Protein AF-A0A356EQS6-F1 (afdb_monomer)

Radius of gyration: 40.52 Å; Cα contacts (8 Å, |Δi|>4): 628; chains: 1; bounding box: 112×92×138 Å

Mean predicted aligned error: 17.2 Å

Secondary structure (DSSP, 8-state):
--B-TT-TTPPTT-TTBPEEEEEE-TTS-EEEEEEEEEEPTTSTTEEEEE-TT---EEEEE---TT----GGGTS-S-SS---GGGEEEEEEEEEEEETTTTEEEEEEEEEEEE-TTSSSSEEEEEEEEE-TTS-EEE-PPPTTEEE-HHHHHHHHHHHHT---SEEEEPPTTB-TTS-B-HHHHT-HHHHHHHHTTTEEEEEEETTEEEEEETT-EEEEEETTSEEEEEEEEEEES-S----SSS------EEEEEEEEEE-GGGSPPPPPPPPP-TTTTTSS------------------------------------------------------------------SSSHHHHHHHHHHHHHHHHHHHHHHHHHHHHHHHHHHHHHHHHHHHHHHHHHHHHHHTTEEEEE-HHHHHHHS--HHHHEEEPPP-TT-------S-------THHHHHHHHHTSSSTTSSSSTTSS---

Sequence (480 aa):
GVIDPTDKDIAPGTEGVGMKVVMKNAKDKNLVAMIVGKEDPDSPGLRYVRKPGQDAVFTVKLSTERLTTDFGDWIEKDLLKLNRWDLREVFIQDYTIDEARQVQIQRGQITVAHDESGDPKWKLVADREMDEQNQWVDIPLGPNEELNAPKLDAMASALDDLQIVDVVRKPVGLSANLAADKSFAEDAEAVMSLVRRGFYAVEMEPGKVEILSNRGEIRVLMNDGVEYVLRFGGIAGDGSTEAEDGAATKGVNRYLFVTTEFNPRGISQPELEPLPTAATVKEQPKVVKEQPKVEEEQPETVKEQPKAEEKAETPDSVKKPESKEPVEPKTDSPAKDASKENPDAEKAVEDKSESSAEADAKAKEAAKAELEQRRDGIEKENKRRQEEYEQKLADGKKRVAELNARFADWYYIISESVYQEIHLGRSDLIKPKEAKEGEEKAEKPLDELNPLAPEMFERLKEGLKGKDEKEEIEKEEGEH

Foldseek 3Di:
DQADPPDPPDDPPDPFFFQWDFDADPVRHTPDTKGWGDADPVDPQWTWIDGPPDPDIDIDRDDCPVVDPQPQVVDDQFQQPDDLQQWFKKKWWFWAAPPVVRDIGTAWIWMWTAHPPDVVRIDTPFIWGQDPVRDTDTDDADPQKDFPVVLVVLQSVLNRRVGFRDKDWQDPQCFLAQFRQPVQVVPPVNQVVQVVQQWHFDPPDVRGTGIAGRGTWMWTAGLLQKIKIKHKHDFDDDLDDDDPDDDDPSWGKTWIAIAIDGGLVSHDADDADDQDDPVNLVPDDDPDDDDDDDDDDDDDDDDDDDDDYYDDDDDDDDDDDDDDDDDDDDDDDDDDDDDDDDDDDDDDDPDDPPVVVVVVVVVVVVSVVVSVVSRVVSVVVNVVSVVVSVVSSVVSVVVSVVSSVSSGTITTIGINVSCDSNSDDPDSGMDGHDPPPDDDPPDDDPDDDDDDDPPVVVVVVVVVVPPVVPVVPVPPPDDD

Solvent-accessible surface area (backbone atoms only — not comparable to full-atom values): 29597 Å² total; per-residue (Å²): 63,47,41,62,71,82,49,89,88,64,57,91,88,59,79,42,54,18,51,72,49,72,44,59,48,101,82,71,46,76,77,43,62,36,15,39,30,55,65,38,92,92,40,86,65,26,20,38,36,21,44,79,98,50,90,64,74,43,80,40,82,58,87,57,88,89,62,70,84,58,60,61,80,79,50,78,61,57,68,75,77,53,53,58,89,42,42,36,36,43,38,39,38,44,30,35,52,42,76,90,76,74,41,80,44,76,56,36,40,38,31,36,35,40,37,90,89,43,92,69,36,65,42,83,74,46,36,31,37,56,49,99,82,75,44,84,42,80,53,76,79,52,97,60,43,38,74,29,58,72,50,52,53,46,20,44,47,42,56,38,62,36,56,58,65,49,76,44,74,51,55,84,52,52,45,40,77,48,39,44,40,73,71,26,77,69,33,63,66,53,48,52,54,35,48,72,37,24,31,44,83,42,72,81,46,98,92,43,37,39,67,45,29,47,60,16,39,40,36,41,32,21,46,55,9,36,25,39,40,43,28,33,32,31,73,44,78,77,94,76,78,86,69,98,65,94,66,88,72,89,65,52,24,26,29,35,44,59,35,48,41,71,38,68,85,32,40,80,79,70,89,66,74,79,75,78,46,88,66,64,64,71,73,55,78,80,80,74,90,71,82,90,82,92,84,90,85,85,86,89,83,85,89,81,89,84,90,83,83,90,86,85,83,85,90,82,83,90,83,86,82,90,82,81,86,86,83,86,89,86,88,83,88,89,85,88,79,90,80,91,81,87,84,89,86,84,87,87,88,87,89,76,68,71,74,56,54,59,53,50,52,52,52,51,51,52,52,49,51,53,51,50,53,51,34,55,50,46,53,51,50,40,48,50,45,49,52,54,46,54,48,45,56,51,51,18,48,50,48,24,54,56,51,19,64,71,34,35,55,44,33,37,23,29,45,38,67,58,46,58,43,55,66,64,51,72,77,56,45,42,37,73,54,78,78,70,92,79,73,77,82,81,77,72,80,96,80,87,76,84,82,80,68,82,68,64,65,59,58,56,58,60,64,64,67,67,58,74,74,60,73,73,61,78,77,76,80,80,86,131

Nearest PDB structures (foldseek):
  2c9k-assembly1_A  TM=3.702E-01  e=2.893E+00  Bacillus thuringiensis

pLDDT: mean 74.38, std 25.26, range [22.36, 98.31]

Structure (mmCIF, N/CA/C/O backbone):
data_AF-A0A356EQS6-F1
#
_entry.id   AF-A0A356EQS6-F1
#
loop_
_atom_site.group_PDB
_atom_site.id
_atom_site.type_symbol
_atom_site.label_atom_id
_atom_site.label_alt_id
_atom_site.label_comp_id
_atom_site.label_asym_id
_atom_site.label_entity_id
_atom_site.label_seq_id
_atom_site.pdbx_PDB_ins_code
_atom_site.Cartn_x
_atom_site.Cartn_y
_atom_site.Cartn_z
_atom_site.occupancy
_atom_site.B_iso_or_equiv
_atom_site.auth_seq_id
_atom_site.auth_comp_id
_atom_site.auth_asym_id
_atom_site.auth_atom_id
_atom_site.pdbx_PDB_model_num
ATOM 1 N N . GLY A 1 1 ? 14.475 -5.138 -38.250 1.00 83.94 1 GLY A N 1
ATOM 2 C CA . GLY A 1 1 ? 13.557 -5.278 -37.105 1.00 83.94 1 GLY A CA 1
ATOM 3 C C . GLY A 1 1 ? 13.422 -6.708 -36.616 1.00 83.94 1 GLY A C 1
ATOM 4 O O . GLY A 1 1 ? 12.349 -7.040 -36.162 1.00 83.94 1 GLY A O 1
ATOM 5 N N . VAL A 1 2 ? 14.432 -7.573 -36.740 1.00 92.19 2 VAL A N 1
ATOM 6 C CA . VAL A 1 2 ? 14.342 -8.986 -36.305 1.00 92.19 2 VAL A CA 1
ATOM 7 C C . VAL A 1 2 ? 15.548 -9.397 -35.453 1.00 92.19 2 VAL A C 1
ATOM 9 O O . VAL A 1 2 ? 15.837 -10.586 -35.313 1.00 92.19 2 VAL A O 1
ATOM 12 N N . ILE A 1 3 ? 16.274 -8.417 -34.905 1.00 92.81 3 ILE A N 1
ATOM 13 C CA . ILE A 1 3 ? 17.369 -8.654 -33.957 1.00 92.81 3 ILE A CA 1
ATOM 14 C C . ILE A 1 3 ? 16.775 -9.299 -32.690 1.00 92.81 3 ILE A C 1
ATOM 16 O O . ILE A 1 3 ? 15.669 -8.943 -32.288 1.00 92.81 3 ILE A O 1
ATOM 20 N N . ASP A 1 4 ? 17.449 -10.306 -32.121 1.00 92.19 4 ASP A N 1
ATOM 21 C CA . ASP A 1 4 ? 16.931 -11.053 -30.964 1.00 92.19 4 ASP A CA 1
ATOM 22 C C . ASP A 1 4 ? 17.071 -10.193 -29.698 1.00 92.19 4 ASP A C 1
ATOM 24 O O . ASP A 1 4 ? 18.200 -9.952 -29.305 1.00 92.19 4 ASP A O 1
ATOM 28 N N . PRO A 1 5 ? 15.988 -9.780 -29.020 1.00 89.75 5 PRO A N 1
ATOM 29 C CA . PRO A 1 5 ? 16.050 -8.889 -27.855 1.00 89.75 5 PRO A CA 1
ATOM 30 C C . PRO A 1 5 ? 16.784 -9.476 -26.638 1.00 89.75 5 PRO A C 1
ATOM 32 O O . PRO A 1 5 ? 17.026 -8.764 -25.674 1.00 89.75 5 PRO A O 1
ATOM 35 N N . THR A 1 6 ? 17.103 -10.773 -26.645 1.00 88.31 6 THR A N 1
ATOM 36 C CA . THR A 1 6 ? 17.823 -11.445 -25.547 1.00 88.31 6 THR A CA 1
ATOM 37 C C . THR A 1 6 ? 19.319 -11.609 -25.810 1.00 88.31 6 THR A C 1
ATOM 39 O O . THR A 1 6 ? 20.005 -12.278 -25.035 1.00 88.31 6 THR A O 1
ATOM 42 N N . ASP A 1 7 ? 19.820 -11.052 -26.912 1.00 86.38 7 ASP A N 1
ATOM 43 C CA . ASP A 1 7 ? 21.242 -11.083 -27.224 1.00 86.38 7 ASP A CA 1
ATOM 44 C C . ASP A 1 7 ? 22.029 -10.176 -26.264 1.00 86.38 7 ASP A C 1
ATOM 46 O O . ASP A 1 7 ? 21.611 -9.060 -25.956 1.00 86.38 7 ASP A O 1
ATOM 50 N N . LYS A 1 8 ? 23.162 -10.671 -25.759 1.00 82.62 8 LYS A N 1
ATOM 51 C CA . LYS A 1 8 ? 23.934 -10.001 -24.695 1.00 82.62 8 LYS A CA 1
ATOM 52 C C . LYS A 1 8 ? 24.651 -8.746 -25.183 1.00 82.62 8 LYS A C 1
ATOM 54 O O . LYS A 1 8 ? 25.008 -7.902 -24.368 1.00 82.62 8 LYS A O 1
ATOM 59 N N . ASP A 1 9 ? 24.838 -8.640 -26.493 1.00 84.88 9 ASP A N 1
ATOM 60 C CA . ASP A 1 9 ? 25.545 -7.538 -27.140 1.00 84.88 9 ASP A CA 1
ATOM 61 C C . ASP A 1 9 ? 24.608 -6.371 -27.514 1.00 84.88 9 ASP A C 1
ATOM 63 O O . ASP A 1 9 ? 25.024 -5.422 -28.178 1.00 84.88 9 ASP A O 1
ATOM 67 N N . ILE A 1 10 ? 23.335 -6.421 -27.101 1.00 85.50 10 ILE A N 1
ATOM 68 C CA . ILE A 1 10 ? 22.355 -5.367 -27.378 1.00 85.50 10 ILE A CA 1
ATOM 69 C C . ILE A 1 10 ? 22.396 -4.306 -26.286 1.00 85.50 10 ILE A C 1
ATOM 71 O O . ILE A 1 10 ? 22.111 -4.569 -25.118 1.00 85.50 10 ILE A O 1
ATOM 75 N N . ALA A 1 11 ? 22.687 -3.075 -26.698 1.00 83.44 11 ALA A N 1
ATOM 76 C CA . ALA A 1 11 ? 22.576 -1.906 -25.841 1.00 83.44 11 ALA A CA 1
ATOM 77 C C . ALA A 1 11 ? 21.130 -1.366 -25.820 1.00 83.44 11 ALA A C 1
ATOM 79 O O . ALA A 1 11 ? 20.417 -1.477 -26.829 1.00 83.44 11 ALA A O 1
ATOM 80 N N . PRO A 1 12 ? 20.691 -0.729 -24.718 1.00 79.81 12 PRO A N 1
ATOM 81 C CA . PRO A 1 12 ? 19.458 0.057 -24.704 1.00 79.81 12 PRO A CA 1
ATOM 82 C C . PRO A 1 12 ? 19.420 1.058 -25.869 1.00 79.81 12 PRO A C 1
ATOM 84 O O . PRO A 1 12 ? 20.434 1.673 -26.198 1.00 79.81 12 PRO A O 1
ATOM 87 N N . GLY A 1 13 ? 18.264 1.188 -26.525 1.00 81.06 13 GLY A N 1
ATOM 88 C CA . GLY A 1 13 ? 18.092 2.064 -27.692 1.00 81.06 13 GLY A CA 1
ATOM 89 C C . GLY A 1 13 ? 18.572 1.485 -29.030 1.00 81.06 13 GLY A C 1
ATOM 90 O O . GLY A 1 13 ? 18.497 2.172 -30.045 1.00 81.06 13 GLY A O 1
ATOM 91 N N . THR A 1 14 ? 19.038 0.229 -29.077 1.00 87.19 14 THR A N 1
ATOM 92 C CA . THR A 1 14 ? 19.417 -0.416 -30.346 1.00 87.19 14 THR A CA 1
ATOM 93 C C . THR A 1 14 ? 18.223 -0.494 -31.300 1.00 87.19 14 THR A C 1
ATOM 95 O O . THR A 1 14 ? 17.203 -1.123 -31.009 1.00 87.19 14 THR A O 1
ATOM 98 N N . GLU A 1 15 ? 18.361 0.098 -32.484 1.00 90.19 15 GLU A N 1
ATOM 99 C CA . GLU A 1 15 ? 17.331 0.025 -33.513 1.00 90.19 15 GLU A CA 1
ATOM 100 C C . GLU A 1 15 ? 17.234 -1.370 -34.145 1.00 90.19 15 GLU A C 1
ATOM 102 O O . GLU A 1 15 ? 18.210 -2.099 -34.318 1.00 90.19 15 GLU A O 1
ATOM 107 N N . GLY A 1 16 ? 16.025 -1.743 -34.566 1.00 88.38 16 GLY A N 1
ATOM 108 C CA . GLY A 1 16 ? 15.810 -2.976 -35.321 1.00 88.38 16 GLY A CA 1
ATOM 109 C C . GLY A 1 16 ? 15.724 -4.253 -34.476 1.00 88.38 16 GLY A C 1
ATOM 110 O O . GLY A 1 16 ? 15.656 -5.342 -35.066 1.00 88.38 16 GLY A O 1
ATOM 111 N N . VAL A 1 17 ? 15.652 -4.121 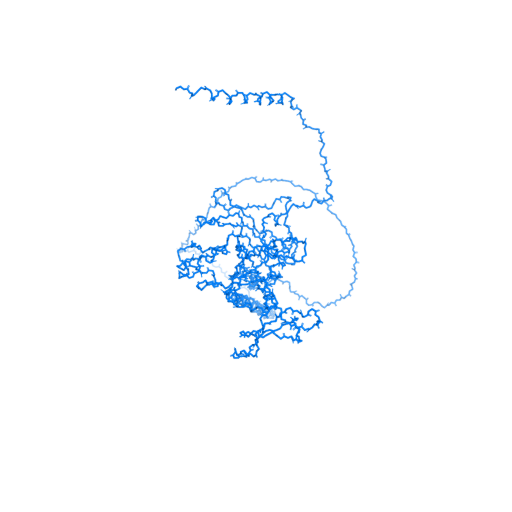-33.150 1.00 92.62 17 VAL A N 1
ATOM 112 C CA . VAL A 1 17 ? 15.237 -5.176 -32.213 1.00 92.62 17 VAL A CA 1
ATOM 113 C C . VAL A 1 17 ? 13.811 -5.630 -32.534 1.00 92.62 17 VAL A C 1
ATOM 115 O O . VAL A 1 17 ? 12.941 -4.819 -32.848 1.00 92.62 17 VAL A O 1
ATOM 118 N N . GLY A 1 18 ? 13.607 -6.946 -32.572 1.00 92.62 18 GLY A N 1
ATOM 119 C CA . GLY A 1 18 ? 12.302 -7.564 -32.795 1.00 92.62 18 GLY A CA 1
ATOM 120 C C . GLY A 1 18 ? 11.672 -8.070 -31.498 1.00 92.62 18 GLY A C 1
ATOM 121 O O . GLY A 1 18 ? 12.315 -8.147 -30.456 1.00 92.62 18 GLY A O 1
ATOM 122 N N . MET A 1 19 ? 10.412 -8.484 -31.574 1.00 92.81 19 MET A N 1
ATOM 123 C CA . MET A 1 19 ? 9.680 -9.107 -30.476 1.00 92.81 19 MET A CA 1
ATOM 124 C C . MET A 1 19 ? 9.930 -10.617 -30.457 1.00 92.81 19 MET A C 1
ATOM 126 O O . MET A 1 19 ? 9.547 -11.333 -31.384 1.00 92.81 19 MET A O 1
ATOM 130 N N . LYS A 1 20 ? 10.545 -11.137 -29.394 1.00 93.62 20 LYS A N 1
ATOM 131 C CA . LYS A 1 20 ? 10.759 -12.581 -29.238 1.00 93.62 20 LYS A CA 1
ATOM 132 C C . LYS A 1 20 ? 9.536 -13.250 -28.625 1.00 93.62 20 LYS A C 1
ATOM 134 O O . LYS A 1 20 ? 9.157 -12.957 -27.500 1.00 93.62 20 LYS A O 1
ATOM 139 N N . VAL A 1 21 ? 8.977 -14.214 -29.344 1.00 93.19 21 VAL A N 1
ATOM 140 C CA . VAL A 1 21 ? 7.815 -14.998 -28.926 1.00 93.19 21 VAL A CA 1
ATOM 141 C C . VAL A 1 21 ? 8.259 -16.437 -28.709 1.00 93.19 21 VAL A C 1
ATOM 143 O O . VAL A 1 21 ? 8.706 -17.107 -29.645 1.00 93.19 21 VAL A O 1
ATOM 146 N N . VAL A 1 22 ? 8.132 -16.920 -27.473 1.00 93.50 22 VAL A N 1
ATOM 147 C CA . VAL A 1 22 ? 8.423 -18.309 -27.104 1.00 93.50 22 VAL A CA 1
ATOM 148 C C . VAL A 1 22 ? 7.180 -18.925 -26.480 1.00 93.50 22 VAL A C 1
ATOM 150 O O . VAL A 1 22 ? 6.718 -18.475 -25.439 1.00 93.50 22 VAL A O 1
ATOM 153 N N . MET A 1 23 ? 6.659 -19.985 -27.095 1.00 91.31 23 MET A N 1
ATOM 154 C CA . MET A 1 23 ? 5.563 -20.772 -26.529 1.00 91.31 23 MET A CA 1
ATOM 155 C C . MET A 1 23 ? 6.108 -22.103 -26.032 1.00 91.31 23 MET A C 1
ATOM 157 O O . MET A 1 23 ? 6.774 -22.823 -26.782 1.00 91.31 23 MET A O 1
ATOM 161 N N . LYS A 1 24 ? 5.813 -22.436 -24.778 1.00 95.06 24 LYS A N 1
ATOM 162 C CA . LYS A 1 24 ? 6.224 -23.680 -24.121 1.00 95.06 24 LYS A CA 1
ATOM 163 C C . LYS A 1 24 ? 5.013 -24.553 -23.819 1.00 95.06 24 LYS A C 1
ATOM 165 O O . LYS A 1 24 ? 3.900 -24.057 -23.679 1.00 95.06 24 LYS A O 1
ATOM 170 N N . ASN A 1 25 ? 5.227 -25.861 -23.729 1.00 93.88 25 ASN A N 1
ATOM 171 C CA . ASN A 1 25 ? 4.219 -26.770 -23.187 1.00 93.88 25 ASN A CA 1
ATOM 172 C C . ASN A 1 25 ? 4.287 -26.827 -21.649 1.00 93.88 25 ASN A C 1
ATOM 174 O O . ASN A 1 25 ? 5.194 -26.271 -21.039 1.00 93.88 25 ASN A O 1
ATOM 178 N N . ALA A 1 26 ? 3.377 -27.583 -21.028 1.00 94.62 26 ALA A N 1
ATOM 179 C CA . ALA A 1 26 ? 3.324 -27.779 -19.573 1.00 94.62 26 ALA A CA 1
ATOM 180 C C . ALA A 1 26 ? 4.568 -28.458 -18.948 1.00 94.62 26 ALA A C 1
ATOM 182 O O . ALA A 1 26 ? 4.642 -28.597 -17.735 1.00 94.62 26 ALA A O 1
ATOM 183 N N . LYS A 1 27 ? 5.526 -28.923 -19.760 1.00 95.19 27 LYS A N 1
ATOM 184 C CA . LYS A 1 27 ? 6.811 -29.498 -19.322 1.00 95.19 27 LYS A CA 1
ATOM 185 C C . LYS A 1 27 ? 7.988 -28.570 -19.659 1.00 95.19 27 LYS A C 1
ATOM 187 O O . LYS A 1 27 ? 9.095 -29.057 -19.870 1.00 95.19 27 LYS A O 1
ATOM 192 N N . ASP A 1 28 ? 7.726 -27.275 -19.837 1.00 90.62 28 ASP A N 1
ATOM 193 C CA . ASP A 1 28 ? 8.692 -26.239 -20.230 1.00 90.62 28 ASP A CA 1
ATOM 194 C C . ASP A 1 28 ? 9.424 -26.464 -21.563 1.00 90.62 28 ASP A C 1
ATOM 196 O O . ASP A 1 28 ? 10.386 -25.766 -21.895 1.00 90.62 28 ASP A O 1
ATOM 200 N N . LYS A 1 29 ? 8.958 -27.399 -22.396 1.00 94.94 29 LYS A N 1
ATOM 201 C CA . LYS A 1 29 ? 9.548 -27.632 -23.714 1.00 94.94 29 LYS A CA 1
ATOM 202 C C . LYS A 1 29 ? 9.047 -26.579 -24.697 1.00 94.94 29 LYS A C 1
ATOM 204 O O . LYS A 1 29 ? 7.840 -26.468 -24.917 1.00 94.94 29 LYS A O 1
ATOM 209 N N . ASN A 1 30 ? 9.974 -25.882 -25.354 1.00 93.31 30 ASN A N 1
ATOM 210 C CA . ASN A 1 30 ? 9.665 -24.941 -26.432 1.00 93.31 30 ASN A CA 1
ATOM 211 C C . ASN A 1 30 ? 8.923 -25.653 -27.579 1.00 93.31 30 ASN A C 1
ATOM 213 O O . ASN A 1 30 ? 9.441 -26.598 -28.178 1.00 93.31 30 ASN A O 1
ATOM 217 N N . LEU A 1 31 ? 7.718 -25.180 -27.882 1.00 93.56 31 LEU A N 1
ATOM 218 C CA . LEU A 1 31 ? 6.918 -25.561 -29.046 1.00 93.56 31 LEU A CA 1
ATOM 219 C C . LEU A 1 31 ? 7.203 -24.628 -30.224 1.00 93.56 31 LEU A C 1
ATOM 221 O O . LEU A 1 31 ? 7.306 -25.073 -31.363 1.00 93.56 31 LEU A O 1
ATOM 225 N N . VAL A 1 32 ? 7.356 -23.337 -29.930 1.00 91.62 32 VAL A N 1
ATOM 226 C CA . VAL A 1 32 ? 7.627 -22.279 -30.904 1.00 91.62 32 VAL A CA 1
ATOM 227 C C . VAL A 1 32 ? 8.624 -21.301 -30.298 1.00 91.62 32 VAL A C 1
ATOM 229 O O . VAL A 1 32 ? 8.530 -20.972 -29.119 1.00 91.62 32 VAL A O 1
ATOM 232 N N . ALA A 1 33 ? 9.570 -20.840 -31.112 1.00 93.50 33 ALA A N 1
ATOM 233 C CA . ALA A 1 33 ? 10.455 -19.731 -30.790 1.00 93.50 33 ALA A CA 1
ATOM 234 C C . ALA A 1 33 ? 10.699 -18.932 -32.074 1.00 93.50 33 ALA A C 1
ATOM 236 O O . ALA A 1 33 ? 11.225 -19.478 -33.047 1.00 93.50 33 ALA A O 1
ATOM 237 N N . MET A 1 34 ? 10.288 -17.669 -32.089 1.00 94.94 34 MET A N 1
ATOM 238 C CA . MET A 1 34 ? 10.445 -16.777 -33.236 1.00 94.94 34 MET A CA 1
ATOM 239 C C . MET A 1 34 ? 10.695 -15.339 -32.788 1.00 94.94 34 MET A C 1
ATOM 241 O O . MET A 1 34 ? 10.313 -14.957 -31.688 1.00 94.94 34 MET A O 1
ATOM 245 N N . ILE A 1 35 ? 11.334 -14.555 -33.645 1.00 96.00 35 ILE A N 1
ATOM 246 C CA . ILE A 1 35 ? 11.555 -13.123 -33.481 1.00 96.00 35 ILE A CA 1
ATOM 247 C C . ILE A 1 35 ? 10.716 -12.437 -34.550 1.00 96.00 35 ILE A C 1
ATOM 249 O O . ILE A 1 35 ? 10.985 -12.589 -35.742 1.00 96.00 35 ILE A O 1
ATOM 253 N N . VAL A 1 36 ? 9.678 -11.736 -34.119 1.00 95.25 36 VAL A N 1
ATOM 254 C CA . VAL A 1 36 ? 8.716 -11.034 -34.963 1.00 95.25 36 VAL A CA 1
ATOM 255 C C . VAL A 1 36 ? 9.167 -9.593 -35.124 1.00 95.25 36 VAL A C 1
ATOM 257 O O . VAL A 1 36 ? 9.461 -8.911 -34.147 1.00 95.25 36 VAL A O 1
ATOM 2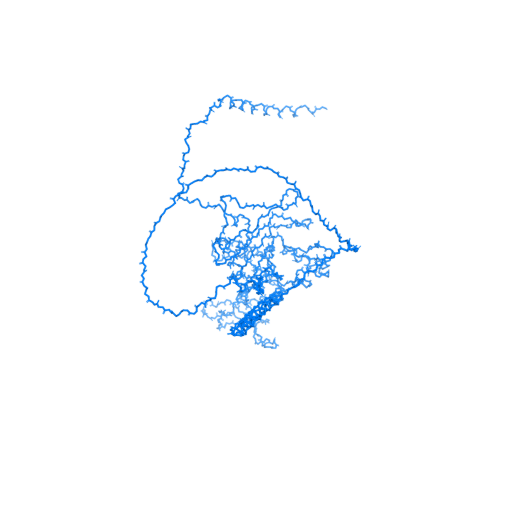60 N N . GLY A 1 37 ? 9.235 -9.132 -36.362 1.00 94.12 37 GLY A N 1
ATOM 261 C CA . GLY A 1 37 ? 9.634 -7.782 -36.705 1.00 94.12 37 GLY A CA 1
ATOM 262 C C . GLY A 1 37 ? 8.500 -6.894 -37.178 1.00 94.12 37 GLY A C 1
ATOM 263 O O . GLY A 1 37 ? 7.315 -7.163 -36.958 1.00 94.12 37 GLY A O 1
ATOM 264 N N . LYS A 1 38 ? 8.906 -5.802 -37.833 1.00 92.69 38 LYS A N 1
ATOM 265 C CA . LYS A 1 38 ? 7.994 -4.845 -38.460 1.00 92.69 38 LYS A CA 1
ATOM 266 C C . LYS A 1 38 ? 7.168 -5.522 -39.557 1.00 92.69 38 LYS A C 1
ATOM 268 O O . LYS A 1 38 ? 7.557 -6.554 -40.114 1.00 92.69 38 LYS A O 1
ATOM 273 N N . GLU A 1 39 ? 6.022 -4.918 -39.824 1.00 93.56 39 GLU A N 1
ATOM 274 C CA . GLU A 1 39 ? 5.178 -5.263 -40.959 1.00 93.56 39 GLU A CA 1
ATOM 275 C C . GLU A 1 39 ? 5.901 -4.981 -42.275 1.00 93.56 39 GLU A C 1
ATOM 277 O O . GLU A 1 39 ? 6.718 -4.061 -42.358 1.00 93.56 39 GLU A O 1
ATOM 282 N N . ASP A 1 40 ? 5.639 -5.823 -43.266 1.00 91.69 40 ASP A N 1
ATOM 283 C CA . ASP A 1 40 ? 6.140 -5.653 -44.618 1.00 91.69 40 ASP A CA 1
ATOM 284 C C . ASP A 1 40 ? 5.437 -4.433 -45.243 1.00 91.69 40 ASP A C 1
ATOM 286 O O . ASP A 1 40 ? 4.206 -4.437 -45.350 1.00 91.69 40 ASP A O 1
ATOM 290 N N . PRO A 1 41 ? 6.177 -3.375 -45.625 1.00 89.44 41 PRO A N 1
ATOM 291 C CA . PRO A 1 41 ? 5.579 -2.140 -46.126 1.00 89.44 41 PRO A CA 1
ATOM 292 C C . PRO A 1 41 ? 4.787 -2.342 -47.424 1.00 89.44 41 PRO A C 1
ATOM 294 O O . PRO A 1 41 ? 3.836 -1.603 -47.673 1.00 89.44 41 PRO A O 1
ATOM 297 N N . ASP A 1 42 ? 5.141 -3.350 -48.225 1.00 92.38 42 ASP A N 1
ATOM 298 C CA . ASP A 1 42 ? 4.501 -3.629 -49.512 1.00 92.38 42 ASP A CA 1
ATOM 299 C C . ASP A 1 42 ? 3.346 -4.635 -49.384 1.00 92.38 42 ASP A C 1
ATOM 301 O O . ASP A 1 42 ? 2.627 -4.905 -50.350 1.00 92.38 42 ASP A O 1
ATOM 305 N N . SER A 1 43 ? 3.165 -5.247 -48.210 1.00 91.44 43 SER A N 1
ATOM 306 C CA . SER A 1 43 ? 2.180 -6.308 -47.988 1.00 91.44 43 SER A CA 1
ATOM 307 C C . SER A 1 43 ? 1.577 -6.249 -46.581 1.00 91.44 43 SER A C 1
ATOM 309 O O . SER A 1 43 ? 2.008 -6.990 -45.689 1.00 91.44 43 SER A O 1
ATOM 311 N N . PRO A 1 44 ? 0.521 -5.435 -46.387 1.00 88.31 44 PRO A N 1
ATOM 312 C CA . PRO A 1 44 ? -0.182 -5.342 -45.113 1.00 88.31 44 PRO A CA 1
ATOM 313 C C . PRO A 1 44 ? -0.631 -6.714 -44.583 1.00 88.31 44 PRO A C 1
ATOM 315 O O . PRO A 1 44 ? -1.154 -7.557 -45.318 1.00 88.31 44 PRO A O 1
ATOM 318 N N . GLY A 1 45 ? -0.426 -6.947 -43.290 1.00 87.50 45 GLY A N 1
ATOM 319 C CA . GLY A 1 45 ? -0.694 -8.204 -42.591 1.00 87.50 45 GLY A CA 1
ATOM 320 C C . GLY A 1 45 ? 0.411 -9.264 -42.697 1.00 87.50 45 GLY A C 1
ATOM 321 O O . GLY A 1 45 ? 0.289 -10.323 -42.070 1.00 87.50 45 GLY A O 1
ATOM 322 N N . LEU A 1 46 ? 1.483 -9.015 -43.458 1.00 94.81 46 LEU A N 1
ATOM 323 C CA . LEU A 1 46 ? 2.696 -9.830 -43.450 1.00 94.81 46 LEU A CA 1
ATOM 324 C C . LEU A 1 46 ? 3.776 -9.174 -42.587 1.00 94.81 46 LEU A C 1
ATOM 326 O O . LEU A 1 46 ? 3.972 -7.969 -42.637 1.00 94.81 46 LEU A O 1
ATOM 330 N N . ARG A 1 47 ? 4.506 -9.964 -41.800 1.00 94.62 47 ARG A N 1
ATOM 331 C CA . ARG A 1 47 ? 5.592 -9.480 -40.935 1.00 94.62 47 ARG A CA 1
ATOM 332 C C . ARG A 1 47 ? 6.876 -10.239 -41.202 1.00 94.62 47 ARG A C 1
ATOM 334 O O . ARG A 1 47 ? 6.846 -11.436 -41.498 1.00 94.62 47 ARG A O 1
ATOM 341 N N . TYR A 1 48 ? 8.004 -9.557 -41.035 1.00 95.38 48 TYR A N 1
ATOM 342 C CA . TYR A 1 48 ? 9.304 -10.219 -41.031 1.00 95.38 48 TYR A CA 1
ATOM 343 C C . TYR A 1 48 ? 9.441 -11.072 -39.772 1.00 95.38 48 TYR A C 1
ATOM 345 O O . TYR A 1 48 ? 9.208 -10.597 -38.665 1.00 95.38 48 TYR A O 1
ATOM 353 N N . VAL A 1 49 ? 9.832 -12.331 -39.924 1.00 95.75 49 VAL A N 1
ATOM 354 C CA . VAL A 1 49 ? 10.004 -13.280 -38.826 1.00 95.75 49 VAL A CA 1
ATOM 355 C C . VAL A 1 49 ? 11.332 -14.004 -38.989 1.00 95.75 49 VAL A C 1
ATOM 357 O O . VAL A 1 49 ? 11.666 -14.486 -40.069 1.00 95.75 49 VAL A O 1
ATOM 360 N N . ARG A 1 50 ? 12.087 -14.119 -37.898 1.00 96.00 50 ARG A N 1
ATOM 361 C CA . ARG A 1 50 ? 13.351 -14.856 -37.845 1.00 96.00 50 ARG A CA 1
ATOM 362 C C . ARG A 1 50 ? 13.289 -15.932 -36.773 1.00 96.00 50 ARG A C 1
ATOM 364 O O . ARG A 1 50 ? 12.764 -15.705 -35.686 1.00 96.00 50 ARG A O 1
ATOM 371 N N . LYS A 1 51 ? 13.839 -17.112 -37.048 1.00 93.75 51 LYS A N 1
ATOM 372 C CA . LYS A 1 51 ? 14.017 -18.128 -36.006 1.00 93.75 51 LYS A CA 1
ATOM 373 C C . LYS A 1 51 ? 15.273 -17.791 -35.188 1.00 93.75 51 LYS A C 1
ATOM 375 O O . LYS A 1 51 ? 16.299 -17.493 -35.797 1.00 93.75 51 LYS A O 1
ATOM 380 N N . PRO A 1 52 ? 15.241 -17.853 -33.843 1.00 92.69 52 PRO A N 1
ATOM 381 C CA . PRO A 1 52 ? 16.431 -17.615 -33.030 1.00 92.69 52 PRO A CA 1
ATOM 382 C C . PRO A 1 52 ? 17.603 -18.505 -33.460 1.00 92.69 52 PRO A C 1
ATOM 384 O O . PRO A 1 52 ? 17.418 -19.703 -33.694 1.00 92.69 52 PRO A O 1
ATOM 387 N N . GLY A 1 53 ? 18.794 -17.912 -33.570 1.00 88.44 53 GLY A N 1
ATOM 388 C CA . GLY A 1 53 ? 20.019 -18.598 -33.994 1.00 88.44 53 GLY A CA 1
ATOM 389 C C . GLY A 1 53 ? 20.105 -18.931 -35.489 1.00 88.44 53 GLY A C 1
ATOM 390 O O . GLY A 1 53 ? 20.976 -19.703 -35.877 1.00 88.44 53 GLY A O 1
ATOM 391 N N . GLN A 1 54 ? 19.207 -18.403 -36.326 1.00 90.88 54 GLN A N 1
ATOM 392 C CA . GLN A 1 54 ? 19.271 -18.546 -37.781 1.00 90.88 54 GLN A CA 1
ATOM 393 C C . GLN A 1 54 ? 19.341 -17.180 -38.460 1.00 90.88 54 GLN A C 1
ATOM 395 O O . GLN A 1 54 ? 18.659 -16.245 -38.044 1.00 90.88 54 GLN A O 1
ATOM 400 N N . ASP A 1 55 ? 20.104 -17.097 -39.549 1.00 89.19 55 ASP A N 1
ATOM 401 C CA . ASP A 1 55 ? 20.252 -15.857 -40.324 1.00 89.19 55 ASP A CA 1
ATOM 402 C C . ASP A 1 55 ? 19.075 -15.610 -41.276 1.00 89.19 55 ASP A C 1
ATOM 404 O O . ASP A 1 55 ? 18.799 -14.473 -41.653 1.00 89.19 55 ASP A O 1
ATOM 408 N N . ALA A 1 56 ? 18.355 -16.670 -41.654 1.00 94.19 56 ALA A N 1
ATOM 409 C CA . ALA A 1 56 ? 17.244 -16.585 -42.592 1.00 94.19 56 ALA A CA 1
ATOM 410 C C . ALA A 1 56 ? 16.067 -15.782 -42.013 1.00 94.19 56 ALA A C 1
ATOM 412 O O . ALA A 1 56 ? 15.544 -16.095 -40.938 1.00 94.19 56 ALA A O 1
ATOM 413 N N . VAL A 1 57 ? 15.620 -14.781 -42.773 1.00 95.19 57 VAL A N 1
ATOM 414 C CA . VAL A 1 57 ? 14.426 -13.980 -42.488 1.00 95.19 57 VAL A CA 1
ATOM 415 C C . VAL A 1 57 ? 13.313 -14.411 -43.432 1.00 95.19 57 VAL A C 1
ATOM 417 O O . VAL A 1 57 ? 13.515 -14.523 -44.639 1.00 95.19 57 VAL A O 1
ATOM 420 N N . PHE A 1 58 ? 12.137 -14.654 -42.870 1.00 94.44 58 PHE A N 1
ATOM 421 C CA . PHE A 1 58 ? 10.940 -15.065 -43.589 1.00 94.44 58 PHE A CA 1
ATOM 422 C C . PHE A 1 58 ? 9.886 -13.967 -43.511 1.00 94.44 58 PHE A C 1
ATOM 424 O O . PHE A 1 58 ? 9.853 -13.204 -42.549 1.00 94.44 58 PHE A O 1
ATOM 431 N N . THR A 1 59 ? 8.981 -13.935 -44.481 1.00 94.62 59 THR A N 1
ATOM 432 C CA . THR A 1 59 ? 7.779 -13.101 -44.430 1.00 94.62 59 THR A CA 1
ATOM 433 C C . THR A 1 59 ? 6.589 -14.001 -44.110 1.00 94.62 59 THR A C 1
ATOM 435 O O . THR A 1 59 ? 6.339 -14.980 -44.815 1.00 94.62 59 THR A O 1
ATOM 438 N N . VAL A 1 60 ? 5.879 -13.718 -43.016 1.00 94.25 60 VAL A N 1
ATOM 439 C CA . VAL A 1 60 ? 4.814 -14.584 -42.485 1.00 94.25 60 VAL A CA 1
ATOM 440 C C . VAL A 1 60 ? 3.559 -13.766 -42.224 1.00 94.25 60 VAL A C 1
ATOM 442 O O . VAL A 1 60 ? 3.624 -12.680 -41.653 1.00 94.25 60 VAL A O 1
ATOM 445 N N . LYS A 1 61 ? 2.395 -14.310 -42.592 1.00 94.69 61 LYS A N 1
ATOM 446 C CA . LYS A 1 61 ? 1.102 -13.744 -42.197 1.00 94.69 61 LYS A CA 1
ATOM 447 C C . LYS A 1 61 ? 0.869 -14.001 -40.710 1.00 94.69 61 LYS A C 1
ATOM 449 O O . LYS A 1 61 ? 0.625 -15.143 -40.323 1.00 94.69 61 LYS A O 1
ATOM 454 N N . LEU A 1 62 ? 0.965 -12.958 -39.888 1.00 89.56 62 LEU A N 1
ATOM 455 C CA . LEU A 1 62 ? 0.919 -13.062 -38.428 1.00 89.56 62 LEU A CA 1
ATOM 456 C C . LEU A 1 62 ? 0.303 -11.797 -37.816 1.00 89.56 62 LEU A C 1
ATOM 458 O O . LEU A 1 62 ? 0.804 -10.700 -38.047 1.00 89.56 62 LEU A O 1
ATOM 462 N N . SER A 1 63 ? -0.740 -11.963 -36.997 1.00 89.06 63 SER A N 1
ATOM 463 C CA . SER A 1 63 ? -1.257 -10.889 -36.136 1.00 89.06 63 SER A CA 1
ATOM 464 C C . SER A 1 63 ? -0.538 -10.911 -34.786 1.00 89.06 63 SER A C 1
ATOM 466 O O . SER A 1 63 ? -0.332 -11.978 -34.202 1.00 89.06 63 SER A O 1
ATOM 468 N N . THR A 1 64 ? -0.158 -9.730 -34.300 1.00 88.38 64 THR A N 1
ATOM 469 C CA . THR A 1 64 ? 0.506 -9.523 -33.005 1.00 88.38 64 THR A CA 1
ATOM 470 C C . THR A 1 64 ? -0.419 -8.910 -31.955 1.00 88.38 64 THR A C 1
ATOM 472 O O . THR A 1 64 ? 0.043 -8.604 -30.866 1.00 88.38 64 THR A O 1
ATOM 475 N N . GLU A 1 65 ? -1.718 -8.766 -32.236 1.00 87.56 65 GLU A N 1
ATOM 476 C CA . GLU A 1 65 ? -2.691 -8.113 -31.337 1.00 87.56 65 GLU A CA 1
ATOM 477 C C . GLU A 1 65 ? -2.754 -8.739 -29.936 1.00 87.56 65 GLU A C 1
ATOM 479 O O . GLU A 1 65 ? -3.023 -8.054 -28.960 1.00 87.56 65 GLU A O 1
ATOM 484 N N . ARG A 1 66 ? -2.492 -10.047 -29.823 1.00 86.62 66 ARG A N 1
ATOM 485 C CA . ARG A 1 66 ? -2.468 -10.778 -28.541 1.00 86.62 66 ARG A CA 1
ATOM 486 C C . ARG A 1 66 ? -1.065 -10.973 -27.966 1.00 86.62 66 ARG A C 1
ATOM 488 O O . ARG A 1 66 ? -0.896 -11.707 -27.000 1.00 86.62 66 ARG A O 1
ATOM 495 N N . LEU A 1 67 ? -0.055 -10.399 -28.609 1.00 87.62 67 LEU A N 1
ATOM 496 C CA . LEU A 1 67 ? 1.355 -10.530 -28.254 1.00 87.62 67 LEU A CA 1
ATOM 497 C C . LEU A 1 67 ? 1.876 -9.169 -27.795 1.00 87.62 67 LEU A C 1
ATOM 499 O O . LEU A 1 67 ? 2.863 -8.664 -28.314 1.00 87.62 67 LEU A O 1
ATOM 503 N N . THR A 1 68 ? 1.159 -8.555 -26.860 1.00 86.94 68 THR A N 1
ATOM 504 C CA . THR A 1 68 ? 1.586 -7.311 -26.221 1.00 86.94 68 THR A CA 1
ATOM 505 C C . THR A 1 68 ? 2.891 -7.532 -25.456 1.00 86.94 68 THR A C 1
ATOM 507 O O . THR A 1 68 ? 3.067 -8.541 -24.765 1.00 86.94 68 THR A O 1
ATOM 510 N N . THR A 1 69 ? 3.829 -6.602 -25.617 1.00 85.06 69 THR A N 1
ATOM 511 C CA . THR A 1 69 ? 5.059 -6.530 -24.817 1.00 85.06 69 THR A CA 1
ATOM 512 C C . THR A 1 69 ? 4.895 -5.622 -23.605 1.00 85.06 69 THR A C 1
ATOM 514 O O . THR A 1 69 ? 5.850 -5.465 -22.851 1.00 85.06 69 THR A O 1
ATOM 517 N N . ASP A 1 70 ? 3.719 -5.012 -23.435 1.00 82.62 70 ASP A N 1
ATOM 518 C CA . ASP A 1 70 ? 3.407 -4.208 -22.264 1.00 82.62 70 ASP A CA 1
ATOM 519 C C . ASP A 1 70 ? 3.265 -5.124 -21.046 1.00 82.62 70 ASP A C 1
ATOM 521 O O . ASP A 1 70 ? 2.480 -6.075 -21.045 1.00 82.62 70 ASP A O 1
ATOM 525 N N . PHE A 1 71 ? 4.054 -4.848 -20.011 1.00 82.75 71 PHE A N 1
ATOM 526 C CA . PHE A 1 71 ? 4.029 -5.585 -18.756 1.00 82.75 71 PHE A CA 1
ATOM 527 C C . PHE A 1 71 ? 2.643 -5.547 -18.098 1.00 82.75 71 PHE A C 1
ATOM 529 O O . PHE A 1 71 ? 2.187 -6.576 -17.591 1.00 82.75 71 PHE A O 1
ATOM 536 N N . GLY A 1 72 ? 1.948 -4.405 -18.174 1.00 79.50 72 GLY A N 1
ATOM 537 C CA . GLY A 1 72 ? 0.647 -4.168 -17.541 1.00 79.50 72 GLY A CA 1
ATOM 538 C C . GLY A 1 72 ? -0.464 -5.118 -18.001 1.00 79.50 72 GLY A C 1
ATOM 539 O O . GLY A 1 72 ? -1.418 -5.380 -17.265 1.00 79.50 72 GLY A O 1
ATOM 540 N N . ASP A 1 73 ? -0.330 -5.684 -19.200 1.00 83.25 73 ASP A N 1
ATOM 541 C CA . ASP A 1 73 ? -1.300 -6.623 -19.767 1.00 83.25 73 ASP A CA 1
ATOM 542 C C . ASP A 1 73 ? -1.165 -8.053 -19.218 1.00 83.25 73 ASP A C 1
ATOM 544 O O . ASP A 1 73 ? -2.095 -8.853 -19.346 1.00 83.25 73 ASP A O 1
ATOM 548 N N . TRP A 1 74 ? -0.027 -8.387 -18.604 1.00 83.12 74 TRP A N 1
ATOM 549 C CA . TRP A 1 74 ? 0.282 -9.741 -18.123 1.00 83.12 74 TRP A CA 1
ATOM 550 C C . TRP A 1 74 ? 0.182 -9.900 -16.607 1.00 83.12 74 TRP A C 1
ATOM 552 O O . TRP A 1 74 ? 0.302 -11.017 -16.095 1.00 83.12 74 TRP A O 1
ATOM 562 N N . ILE A 1 75 ? -0.021 -8.802 -15.888 1.00 82.62 75 ILE A N 1
ATOM 563 C CA . ILE A 1 75 ? -0.054 -8.773 -14.430 1.00 82.62 75 ILE A CA 1
ATOM 564 C C . ILE A 1 75 ? -1.464 -8.645 -13.867 1.00 82.62 75 ILE A C 1
ATOM 566 O O . ILE A 1 75 ? -2.417 -8.244 -14.533 1.00 82.62 75 ILE A O 1
ATOM 570 N N . GLU A 1 76 ? -1.575 -8.962 -12.581 1.00 80.31 76 GLU A N 1
ATOM 571 C CA . GLU A 1 76 ? -2.742 -8.616 -11.784 1.00 80.31 76 GLU A CA 1
ATOM 572 C C . GLU A 1 76 ? -2.801 -7.092 -11.606 1.00 80.31 76 GLU A C 1
ATOM 574 O O . GLU A 1 76 ? -1.877 -6.498 -11.051 1.00 80.31 76 GLU A O 1
ATOM 579 N N . LYS A 1 77 ? -3.886 -6.474 -12.082 1.00 78.56 77 LYS A N 1
ATOM 580 C CA . LYS A 1 77 ? -4.037 -5.008 -12.131 1.00 78.56 77 LYS A CA 1
ATOM 581 C C . LYS A 1 77 ? -4.391 -4.378 -10.787 1.00 78.56 77 LYS A C 1
ATOM 583 O O . LYS A 1 77 ? -4.144 -3.199 -10.596 1.00 78.56 77 LYS A O 1
ATOM 588 N N . ASP A 1 78 ? -4.943 -5.171 -9.877 1.00 85.25 78 ASP A N 1
ATOM 589 C CA . ASP A 1 78 ? -5.262 -4.768 -8.511 1.00 85.25 78 ASP A CA 1
ATOM 590 C C . ASP A 1 78 ? -4.203 -5.364 -7.577 1.00 85.25 78 ASP A C 1
ATOM 592 O O . ASP A 1 78 ? -4.256 -6.537 -7.172 1.00 85.25 78 ASP A O 1
ATOM 596 N N . LEU A 1 79 ? -3.163 -4.564 -7.324 1.00 88.38 79 LEU A N 1
ATOM 597 C CA . LEU A 1 79 ? -2.012 -4.992 -6.544 1.00 88.38 79 LEU A CA 1
ATOM 598 C C . LEU A 1 79 ? -2.413 -5.300 -5.100 1.00 88.38 79 LEU A C 1
ATOM 600 O O . LEU A 1 79 ? -2.078 -6.384 -4.602 1.00 88.38 79 LEU A O 1
ATOM 604 N N . LEU A 1 80 ? -3.078 -4.336 -4.457 1.00 93.25 80 LEU A N 1
ATOM 605 C CA . LEU A 1 80 ? -3.305 -4.323 -3.017 1.00 93.25 80 LEU A CA 1
ATOM 606 C C . LEU A 1 80 ? -4.429 -5.268 -2.595 1.00 93.25 80 LEU A C 1
ATOM 608 O O . LEU A 1 80 ? -4.399 -5.733 -1.461 1.00 93.25 80 LEU A O 1
ATOM 612 N N . LYS A 1 81 ? -5.379 -5.604 -3.479 1.00 92.06 81 LYS A N 1
ATOM 613 C CA . LYS A 1 81 ? -6.630 -6.281 -3.093 1.00 92.06 81 LYS A CA 1
ATOM 614 C C . LYS A 1 81 ? -7.345 -5.515 -1.978 1.00 92.06 81 LYS A C 1
ATOM 616 O O . LYS A 1 81 ? -7.931 -6.118 -1.069 1.00 92.06 81 LYS A O 1
ATOM 621 N N . LEU A 1 82 ? -7.222 -4.191 -2.032 1.00 93.38 82 LEU A N 1
ATOM 622 C CA . LEU A 1 82 ? -7.879 -3.249 -1.146 1.00 93.38 82 LEU A CA 1
ATOM 623 C C . LEU A 1 82 ? -9.288 -2.989 -1.685 1.00 93.38 82 LEU A C 1
ATOM 625 O O . LEU A 1 82 ? -9.560 -3.208 -2.857 1.00 93.38 82 LEU A O 1
ATOM 629 N N . ASN A 1 83 ? -10.194 -2.611 -0.792 1.00 93.19 83 ASN A N 1
ATOM 630 C CA . ASN A 1 83 ? -11.515 -2.135 -1.155 1.00 93.19 83 ASN A CA 1
ATOM 631 C C . ASN A 1 83 ? -11.717 -0.795 -0.455 1.00 93.19 83 ASN A C 1
ATOM 633 O O . ASN A 1 83 ? -11.775 -0.760 0.776 1.00 93.19 83 ASN A O 1
ATOM 637 N N . ARG A 1 84 ? -11.830 0.303 -1.206 1.00 92.44 84 ARG A N 1
ATOM 638 C CA . ARG A 1 84 ? -11.959 1.652 -0.621 1.00 92.44 84 ARG A CA 1
ATOM 639 C C . ARG A 1 84 ? -13.138 1.807 0.347 1.00 92.44 84 ARG A C 1
ATOM 641 O O . ARG A 1 84 ? -13.068 2.605 1.271 1.00 92.44 84 ARG A O 1
ATOM 648 N N . TRP A 1 85 ? -14.204 1.023 0.173 1.00 92.31 85 TRP A N 1
ATOM 649 C CA . TRP A 1 85 ? -15.379 1.047 1.053 1.00 92.31 85 TRP A CA 1
ATOM 650 C C . TRP A 1 85 ? -15.071 0.494 2.455 1.00 92.31 85 TRP A C 1
ATOM 652 O O . TRP A 1 85 ? -15.755 0.827 3.419 1.00 92.31 85 TRP A O 1
ATOM 662 N N . ASP A 1 86 ? -14.027 -0.329 2.574 1.00 95.38 86 ASP A N 1
ATOM 663 C CA . ASP A 1 86 ? -13.552 -0.888 3.839 1.00 95.38 86 ASP A CA 1
ATOM 664 C C . ASP A 1 86 ? -12.461 -0.023 4.498 1.00 95.38 86 ASP A C 1
ATOM 666 O O . ASP A 1 86 ? -11.965 -0.378 5.571 1.00 95.38 86 ASP A O 1
ATOM 670 N N . LEU A 1 87 ? -12.067 1.087 3.860 1.00 96.62 87 LEU A N 1
ATOM 671 C CA . LEU A 1 87 ? -11.055 2.018 4.350 1.00 96.62 87 LEU A CA 1
ATOM 672 C C . LEU A 1 87 ? -11.568 2.727 5.606 1.00 96.62 87 LEU A C 1
ATOM 674 O O . LEU A 1 87 ? -12.604 3.390 5.568 1.00 96.62 87 LEU A O 1
ATOM 678 N N . ARG A 1 88 ? -10.827 2.590 6.706 1.00 96.38 88 ARG A N 1
ATOM 679 C CA . ARG A 1 88 ? -11.183 3.149 8.014 1.00 96.38 88 ARG A CA 1
ATOM 680 C C . ARG A 1 88 ? -10.319 4.337 8.398 1.00 96.38 88 ARG A C 1
ATOM 682 O O . ARG A 1 88 ? -10.828 5.317 8.930 1.00 96.38 88 ARG A O 1
ATOM 689 N N . GLU A 1 89 ? -9.012 4.231 8.202 1.00 97.69 89 GLU A N 1
ATOM 690 C CA . GLU A 1 89 ? -8.069 5.260 8.635 1.00 97.69 89 GLU A CA 1
ATOM 691 C C . GLU A 1 89 ? -6.855 5.284 7.712 1.00 97.69 89 GLU A C 1
ATOM 693 O O . GLU A 1 89 ? -6.360 4.238 7.294 1.00 97.69 89 GLU A O 1
ATOM 698 N N . VAL A 1 90 ? -6.374 6.485 7.404 1.00 98.19 90 VAL A N 1
ATOM 699 C CA . VAL A 1 90 ? -5.110 6.703 6.707 1.00 98.19 90 VAL A CA 1
ATOM 700 C C . VAL A 1 90 ? -4.207 7.511 7.618 1.00 98.19 90 VAL A C 1
ATOM 702 O O . VAL A 1 90 ? -4.575 8.588 8.089 1.00 98.19 90 VAL A O 1
ATOM 705 N N . PHE A 1 91 ? -3.019 6.980 7.860 1.00 97.88 91 PHE A N 1
ATOM 706 C CA . PHE A 1 91 ? -1.978 7.619 8.639 1.00 97.88 91 PHE A CA 1
ATOM 707 C C . PHE A 1 91 ? -0.768 7.892 7.755 1.00 97.88 91 PHE A C 1
ATOM 709 O O . PHE A 1 91 ? -0.199 6.987 7.151 1.00 97.88 91 PHE A O 1
ATOM 716 N N . ILE A 1 92 ? -0.384 9.157 7.678 1.00 96.94 92 ILE A N 1
ATOM 717 C CA . ILE A 1 92 ? 0.685 9.660 6.827 1.00 96.94 92 ILE A CA 1
ATOM 718 C C . ILE A 1 92 ? 1.821 10.098 7.740 1.00 96.94 92 ILE A C 1
ATOM 720 O O . ILE A 1 92 ? 1.649 10.987 8.574 1.00 96.94 92 ILE A O 1
ATOM 724 N N . GLN A 1 93 ? 2.984 9.476 7.572 1.00 95.25 93 GLN A N 1
ATOM 725 C CA . GLN A 1 93 ? 4.228 9.898 8.202 1.00 95.25 93 GLN A CA 1
ATOM 726 C C . GLN A 1 93 ? 5.090 10.623 7.173 1.00 95.25 93 GLN A C 1
ATOM 728 O O . GLN A 1 93 ? 5.669 9.998 6.281 1.00 95.25 93 GLN A O 1
ATOM 733 N N . ASP A 1 94 ? 5.211 11.939 7.323 1.00 92.81 94 ASP A N 1
ATOM 734 C CA . ASP A 1 94 ? 6.158 12.735 6.553 1.00 92.81 94 ASP A CA 1
ATOM 735 C C . ASP A 1 94 ? 7.517 12.716 7.252 1.00 92.81 94 ASP A C 1
ATOM 737 O O . ASP A 1 94 ? 7.712 13.290 8.329 1.00 92.81 94 ASP A O 1
ATOM 741 N N . TYR A 1 95 ? 8.468 12.031 6.630 1.00 91.94 95 TYR A N 1
ATOM 742 C CA . TYR A 1 95 ? 9.861 12.031 7.035 1.00 91.94 95 TYR A CA 1
ATOM 743 C C . TYR A 1 95 ? 10.773 11.879 5.821 1.00 91.94 95 TYR A C 1
ATOM 745 O O . TYR A 1 95 ? 10.387 11.370 4.768 1.00 91.94 95 TYR A O 1
ATOM 753 N N . THR A 1 96 ? 12.024 12.287 5.990 1.00 90.38 96 THR A N 1
ATOM 754 C CA . THR A 1 96 ? 13.107 12.023 5.037 1.00 90.38 96 THR A CA 1
ATOM 755 C C . THR A 1 96 ? 14.238 11.292 5.744 1.00 90.38 96 THR A C 1
ATOM 757 O O . THR A 1 96 ? 14.346 11.340 6.968 1.00 90.38 96 THR A O 1
ATOM 760 N N . ILE A 1 97 ? 15.116 10.650 4.982 1.00 87.88 97 ILE A N 1
ATOM 761 C CA . ILE A 1 97 ? 16.378 10.122 5.505 1.00 87.88 97 ILE A CA 1
ATOM 762 C C . ILE A 1 97 ? 17.500 11.106 5.162 1.00 87.88 97 ILE A C 1
ATOM 764 O O . ILE A 1 97 ? 17.640 11.509 4.008 1.00 87.88 97 ILE A O 1
ATOM 768 N N . ASP A 1 98 ? 18.293 11.506 6.157 1.00 86.12 98 ASP A N 1
ATOM 769 C CA . ASP A 1 98 ? 19.611 12.105 5.928 1.00 86.12 98 ASP A CA 1
ATOM 770 C C . ASP A 1 98 ? 20.551 10.977 5.504 1.00 86.12 98 ASP A C 1
ATOM 772 O O . ASP A 1 98 ? 21.034 10.210 6.336 1.00 86.12 98 ASP A O 1
ATOM 776 N N . GLU A 1 99 ? 20.777 10.839 4.199 1.00 80.25 99 GLU A N 1
ATOM 777 C CA . GLU A 1 99 ? 21.571 9.742 3.639 1.00 80.25 99 GLU A CA 1
ATOM 778 C C . GLU A 1 99 ? 23.030 9.764 4.114 1.00 80.25 99 GLU A C 1
ATOM 780 O O . GLU A 1 99 ? 23.651 8.709 4.237 1.00 80.25 99 GLU A O 1
ATOM 785 N N . ALA A 1 100 ? 23.581 10.943 4.420 1.00 82.62 100 ALA A N 1
ATOM 786 C CA . ALA A 1 100 ? 24.960 11.067 4.879 1.00 82.62 100 ALA A CA 1
ATOM 787 C C . ALA A 1 100 ? 25.121 10.575 6.321 1.00 82.62 100 ALA A C 1
ATOM 789 O O . ALA A 1 100 ? 26.148 9.992 6.667 1.00 82.62 100 ALA A O 1
ATOM 790 N N . ARG A 1 101 ? 24.110 10.812 7.164 1.00 80.12 101 ARG A N 1
ATOM 791 C CA . ARG A 1 101 ? 24.123 10.415 8.580 1.00 80.12 101 ARG A CA 1
ATOM 792 C C . ARG A 1 101 ? 23.372 9.117 8.864 1.00 80.12 101 ARG A C 1
ATOM 794 O O . ARG A 1 101 ? 23.521 8.588 9.958 1.00 80.12 101 ARG A O 1
ATOM 801 N N . GLN A 1 102 ? 22.601 8.610 7.900 1.00 73.25 102 GLN A N 1
ATOM 802 C CA . GLN A 1 102 ? 21.684 7.472 8.042 1.00 73.25 102 GLN A CA 1
ATOM 803 C C . GLN A 1 102 ? 20.667 7.676 9.178 1.00 73.25 102 GLN A C 1
ATOM 805 O O . GLN A 1 102 ? 20.340 6.748 9.913 1.00 73.25 102 GLN A O 1
ATOM 810 N N . VAL A 1 103 ? 20.174 8.908 9.337 1.00 80.94 103 VAL A N 1
ATOM 811 C CA . VAL A 1 103 ? 19.208 9.271 10.386 1.00 80.94 103 VAL A CA 1
ATOM 812 C C . VAL A 1 103 ? 17.889 9.696 9.755 1.00 80.94 103 VAL A C 1
ATOM 814 O O . VAL A 1 103 ? 17.865 10.440 8.774 1.00 80.94 103 VAL A O 1
ATOM 817 N N . GLN A 1 104 ? 16.785 9.240 10.341 1.00 86.62 104 GLN A N 1
ATOM 818 C CA . GLN A 1 104 ? 15.443 9.683 9.984 1.00 86.62 104 GLN A CA 1
ATOM 819 C C . GLN A 1 104 ? 15.173 11.086 10.536 1.00 86.62 104 GLN A C 1
ATOM 821 O O . GLN A 1 104 ? 15.305 11.331 11.733 1.00 86.62 104 GLN A O 1
ATOM 826 N N . ILE A 1 105 ? 14.751 11.997 9.663 1.00 88.12 105 ILE A N 1
ATOM 827 C CA . ILE A 1 105 ? 14.288 13.340 10.012 1.00 88.12 105 ILE A CA 1
ATOM 828 C C . ILE A 1 105 ? 12.767 13.349 9.873 1.00 88.12 105 ILE A C 1
ATOM 830 O O . ILE A 1 105 ? 12.244 13.403 8.757 1.00 88.12 105 ILE A O 1
ATOM 834 N N . GLN A 1 106 ? 12.071 13.280 11.007 1.00 90.19 106 GLN A N 1
ATOM 835 C CA . GLN A 1 106 ? 10.612 13.391 11.065 1.00 90.19 106 GLN A CA 1
ATOM 836 C C . GLN A 1 106 ? 10.189 14.841 10.800 1.00 90.19 106 GLN A C 1
ATOM 838 O O . GLN A 1 106 ? 10.850 15.770 11.266 1.00 90.19 106 GLN A O 1
ATOM 843 N N . ARG A 1 107 ? 9.100 15.031 10.055 1.00 88.81 107 ARG A N 1
ATOM 844 C CA . ARG A 1 107 ? 8.558 16.354 9.707 1.00 88.81 107 ARG A CA 1
ATOM 845 C C . ARG A 1 107 ? 7.116 16.520 10.152 1.00 88.81 107 ARG A C 1
ATOM 847 O O . ARG A 1 107 ? 6.770 17.573 10.672 1.00 88.81 107 ARG A O 1
ATOM 854 N N . GLY A 1 108 ? 6.300 15.483 9.993 1.00 93.56 108 GLY A N 1
ATOM 855 C CA . GLY A 1 108 ? 4.899 15.549 10.380 1.00 93.56 108 GLY A CA 1
ATOM 856 C C . GLY A 1 108 ? 4.212 14.194 10.405 1.00 93.56 108 GLY A C 1
ATOM 857 O O . GLY A 1 108 ? 4.676 13.221 9.808 1.00 93.56 108 GLY A O 1
ATOM 858 N N . GLN A 1 109 ? 3.093 14.141 11.114 1.00 96.12 109 GLN A N 1
ATOM 859 C CA . GLN A 1 109 ? 2.218 12.982 11.206 1.00 96.12 109 GLN A CA 1
ATOM 860 C C . GLN A 1 109 ? 0.768 13.429 11.110 1.00 96.12 109 GLN A C 1
ATOM 862 O O . GLN A 1 109 ? 0.330 14.265 11.894 1.00 96.12 109 GLN A O 1
ATOM 867 N N . ILE A 1 110 ? 0.016 12.851 10.178 1.00 97.19 110 ILE A N 1
ATOM 868 C CA . ILE A 1 110 ? -1.402 13.166 9.995 1.00 97.19 110 ILE A CA 1
ATOM 869 C C . ILE A 1 110 ? -2.199 11.874 9.957 1.00 97.19 110 ILE A C 1
ATOM 871 O O . ILE A 1 110 ? -1.866 10.953 9.217 1.00 97.19 110 ILE A O 1
ATOM 875 N N . THR A 1 111 ? -3.274 11.821 10.732 1.00 97.81 111 THR A N 1
ATOM 876 C CA . THR A 1 111 ? -4.233 10.720 10.749 1.00 97.81 111 THR A CA 1
ATOM 877 C C . THR A 1 111 ? -5.601 11.246 10.346 1.00 97.81 111 THR A C 1
ATOM 879 O O . THR A 1 111 ? -6.149 12.140 10.997 1.00 97.81 111 THR A O 1
ATOM 882 N N . VAL A 1 112 ? -6.186 10.655 9.308 1.00 97.75 112 VAL A N 1
ATOM 883 C CA . VAL A 1 112 ? -7.562 10.917 8.879 1.00 97.75 112 VAL A CA 1
ATOM 884 C C . VAL A 1 112 ? -8.378 9.634 8.951 1.00 97.75 112 VAL A C 1
ATOM 886 O O . VAL A 1 112 ? -7.965 8.593 8.447 1.00 97.75 112 VAL A O 1
ATOM 889 N N . ALA A 1 113 ? -9.546 9.708 9.578 1.00 97.38 113 ALA A N 1
ATOM 890 C CA . ALA A 1 113 ? -10.524 8.632 9.579 1.00 97.38 113 ALA A CA 1
ATOM 891 C C . ALA A 1 113 ? -11.496 8.811 8.414 1.00 97.38 113 ALA A C 1
ATOM 893 O O . ALA A 1 113 ? -11.856 9.939 8.062 1.00 97.38 113 ALA A O 1
ATOM 894 N N . HIS A 1 114 ? -11.942 7.687 7.871 1.00 96.38 114 HIS A N 1
ATOM 895 C CA . HIS A 1 114 ? -12.916 7.603 6.800 1.00 96.38 114 HIS A CA 1
ATOM 896 C C . HIS A 1 114 ? -14.128 6.789 7.247 1.00 96.38 114 HIS A C 1
ATOM 898 O O . HIS A 1 114 ? -14.003 5.699 7.806 1.00 96.38 114 HIS A O 1
ATOM 904 N N . ASP A 1 115 ? -15.306 7.337 6.989 1.00 93.50 115 ASP A N 1
ATOM 905 C CA . ASP A 1 115 ? -16.591 6.668 7.105 1.00 93.50 115 ASP A CA 1
ATOM 906 C C . ASP A 1 115 ? -17.415 7.045 5.880 1.00 93.50 115 ASP A C 1
ATOM 908 O O . ASP A 1 115 ? -17.949 8.146 5.779 1.00 93.50 115 ASP A O 1
ATOM 912 N N . GLU A 1 116 ? -17.522 6.121 4.936 1.00 87.62 116 GLU A N 1
ATOM 913 C CA . GLU A 1 116 ? -18.196 6.357 3.663 1.00 87.62 116 GLU A CA 1
ATOM 914 C C . GLU A 1 116 ? -19.676 6.753 3.817 1.00 87.62 116 GLU A C 1
ATOM 916 O O . GLU A 1 116 ? -20.216 7.476 2.978 1.00 87.62 116 GLU A O 1
ATOM 921 N N . SER A 1 117 ? -20.334 6.292 4.888 1.00 89.25 117 SER A N 1
ATOM 922 C CA . SER A 1 117 ? -21.728 6.643 5.204 1.00 89.25 117 SER A CA 1
ATOM 923 C C . SER A 1 117 ? -21.842 7.884 6.095 1.00 89.25 117 SER A C 1
ATOM 925 O O . SER A 1 117 ? -22.953 8.318 6.407 1.00 89.25 117 SER A O 1
ATOM 927 N N . GLY A 1 118 ? -20.710 8.435 6.531 1.00 89.00 118 GLY A N 1
ATOM 928 C CA . GLY A 1 118 ? -20.633 9.566 7.438 1.00 89.00 118 GLY A CA 1
ATOM 929 C C . GLY A 1 118 ? -20.847 10.914 6.751 1.00 89.00 118 GLY A C 1
ATOM 930 O O . GLY A 1 118 ? -20.546 11.106 5.574 1.00 89.00 118 GLY A O 1
ATOM 931 N N . ASP A 1 119 ? -21.316 11.884 7.537 1.00 89.81 119 ASP A N 1
ATOM 932 C CA . ASP A 1 119 ? -21.340 13.302 7.178 1.00 89.81 119 ASP A CA 1
ATOM 933 C C . ASP A 1 119 ? -20.622 14.112 8.279 1.00 89.81 119 ASP A C 1
ATOM 935 O O . ASP A 1 119 ? -21.159 14.248 9.386 1.00 89.81 119 ASP A O 1
ATOM 939 N N . PRO A 1 120 ? -19.377 14.583 8.058 1.00 91.50 120 PRO A N 1
ATOM 940 C CA . PRO A 1 120 ? -18.551 14.390 6.861 1.00 91.50 120 PRO A CA 1
ATOM 941 C C . PRO A 1 120 ? -17.952 12.973 6.769 1.00 91.50 120 PRO A C 1
ATOM 943 O O . PRO A 1 120 ? -17.710 12.332 7.797 1.00 91.50 120 PRO A O 1
ATOM 946 N N . LYS A 1 121 ? -17.637 12.529 5.540 1.00 94.62 121 LYS A N 1
ATOM 947 C CA . LYS A 1 121 ? -16.973 11.236 5.276 1.00 94.62 121 LYS A CA 1
ATOM 948 C C . LYS A 1 121 ? -15.570 11.142 5.865 1.00 94.62 121 LYS A C 1
ATOM 950 O O . LYS A 1 121 ? -15.154 10.089 6.333 1.00 94.62 121 LYS A O 1
ATOM 955 N N . TRP A 1 122 ? -14.844 12.256 5.843 1.00 97.06 122 TRP A N 1
ATOM 956 C CA . TRP A 1 122 ? -13.476 12.354 6.336 1.00 97.06 122 TRP A CA 1
ATOM 957 C C . TRP A 1 122 ? -13.422 13.175 7.616 1.00 97.06 122 TRP A C 1
ATOM 959 O O . TRP A 1 122 ? -14.039 14.239 7.712 1.00 97.06 122 TRP A O 1
ATOM 969 N N . LYS A 1 123 ? -12.654 12.700 8.595 1.00 96.81 123 LYS A N 1
ATOM 970 C CA . LYS A 1 123 ? -12.450 13.379 9.879 1.00 96.81 123 LYS A CA 1
ATOM 971 C C . LYS A 1 123 ? -10.970 13.409 10.216 1.00 96.81 123 LYS A C 1
ATOM 973 O O . LYS A 1 123 ? -10.299 12.383 10.135 1.00 96.81 123 LYS A O 1
ATOM 978 N N . LEU A 1 124 ? -10.468 14.571 10.628 1.00 97.12 124 LEU A N 1
ATOM 979 C CA . LEU A 1 124 ? -9.105 14.677 11.131 1.00 97.12 124 LEU A CA 1
ATOM 980 C C . LEU A 1 124 ? -9.066 14.058 12.529 1.00 97.12 124 LEU A C 1
ATOM 982 O O . LEU A 1 124 ? -9.789 14.503 13.419 1.00 97.12 124 LEU A O 1
ATOM 986 N N . VAL A 1 125 ? -8.246 13.027 12.701 1.00 96.69 125 VAL A N 1
ATOM 987 C CA . VAL A 1 125 ? -8.036 12.358 13.991 1.00 96.69 125 VAL A CA 1
ATOM 988 C C . VAL A 1 125 ? -6.865 13.002 14.722 1.00 96.69 125 VAL A C 1
ATOM 990 O O . VAL A 1 125 ? -6.972 13.293 15.911 1.00 96.69 125 VAL A O 1
ATOM 993 N N . ALA A 1 126 ? -5.762 13.240 14.011 1.00 96.56 126 ALA A N 1
ATOM 994 C CA . ALA A 1 126 ? -4.569 13.887 14.543 1.00 96.56 126 ALA A CA 1
ATOM 995 C C . ALA A 1 126 ? -3.791 14.587 13.422 1.00 96.56 126 ALA A C 1
ATOM 997 O O . ALA A 1 126 ? -3.743 14.094 12.298 1.00 96.56 126 ALA A O 1
ATOM 998 N N . ASP A 1 127 ? -3.160 15.707 13.746 1.00 96.69 127 ASP A N 1
ATOM 999 C CA . ASP A 1 127 ? -2.175 16.406 12.918 1.00 96.69 127 ASP A CA 1
ATOM 1000 C C . ASP A 1 127 ? -1.077 16.875 13.869 1.00 96.69 127 ASP A C 1
ATOM 1002 O O . ASP A 1 127 ? -1.375 17.496 14.890 1.00 96.69 127 ASP A O 1
ATOM 1006 N N . ARG A 1 128 ? 0.165 16.472 13.611 1.00 96.50 128 ARG A N 1
ATOM 1007 C CA . ARG A 1 128 ? 1.299 16.663 14.511 1.00 96.50 128 ARG A CA 1
ATOM 1008 C C . ARG A 1 128 ? 2.535 17.079 13.745 1.00 96.50 128 ARG A C 1
ATOM 1010 O O . ARG A 1 128 ? 2.886 16.450 12.747 1.00 96.50 128 ARG A O 1
ATOM 1017 N N . GLU A 1 129 ? 3.258 18.044 14.290 1.00 94.44 129 GLU A N 1
ATOM 1018 C CA . GLU A 1 129 ? 4.619 18.380 13.874 1.00 94.44 129 GLU A CA 1
ATOM 1019 C C . GLU A 1 129 ? 5.601 18.170 15.016 1.00 94.44 129 GLU A C 1
ATOM 1021 O O . GLU A 1 129 ? 5.221 17.964 16.173 1.00 94.44 129 GLU A O 1
ATOM 1026 N N . MET A 1 130 ? 6.878 18.192 14.661 1.00 91.50 130 MET A N 1
ATOM 1027 C CA . MET A 1 130 ? 7.952 18.130 15.629 1.00 91.50 130 MET A CA 1
ATOM 1028 C C . MET A 1 130 ? 8.476 19.538 15.907 1.00 91.50 130 MET A C 1
ATOM 1030 O O . MET A 1 130 ? 8.859 20.250 14.979 1.00 91.50 130 MET A O 1
ATOM 1034 N N . ASP A 1 131 ? 8.481 19.932 17.179 1.00 89.00 131 ASP A N 1
ATOM 1035 C CA . ASP A 1 131 ? 8.987 21.235 17.610 1.00 89.00 131 ASP A CA 1
ATOM 1036 C C . ASP A 1 131 ? 10.529 21.302 17.607 1.00 89.00 131 ASP A C 1
ATOM 1038 O O . ASP A 1 131 ? 11.235 20.324 17.334 1.00 89.00 131 ASP A O 1
ATOM 1042 N N . GLU A 1 132 ? 11.079 22.475 17.935 1.00 88.62 132 GLU A N 1
ATOM 1043 C CA . GLU A 1 132 ? 12.531 22.701 18.020 1.00 88.62 132 GLU A CA 1
ATOM 1044 C C . GLU A 1 132 ? 13.220 21.820 19.086 1.00 88.62 132 GLU A C 1
ATOM 1046 O O . GLU A 1 132 ? 14.439 21.635 19.058 1.00 88.62 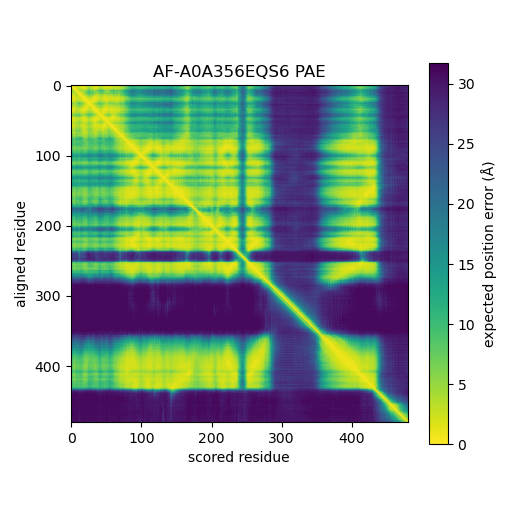132 GLU A O 1
ATOM 1051 N N . GLN A 1 133 ? 12.452 21.259 20.024 1.00 89.38 133 GLN A N 1
ATOM 1052 C CA . GLN A 1 133 ? 12.883 20.375 21.105 1.00 89.38 133 GLN A CA 1
ATOM 1053 C C . GLN A 1 133 ? 12.692 18.889 20.763 1.00 89.38 133 GLN A C 1
ATOM 1055 O O . GLN A 1 133 ? 12.887 18.018 21.621 1.00 89.38 133 GLN A O 1
ATOM 1060 N N . ASN A 1 134 ? 12.359 18.581 19.507 1.00 87.06 134 ASN A N 1
ATOM 1061 C CA . ASN A 1 134 ? 12.164 17.230 19.007 1.00 87.06 134 ASN A CA 1
ATOM 1062 C C . ASN A 1 134 ? 11.014 16.486 19.723 1.00 87.06 134 ASN A C 1
ATOM 1064 O O . ASN A 1 134 ? 11.090 15.271 19.934 1.00 87.06 134 ASN A O 1
ATOM 1068 N N . GLN A 1 135 ? 9.978 17.220 20.145 1.00 90.94 135 GLN A N 1
ATOM 1069 C CA . GLN A 1 135 ? 8.741 16.700 20.725 1.00 90.94 135 GLN A CA 1
ATOM 1070 C C . GLN A 1 135 ? 7.580 16.838 19.738 1.00 90.94 135 GLN A C 1
ATOM 1072 O O . GLN A 1 135 ? 7.511 17.786 18.961 1.00 90.94 135 GLN A O 1
ATOM 1077 N N . TRP A 1 136 ? 6.649 15.884 19.785 1.00 93.25 136 TRP A N 1
ATOM 1078 C CA . TRP A 1 136 ? 5.427 15.943 18.988 1.00 93.25 136 TRP A CA 1
ATOM 1079 C C . TRP A 1 136 ? 4.429 16.922 19.600 1.00 93.25 136 TRP A C 1
ATOM 1081 O O . TRP A 1 136 ? 4.067 16.781 20.771 1.00 93.25 136 TRP A O 1
ATOM 1091 N N . VAL A 1 137 ? 3.944 17.856 18.788 1.00 95.25 137 VAL A N 1
ATOM 1092 C CA . VAL A 1 137 ? 2.926 18.837 19.171 1.00 95.25 137 VAL A CA 1
ATOM 1093 C C . VAL A 1 137 ? 1.736 18.718 18.226 1.00 95.25 137 VAL A C 1
ATOM 1095 O O . VAL A 1 137 ? 1.913 18.634 17.013 1.00 95.25 137 VAL A O 1
ATOM 1098 N N . ASP A 1 138 ? 0.524 18.687 18.786 1.00 95.31 138 ASP A N 1
ATOM 1099 C CA . ASP A 1 138 ? -0.714 18.649 18.004 1.00 95.31 138 ASP A CA 1
ATOM 1100 C C . ASP A 1 138 ? -0.995 20.023 17.366 1.00 95.31 138 ASP A C 1
ATOM 1102 O O . ASP A 1 138 ? -0.997 21.051 18.049 1.00 95.31 138 ASP A O 1
ATOM 1106 N N . ILE A 1 139 ? -1.303 20.021 16.070 1.00 94.19 139 ILE A N 1
ATOM 1107 C CA . ILE A 1 139 ? -1.720 21.189 15.294 1.00 94.19 139 ILE A CA 1
ATOM 1108 C C . ILE A 1 139 ? -3.215 21.044 14.990 1.00 94.19 139 ILE A C 1
ATOM 1110 O O . ILE A 1 139 ? -3.602 20.341 14.056 1.00 94.19 139 ILE A O 1
ATOM 1114 N N . PRO A 1 140 ? -4.110 21.673 15.764 1.00 91.56 140 PRO A N 1
ATOM 1115 C CA . PRO A 1 140 ? -5.527 21.623 15.442 1.00 91.56 140 PRO A CA 1
ATOM 1116 C C . PRO A 1 140 ? -5.809 22.366 14.130 1.00 91.56 140 PRO A C 1
ATOM 1118 O O . PRO A 1 140 ? -5.140 23.346 13.798 1.00 91.56 140 PRO A O 1
ATOM 1121 N N . LEU A 1 141 ? -6.861 21.946 13.422 1.00 93.00 141 LEU A N 1
ATOM 1122 C CA . LEU A 1 141 ? -7.390 22.699 12.282 1.00 93.00 141 LEU A CA 1
ATOM 1123 C C . LEU A 1 141 ? -7.727 24.133 12.699 1.00 93.00 141 LEU A C 1
ATOM 1125 O O . LEU A 1 141 ? -8.446 24.356 13.679 1.00 93.00 141 LEU A O 1
ATOM 1129 N N . GLY A 1 142 ? -7.248 25.103 11.923 1.00 91.25 142 GLY A N 1
ATOM 1130 C CA . GLY A 1 142 ? -7.596 26.502 12.118 1.00 91.25 142 GLY A CA 1
ATOM 1131 C C . GLY A 1 142 ? -9.100 26.765 11.925 1.00 91.25 142 GLY A C 1
ATOM 1132 O O . GLY A 1 142 ? -9.798 26.016 11.238 1.00 91.25 142 GLY A O 1
ATOM 1133 N N . PRO A 1 143 ? -9.638 27.878 12.463 1.00 91.62 143 PRO A N 1
ATOM 1134 C CA . PRO A 1 143 ? -11.064 28.207 12.343 1.00 91.62 143 PRO A CA 1
ATOM 1135 C C . PRO A 1 143 ? -11.532 28.335 10.882 1.00 91.62 143 PRO A C 1
ATOM 1137 O O . PRO A 1 143 ? -12.680 28.010 10.568 1.00 91.62 143 PRO A O 1
ATOM 1140 N N . ASN A 1 144 ? -10.623 28.737 9.990 1.00 93.12 144 ASN A N 1
ATOM 1141 C CA . ASN A 1 144 ? -10.857 28.924 8.558 1.00 93.12 144 ASN A CA 1
ATOM 1142 C C . ASN A 1 144 ? -10.271 27.792 7.703 1.00 93.12 144 ASN A C 1
ATOM 1144 O O . ASN A 1 144 ? -10.121 27.971 6.500 1.00 93.12 144 ASN A O 1
ATOM 1148 N N . GLU A 1 145 ? -9.918 26.656 8.300 1.00 95.44 145 GLU A N 1
ATOM 1149 C CA . GLU A 1 145 ? -9.369 25.495 7.597 1.00 95.44 145 GLU A CA 1
ATOM 1150 C C . GLU A 1 145 ? -10.352 24.324 7.638 1.00 95.44 145 GLU A C 1
ATOM 1152 O O . GLU A 1 145 ? -11.090 24.136 8.608 1.00 95.44 145 GLU A O 1
ATOM 1157 N N . GLU A 1 146 ? -10.365 23.529 6.576 1.00 95.38 146 GLU A N 1
ATOM 1158 C CA . GLU A 1 146 ? -11.107 22.277 6.491 1.00 95.38 146 GLU A CA 1
ATOM 1159 C C . GLU A 1 146 ? -10.297 21.210 5.755 1.00 95.38 146 GLU A C 1
ATOM 1161 O O . GLU A 1 146 ? -9.346 21.512 5.030 1.00 95.38 146 GLU A O 1
ATOM 1166 N N . LEU A 1 147 ? -10.691 19.948 5.928 1.00 97.06 147 LEU A N 1
ATOM 1167 C CA . LEU A 1 147 ? -10.120 18.865 5.142 1.00 97.06 147 LEU A CA 1
ATOM 1168 C C . LEU A 1 147 ? -10.488 19.016 3.664 1.00 97.06 147 LEU A C 1
ATOM 1170 O O . LEU A 1 147 ? -11.626 19.308 3.291 1.00 97.06 147 LEU A O 1
ATOM 1174 N N . ASN A 1 148 ? -9.518 18.741 2.808 1.00 97.44 148 ASN A N 1
ATOM 1175 C CA . ASN A 1 148 ? -9.687 18.704 1.371 1.00 97.44 148 ASN A CA 1
ATOM 1176 C C . ASN A 1 148 ? -10.272 17.350 0.943 1.00 97.44 148 ASN A C 1
ATOM 1178 O O . ASN A 1 148 ? -9.563 16.481 0.435 1.00 97.44 148 ASN A O 1
ATOM 1182 N N . ALA A 1 149 ? -11.578 17.169 1.162 1.00 95.88 149 ALA A N 1
ATOM 1183 C CA . ALA A 1 149 ? -12.282 15.929 0.829 1.00 95.88 149 ALA A CA 1
ATOM 1184 C C . ALA A 1 149 ? -12.044 15.445 -0.621 1.00 95.88 149 ALA A C 1
ATOM 1186 O O . ALA A 1 149 ? -11.727 14.272 -0.781 1.00 95.88 149 ALA A O 1
ATOM 1187 N N . PRO A 1 150 ? -12.050 16.305 -1.665 1.00 96.38 150 PRO A N 1
ATOM 1188 C CA . PRO A 1 150 ? -11.722 15.865 -3.024 1.00 96.38 150 PRO A CA 1
ATOM 1189 C C . PRO A 1 150 ? -10.336 15.217 -3.171 1.00 96.38 150 PRO A C 1
ATOM 1191 O O . PRO A 1 150 ? -10.190 14.248 -3.911 1.00 96.38 150 PRO A O 1
ATOM 1194 N N . LYS A 1 151 ? -9.309 15.731 -2.474 1.00 97.38 151 LYS A N 1
ATOM 1195 C CA . LYS A 1 151 ? -7.961 15.134 -2.482 1.00 97.38 151 LYS A CA 1
ATOM 1196 C C . LYS A 1 151 ? -7.931 13.801 -1.742 1.00 97.38 151 LYS A C 1
ATOM 1198 O O . LYS A 1 151 ? -7.293 12.866 -2.212 1.00 97.38 151 LYS A O 1
ATOM 1203 N N . LEU A 1 152 ? -8.641 13.707 -0.622 1.00 97.31 152 LEU A N 1
ATOM 1204 C CA . LEU A 1 152 ? -8.762 12.471 0.148 1.00 97.31 152 LEU A CA 1
ATOM 1205 C C . LEU A 1 152 ? -9.515 11.375 -0.629 1.00 97.31 152 LEU A C 1
ATOM 1207 O O . LEU A 1 152 ? -9.078 10.228 -0.640 1.00 97.31 152 LEU A O 1
ATOM 1211 N N . ASP A 1 153 ? -10.582 11.731 -1.346 1.00 96.25 153 ASP A N 1
ATOM 1212 C CA . ASP A 1 153 ? -11.332 10.808 -2.207 1.00 96.25 153 ASP A CA 1
ATOM 1213 C C . ASP A 1 153 ? -10.488 10.324 -3.399 1.00 96.25 153 ASP A C 1
ATOM 1215 O O . ASP A 1 153 ? -10.539 9.147 -3.775 1.00 96.25 153 ASP A O 1
ATOM 1219 N N . ALA A 1 154 ? -9.680 11.218 -3.982 1.00 96.56 154 ALA A N 1
ATOM 1220 C CA . ALA A 1 154 ? -8.723 10.864 -5.027 1.00 96.56 154 ALA A CA 1
ATOM 1221 C C . ALA A 1 154 ? -7.655 9.894 -4.499 1.00 96.56 154 ALA A C 1
ATOM 1223 O O . ALA A 1 154 ? -7.413 8.869 -5.128 1.00 96.56 154 ALA A O 1
ATOM 1224 N N . MET A 1 155 ? -7.094 10.154 -3.313 1.00 97.25 155 MET A N 1
ATOM 1225 C CA . MET A 1 155 ? -6.161 9.241 -2.645 1.00 97.25 155 MET A CA 1
ATOM 1226 C C . MET A 1 155 ? -6.792 7.868 -2.391 1.00 97.25 155 MET A C 1
ATOM 1228 O O . MET A 1 155 ? -6.188 6.849 -2.715 1.00 97.25 155 MET A O 1
ATOM 1232 N N . ALA A 1 156 ? -8.009 7.818 -1.842 1.00 95.88 156 ALA A N 1
ATOM 1233 C CA . ALA A 1 156 ? -8.711 6.559 -1.593 1.00 95.88 156 ALA A CA 1
ATOM 1234 C C . ALA A 1 156 ? -8.963 5.770 -2.887 1.00 95.88 156 ALA A C 1
ATOM 1236 O O . ALA A 1 156 ? -8.821 4.550 -2.898 1.00 95.88 156 ALA A O 1
ATOM 1237 N N . SER A 1 157 ? -9.283 6.461 -3.985 1.00 95.00 157 SER A N 1
ATOM 1238 C CA . SER A 1 157 ? -9.447 5.836 -5.303 1.00 95.00 157 SER A CA 1
ATOM 1239 C C . SER A 1 157 ? -8.113 5.340 -5.868 1.00 95.00 157 SER A C 1
ATOM 1241 O O . SER A 1 157 ? -8.041 4.217 -6.347 1.00 95.00 157 SER A O 1
ATOM 1243 N N . ALA A 1 158 ? -7.036 6.119 -5.743 1.00 95.06 158 ALA A N 1
ATOM 1244 C CA . ALA A 1 158 ? -5.700 5.728 -6.193 1.00 95.06 158 ALA A CA 1
ATOM 1245 C C . ALA A 1 158 ? -5.128 4.534 -5.407 1.00 95.06 158 ALA A C 1
ATOM 1247 O O . ALA A 1 158 ? -4.357 3.749 -5.954 1.00 95.06 158 ALA A O 1
ATOM 1248 N N . LEU A 1 159 ? -5.509 4.378 -4.134 1.00 95.50 159 LEU A N 1
ATOM 1249 C CA . LEU A 1 159 ? -5.191 3.198 -3.325 1.00 95.50 159 LEU A CA 1
ATOM 1250 C C . LEU A 1 159 ? -5.940 1.943 -3.807 1.00 95.50 159 LEU A C 1
ATOM 1252 O O . LEU A 1 159 ? -5.351 0.865 -3.833 1.00 95.50 159 LEU A O 1
ATOM 1256 N N . ASP A 1 160 ? -7.214 2.080 -4.179 1.00 94.31 160 ASP A N 1
ATOM 1257 C CA . ASP A 1 160 ? -8.064 0.994 -4.699 1.00 94.31 160 ASP A CA 1
ATOM 1258 C C . ASP A 1 160 ? -7.600 0.539 -6.094 1.00 94.31 160 ASP A C 1
ATOM 1260 O O . ASP A 1 160 ? -7.396 -0.645 -6.351 1.00 94.31 160 ASP A O 1
ATOM 1264 N N . ASP A 1 161 ? -7.336 1.510 -6.971 1.00 91.31 161 ASP A N 1
ATOM 1265 C CA . ASP A 1 161 ? -6.975 1.317 -8.377 1.00 91.31 161 ASP A CA 1
ATOM 1266 C C . ASP A 1 161 ? -5.453 1.340 -8.612 1.00 91.31 161 ASP A C 1
ATOM 1268 O O . ASP A 1 161 ? -4.993 1.651 -9.714 1.00 91.31 161 ASP A O 1
ATOM 1272 N N . LEU A 1 162 ? -4.639 1.039 -7.593 1.00 92.12 162 LEU A N 1
ATOM 1273 C CA . LEU A 1 162 ? -3.182 1.161 -7.687 1.00 92.12 162 LEU A CA 1
ATOM 1274 C C . LEU A 1 162 ? -2.614 0.231 -8.768 1.00 92.12 162 LEU A C 1
ATOM 1276 O O . LEU A 1 162 ? -2.465 -0.980 -8.574 1.00 92.12 162 LEU A O 1
ATOM 1280 N N . GLN A 1 163 ? -2.221 0.835 -9.890 1.00 84.88 163 GLN A N 1
ATOM 1281 C CA . GLN A 1 163 ? -1.570 0.159 -11.007 1.00 84.88 163 GLN A CA 1
ATOM 1282 C C . GLN A 1 163 ? -0.050 0.233 -10.895 1.00 84.88 163 GLN A C 1
ATOM 1284 O O . GLN A 1 163 ? 0.533 1.265 -10.553 1.00 84.88 163 GLN A O 1
ATOM 1289 N N . ILE A 1 164 ? 0.599 -0.877 -11.239 1.00 88.56 164 ILE A N 1
ATOM 1290 C CA . ILE A 1 164 ? 2.055 -0.968 -11.327 1.00 88.56 164 ILE A CA 1
ATOM 1291 C C . ILE A 1 164 ? 2.491 -0.932 -12.789 1.00 88.56 164 ILE A C 1
ATOM 1293 O O . ILE A 1 164 ? 1.858 -1.520 -13.663 1.00 88.56 164 ILE A O 1
ATOM 1297 N N . VAL A 1 165 ? 3.599 -0.247 -13.032 1.00 87.12 165 VAL A N 1
ATOM 1298 C CA . VAL A 1 165 ? 4.249 -0.133 -14.337 1.00 87.12 165 VAL A CA 1
ATOM 1299 C C . VAL A 1 165 ? 5.244 -1.273 -14.544 1.00 87.12 165 VAL A C 1
ATOM 1301 O O . VAL A 1 165 ? 5.391 -1.763 -15.657 1.00 87.12 165 VAL A O 1
ATOM 1304 N N . ASP A 1 166 ? 5.933 -1.693 -13.479 1.00 87.25 166 ASP A N 1
ATOM 1305 C CA . ASP A 1 166 ? 6.962 -2.735 -13.533 1.00 87.25 166 ASP A CA 1
ATOM 1306 C C . ASP A 1 166 ? 7.208 -3.341 -12.132 1.00 87.25 166 ASP A C 1
ATOM 1308 O O . ASP A 1 166 ? 6.696 -2.845 -11.120 1.00 87.25 166 ASP A O 1
ATOM 1312 N N . VAL A 1 167 ? 7.984 -4.423 -12.053 1.00 89.06 167 VAL A N 1
ATOM 1313 C CA . VAL A 1 167 ? 8.397 -5.077 -10.805 1.00 89.06 167 VAL A CA 1
ATOM 1314 C C . VAL A 1 167 ? 9.872 -5.446 -10.817 1.00 89.06 167 VAL A C 1
ATOM 1316 O O . VAL A 1 167 ? 10.441 -5.874 -11.817 1.00 89.06 167 VAL A O 1
ATOM 1319 N N . VAL A 1 168 ? 10.498 -5.377 -9.645 1.00 88.44 168 VAL A N 1
ATOM 1320 C CA . VAL A 1 168 ? 11.885 -5.809 -9.452 1.00 88.44 168 VAL A CA 1
ATOM 1321 C C . VAL A 1 168 ? 11.944 -6.796 -8.303 1.00 88.44 168 VAL A C 1
ATOM 1323 O O . VAL A 1 168 ? 11.375 -6.546 -7.245 1.00 88.44 168 VAL A O 1
ATOM 1326 N N . ARG A 1 169 ? 12.656 -7.916 -8.471 1.00 88.31 169 ARG A N 1
ATOM 1327 C CA . ARG A 1 169 ? 12.815 -8.878 -7.375 1.00 88.31 169 ARG A CA 1
ATOM 1328 C C . ARG A 1 169 ? 13.574 -8.267 -6.198 1.00 88.31 169 ARG A C 1
ATOM 1330 O O . ARG A 1 169 ? 14.605 -7.615 -6.380 1.00 88.31 169 ARG A O 1
ATOM 1337 N N . LYS A 1 170 ? 13.078 -8.523 -4.991 1.00 88.00 170 LYS A N 1
ATOM 1338 C CA . LYS A 1 170 ? 13.786 -8.241 -3.742 1.00 88.00 170 LYS A CA 1
ATOM 1339 C C . LYS A 1 170 ? 15.035 -9.128 -3.632 1.00 88.00 170 LYS A C 1
ATOM 1341 O O . LYS A 1 170 ? 15.002 -10.271 -4.097 1.00 88.00 170 LYS A O 1
ATOM 1346 N N . PRO A 1 171 ? 16.144 -8.628 -3.053 1.00 82.06 171 PRO A N 1
ATOM 1347 C CA . PRO A 1 171 ? 17.288 -9.472 -2.740 1.00 82.06 171 PRO A CA 1
ATOM 1348 C C . PRO A 1 171 ? 16.890 -10.572 -1.752 1.00 82.06 171 PRO A C 1
ATOM 1350 O O . PRO A 1 171 ? 15.995 -10.390 -0.923 1.00 82.06 171 PRO A O 1
ATOM 1353 N N . VAL A 1 172 ? 17.579 -11.708 -1.830 1.00 77.56 172 VAL A N 1
ATOM 1354 C CA . VAL A 1 172 ? 17.389 -12.820 -0.891 1.00 77.56 172 VAL A CA 1
ATOM 1355 C C . VAL A 1 172 ? 17.711 -12.343 0.534 1.00 77.56 172 VAL A C 1
ATOM 1357 O O . VAL A 1 172 ? 18.632 -11.558 0.725 1.00 77.56 172 VAL A O 1
ATOM 1360 N N . GLY A 1 173 ? 16.947 -12.793 1.533 1.00 72.06 173 GLY A N 1
ATOM 1361 C CA . GLY A 1 173 ? 17.147 -12.423 2.945 1.00 72.06 173 GLY A CA 1
ATOM 1362 C C . GLY A 1 173 ? 16.321 -11.223 3.424 1.00 72.06 173 GLY A C 1
ATOM 1363 O O . GLY A 1 173 ? 16.202 -11.008 4.631 1.00 72.06 173 GLY A O 1
ATOM 1364 N N . LEU A 1 174 ? 15.681 -10.485 2.511 1.00 76.38 174 LEU A N 1
ATOM 1365 C CA . LEU A 1 174 ? 14.695 -9.468 2.870 1.00 76.38 174 LEU A CA 1
ATOM 1366 C C . LEU A 1 174 ? 13.338 -10.139 3.114 1.00 76.38 174 LEU A C 1
ATOM 1368 O O . LEU A 1 174 ? 12.723 -10.649 2.178 1.00 76.38 174 LEU A O 1
ATOM 1372 N N . SER A 1 175 ? 12.880 -10.192 4.367 1.00 64.88 175 SER A N 1
ATOM 1373 C CA . SER A 1 175 ? 11.621 -10.876 4.678 1.00 64.88 175 SER A CA 1
ATOM 1374 C C . SER A 1 175 ? 10.388 -10.036 4.326 1.00 64.88 175 SER A C 1
ATOM 1376 O O . SER A 1 175 ? 10.433 -8.808 4.226 1.00 64.88 175 SER A O 1
ATOM 1378 N N . ALA A 1 176 ? 9.252 -10.719 4.174 1.00 60.38 176 ALA A N 1
ATOM 1379 C CA . ALA A 1 176 ? 7.961 -10.110 3.860 1.00 60.38 176 ALA A CA 1
ATOM 1380 C C . ALA A 1 176 ? 7.405 -9.198 4.973 1.00 60.38 176 ALA A C 1
ATOM 1382 O O . ALA A 1 176 ? 6.552 -8.361 4.696 1.00 60.38 176 ALA A O 1
ATOM 1383 N N . ASN A 1 177 ? 7.892 -9.335 6.211 1.00 56.66 177 ASN A N 1
ATOM 1384 C CA . ASN A 1 177 ? 7.383 -8.619 7.386 1.00 56.66 177 ASN A CA 1
ATOM 1385 C C . ASN A 1 177 ? 8.367 -7.545 7.873 1.00 56.66 177 ASN A C 1
ATOM 1387 O O . ASN A 1 177 ? 8.541 -7.374 9.076 1.00 56.66 177 ASN A O 1
ATOM 1391 N N . LEU A 1 178 ? 9.064 -6.874 6.953 1.00 61.44 178 LEU A N 1
ATOM 1392 C CA . LEU A 1 178 ? 10.051 -5.822 7.239 1.00 61.44 178 LEU A CA 1
ATOM 1393 C C . LEU A 1 178 ? 11.300 -6.207 8.027 1.00 61.44 178 LEU A C 1
ATOM 1395 O O . LEU A 1 178 ? 12.236 -5.413 8.074 1.00 61.44 178 LEU A O 1
ATOM 1399 N N . ALA A 1 179 ? 11.361 -7.403 8.599 1.00 61.09 179 ALA A N 1
ATOM 1400 C CA . ALA A 1 179 ? 12.568 -7.874 9.243 1.00 61.09 179 ALA A CA 1
ATOM 1401 C C . ALA A 1 179 ? 13.588 -8.239 8.160 1.00 61.09 179 ALA A C 1
ATOM 1403 O O . ALA A 1 179 ? 13.452 -9.254 7.470 1.00 61.09 179 ALA A O 1
ATOM 1404 N N . ALA A 1 180 ? 14.617 -7.420 7.997 1.00 61.09 180 ALA A N 1
ATOM 1405 C CA . ALA A 1 180 ? 15.852 -7.936 7.437 1.00 61.09 180 ALA A CA 1
ATOM 1406 C C . ALA A 1 180 ? 16.376 -9.001 8.408 1.00 61.09 180 ALA A C 1
ATOM 1408 O O . ALA A 1 180 ? 16.495 -8.745 9.610 1.00 61.09 180 ALA A O 1
ATOM 1409 N N . ASP A 1 181 ? 16.657 -10.205 7.910 1.00 65.12 181 ASP A N 1
ATOM 1410 C CA . ASP A 1 181 ? 17.431 -11.156 8.704 1.00 65.12 181 ASP A CA 1
ATOM 1411 C C . ASP A 1 181 ? 18.784 -10.501 9.051 1.00 65.12 181 ASP A C 1
ATOM 1413 O O . ASP A 1 181 ? 19.300 -9.682 8.290 1.00 65.12 181 ASP A O 1
ATOM 1417 N N . LYS A 1 182 ? 19.395 -10.849 10.185 1.00 67.25 182 LYS A N 1
ATOM 1418 C CA . LYS A 1 182 ? 20.754 -10.384 10.506 1.00 67.25 182 LYS A CA 1
ATOM 1419 C C . LYS A 1 182 ? 21.727 -10.708 9.371 1.00 67.25 182 LYS A C 1
ATOM 1421 O O . LYS A 1 182 ? 22.588 -9.896 9.058 1.00 67.25 182 LYS A O 1
ATOM 1426 N N . SER A 1 183 ? 21.514 -11.843 8.702 1.00 69.44 183 SER A N 1
ATOM 1427 C CA . SER A 1 183 ? 22.260 -12.234 7.503 1.00 69.44 183 SER A CA 1
ATOM 1428 C C . SER A 1 183 ? 22.112 -11.247 6.335 1.00 69.44 183 SER A C 1
ATOM 1430 O O . SER A 1 183 ? 23.057 -11.057 5.578 1.00 69.44 183 SER A O 1
ATOM 1432 N N . PHE A 1 184 ? 20.963 -10.576 6.204 1.00 74.56 184 PHE A N 1
ATOM 1433 C CA . PHE A 1 184 ? 20.739 -9.550 5.186 1.00 74.56 184 PHE A CA 1
ATOM 1434 C C . PHE A 1 184 ? 21.513 -8.267 5.493 1.00 74.56 184 PHE A C 1
ATOM 1436 O O . PHE A 1 184 ? 22.091 -7.677 4.588 1.00 74.56 184 PHE A O 1
ATOM 1443 N N . ALA A 1 185 ? 21.549 -7.836 6.759 1.00 72.00 185 ALA A N 1
ATOM 1444 C CA . ALA A 1 185 ? 22.297 -6.639 7.155 1.00 72.00 185 ALA A CA 1
ATOM 1445 C C . ALA A 1 185 ? 23.814 -6.783 6.909 1.00 72.00 185 ALA A C 1
ATOM 1447 O O . ALA A 1 185 ? 24.509 -5.786 6.722 1.00 72.00 185 ALA A O 1
ATOM 1448 N N . GLU A 1 186 ? 24.317 -8.020 6.878 1.00 77.31 186 GLU A N 1
ATOM 1449 C CA . GLU A 1 186 ? 25.708 -8.351 6.549 1.00 77.31 186 GLU A CA 1
ATOM 1450 C C . GLU A 1 186 ? 25.969 -8.444 5.028 1.00 77.31 186 GLU A C 1
ATOM 1452 O O . GLU A 1 186 ? 27.123 -8.372 4.596 1.00 77.31 186 GLU A O 1
ATOM 1457 N N . ASP A 1 187 ? 24.925 -8.557 4.198 1.00 83.75 187 ASP A N 1
ATOM 1458 C CA . ASP A 1 187 ? 25.035 -8.566 2.737 1.00 83.75 187 ASP A CA 1
ATOM 1459 C C . ASP A 1 187 ? 25.098 -7.131 2.189 1.00 83.75 187 ASP A C 1
ATOM 1461 O O . ASP A 1 187 ? 24.092 -6.476 1.895 1.00 83.75 187 ASP A O 1
ATOM 1465 N N . ALA A 1 188 ? 26.328 -6.640 2.023 1.00 85.25 188 ALA A N 1
ATOM 1466 C CA . ALA A 1 188 ? 26.587 -5.298 1.518 1.00 85.25 188 ALA A CA 1
ATOM 1467 C C . ALA A 1 188 ? 25.959 -5.034 0.137 1.00 85.25 188 ALA A C 1
ATOM 1469 O O . ALA A 1 188 ? 25.537 -3.910 -0.132 1.00 85.25 188 ALA A O 1
ATOM 1470 N N . GLU A 1 189 ? 25.868 -6.031 -0.749 1.00 85.12 189 GLU A N 1
ATOM 1471 C CA . GLU A 1 189 ? 25.281 -5.839 -2.079 1.00 85.12 189 GLU A CA 1
ATOM 1472 C C . GLU A 1 189 ? 23.759 -5.696 -1.990 1.00 85.12 189 GLU A C 1
ATOM 1474 O O . GLU A 1 189 ? 23.178 -4.802 -2.620 1.00 85.12 189 GLU A O 1
ATOM 1479 N N . ALA A 1 190 ? 23.119 -6.526 -1.165 1.00 84.12 190 ALA A N 1
ATOM 1480 C CA . ALA A 1 190 ? 21.687 -6.461 -0.910 1.00 84.12 190 ALA A CA 1
ATOM 1481 C C . ALA A 1 190 ? 21.282 -5.135 -0.244 1.00 84.12 190 ALA A C 1
ATOM 1483 O O . ALA A 1 190 ? 20.339 -4.479 -0.702 1.00 84.12 190 ALA A O 1
ATOM 1484 N N . VAL A 1 191 ? 22.042 -4.680 0.758 1.00 85.38 191 VAL A N 1
ATOM 1485 C CA . VAL A 1 191 ? 21.836 -3.377 1.414 1.00 85.38 191 VAL A CA 1
ATOM 1486 C C . VAL A 1 191 ? 22.041 -2.224 0.426 1.00 85.38 191 VAL A C 1
ATOM 1488 O O . VAL A 1 191 ? 21.184 -1.349 0.309 1.00 85.38 191 VAL A O 1
ATOM 1491 N N . MET A 1 192 ? 23.114 -2.236 -0.372 1.00 85.75 192 MET A N 1
ATOM 1492 C CA . MET A 1 192 ? 23.327 -1.217 -1.413 1.00 85.75 192 MET A CA 1
ATOM 1493 C C . MET A 1 192 ? 22.235 -1.242 -2.494 1.00 85.75 192 MET A C 1
ATOM 1495 O O . MET A 1 192 ? 21.961 -0.230 -3.142 1.00 85.75 192 MET A O 1
ATOM 1499 N N . SER A 1 193 ? 21.600 -2.391 -2.729 1.00 86.12 193 SER A N 1
ATOM 1500 C CA . SER A 1 193 ? 20.461 -2.518 -3.640 1.00 86.12 193 SER A CA 1
ATOM 1501 C C . SER A 1 193 ? 19.205 -1.818 -3.103 1.00 86.12 193 SER A C 1
ATOM 1503 O O . SER A 1 193 ? 18.505 -1.176 -3.892 1.00 86.12 193 SER A O 1
ATOM 1505 N N . LEU A 1 194 ? 18.947 -1.893 -1.789 1.00 88.38 194 LEU A N 1
ATOM 1506 C CA . LEU A 1 194 ? 17.884 -1.136 -1.113 1.00 88.38 194 LEU A CA 1
ATOM 1507 C C . LEU A 1 194 ? 18.149 0.368 -1.174 1.00 88.38 194 LEU A C 1
ATOM 1509 O O . LEU A 1 194 ? 17.293 1.118 -1.644 1.00 88.38 194 LEU A O 1
ATOM 1513 N N . VAL A 1 195 ? 19.355 0.792 -0.783 1.00 89.00 195 VAL A N 1
ATOM 1514 C CA . VAL A 1 195 ? 19.727 2.214 -0.718 1.00 89.00 195 VAL A CA 1
ATOM 1515 C C . VAL A 1 195 ? 19.604 2.873 -2.091 1.00 89.00 195 VAL A C 1
ATOM 1517 O O . VAL A 1 195 ? 18.993 3.930 -2.216 1.00 89.00 195 VAL A O 1
ATOM 1520 N N . ARG A 1 196 ? 20.066 2.208 -3.162 1.00 88.25 196 ARG A N 1
ATOM 1521 C CA . ARG A 1 196 ? 19.895 2.695 -4.548 1.00 88.25 196 ARG A CA 1
ATOM 1522 C C . ARG A 1 196 ? 18.434 2.855 -4.977 1.00 88.25 196 ARG A C 1
ATOM 1524 O O . ARG A 1 196 ? 18.161 3.577 -5.929 1.00 88.25 196 ARG A O 1
ATOM 1531 N N . ARG A 1 197 ? 17.507 2.173 -4.305 1.00 90.62 197 ARG A N 1
ATOM 1532 C CA . ARG A 1 197 ? 16.058 2.256 -4.535 1.00 90.62 197 ARG A CA 1
ATOM 1533 C C . ARG A 1 197 ? 15.359 3.168 -3.531 1.00 90.62 197 ARG A C 1
ATOM 1535 O O . ARG A 1 197 ? 14.141 3.265 -3.580 1.00 90.62 197 ARG A O 1
ATOM 1542 N N . GLY A 1 198 ? 16.100 3.861 -2.664 1.00 90.94 198 GLY A N 1
ATOM 1543 C CA . GLY A 1 198 ? 15.559 4.779 -1.660 1.00 90.94 198 GLY A CA 1
ATOM 1544 C C . GLY A 1 198 ? 14.991 4.094 -0.417 1.00 90.94 198 GLY A C 1
ATOM 1545 O O . GLY A 1 198 ? 14.161 4.692 0.264 1.00 90.94 198 GLY A O 1
ATOM 1546 N N . PHE A 1 199 ? 15.421 2.865 -0.124 1.00 91.12 199 PHE A N 1
ATOM 1547 C CA . PHE A 1 199 ? 15.050 2.134 1.087 1.00 91.12 199 PHE A CA 1
ATOM 1548 C C . PHE A 1 199 ? 16.267 1.912 1.986 1.00 91.12 199 PHE A C 1
ATOM 1550 O O . PHE A 1 199 ? 17.362 1.633 1.500 1.00 91.12 199 PHE A O 1
ATOM 1557 N N . TYR A 1 200 ? 16.075 2.001 3.297 1.00 87.88 200 TYR A N 1
ATOM 1558 C CA . TYR A 1 200 ? 17.151 1.977 4.284 1.00 87.88 200 TYR A CA 1
ATOM 1559 C C . TYR A 1 200 ? 16.797 0.994 5.387 1.00 87.88 200 TYR A C 1
ATOM 1561 O O . TYR A 1 200 ? 15.737 1.101 5.994 1.00 87.88 200 TYR A O 1
ATOM 1569 N N . ALA A 1 201 ? 17.680 0.034 5.640 1.00 84.06 201 ALA A N 1
ATOM 1570 C CA . ALA A 1 201 ? 17.555 -0.868 6.773 1.00 84.06 201 ALA A CA 1
ATOM 1571 C C . ALA A 1 201 ? 18.144 -0.182 8.011 1.00 84.06 201 ALA A C 1
ATOM 1573 O O . ALA A 1 201 ? 19.348 0.064 8.064 1.00 84.06 201 ALA A O 1
ATOM 1574 N N . VAL A 1 202 ? 17.295 0.149 8.980 1.00 79.81 202 VAL A N 1
ATOM 1575 C CA . VAL A 1 202 ? 17.666 0.856 10.209 1.00 79.81 202 VAL A CA 1
ATOM 1576 C C . VAL A 1 202 ? 17.391 -0.044 11.406 1.00 79.81 202 VAL A C 1
ATOM 1578 O O . VAL A 1 202 ? 16.316 -0.626 11.537 1.00 79.81 202 VAL A O 1
ATOM 1581 N N . GLU A 1 203 ? 18.378 -0.182 12.286 1.00 76.88 203 GLU A N 1
ATOM 1582 C CA . GLU A 1 203 ? 18.216 -0.899 13.547 1.00 76.88 203 GLU A CA 1
ATOM 1583 C C . GLU A 1 203 ? 17.556 0.031 14.572 1.00 76.88 203 GLU A C 1
ATOM 1585 O O . GLU A 1 203 ? 18.176 0.972 15.063 1.00 76.88 203 GLU A O 1
ATOM 1590 N N . MET A 1 204 ? 16.278 -0.216 14.863 1.00 72.69 204 MET A N 1
ATOM 1591 C CA . MET A 1 204 ? 15.496 0.601 15.801 1.00 72.69 204 MET A CA 1
ATOM 1592 C C . MET A 1 204 ? 15.786 0.202 17.252 1.00 72.69 204 MET A C 1
ATOM 1594 O O . MET A 1 204 ? 15.902 1.041 18.142 1.00 72.69 204 MET A O 1
ATOM 1598 N N . GLU A 1 205 ? 15.932 -1.101 17.479 1.00 75.19 205 GLU A N 1
ATOM 1599 C CA . GLU A 1 205 ? 16.300 -1.713 18.754 1.00 75.19 205 GLU A CA 1
ATOM 1600 C C . GLU A 1 205 ? 17.324 -2.821 18.488 1.00 75.19 205 GLU A C 1
ATOM 1602 O O . GLU A 1 205 ? 17.327 -3.372 17.384 1.00 75.19 205 GLU A O 1
ATOM 1607 N N . PRO A 1 206 ? 18.150 -3.217 19.476 1.00 76.56 206 PRO A N 1
ATOM 1608 C CA . PRO A 1 206 ? 19.119 -4.294 19.298 1.00 76.56 206 PRO A CA 1
ATOM 1609 C C . PRO A 1 206 ? 18.482 -5.573 18.728 1.00 76.56 206 PRO A C 1
ATOM 1611 O O . PRO A 1 206 ? 17.718 -6.266 19.400 1.00 76.56 206 PRO A O 1
ATOM 1614 N N . GLY A 1 207 ? 18.824 -5.911 17.484 1.00 70.19 207 GLY A N 1
ATOM 1615 C CA . GLY A 1 207 ? 18.310 -7.069 16.755 1.00 70.19 207 GLY A CA 1
ATOM 1616 C C . GLY A 1 207 ? 16.963 -6.883 16.047 1.00 70.19 207 GLY A C 1
ATOM 1617 O O . GLY A 1 207 ? 16.483 -7.856 15.464 1.00 70.19 207 GLY A O 1
ATOM 1618 N N . LYS A 1 208 ? 16.369 -5.684 16.059 1.00 75.38 208 LYS A N 1
ATOM 1619 C CA . LYS A 1 208 ? 15.150 -5.343 15.316 1.00 75.38 208 LYS A CA 1
ATOM 1620 C C . LYS A 1 208 ? 15.483 -4.337 14.214 1.00 75.38 208 LYS A C 1
ATOM 1622 O O . LYS A 1 208 ? 15.566 -3.132 14.450 1.00 75.38 208 LYS A O 1
ATOM 1627 N N . VAL A 1 209 ? 15.666 -4.863 13.007 1.00 77.19 209 VAL A N 1
ATOM 1628 C CA . VAL A 1 209 ? 15.892 -4.067 11.798 1.00 77.19 209 VAL A CA 1
ATOM 1629 C C . VAL A 1 209 ? 14.554 -3.776 11.130 1.00 77.19 209 VAL A C 1
ATOM 1631 O O . VAL A 1 209 ? 13.769 -4.694 10.895 1.00 77.19 209 VAL A O 1
ATOM 1634 N N . GLU A 1 210 ? 14.316 -2.508 10.822 1.00 80.31 210 GLU A N 1
ATOM 1635 C CA . GLU A 1 210 ? 13.148 -2.015 10.102 1.00 80.31 210 GLU A CA 1
ATOM 1636 C C . GLU A 1 210 ? 13.585 -1.363 8.785 1.00 80.31 210 GLU A C 1
ATOM 1638 O O . GLU A 1 210 ? 14.684 -0.822 8.676 1.00 80.31 210 GLU A O 1
ATOM 1643 N N . ILE A 1 211 ? 12.738 -1.437 7.762 1.00 85.88 211 ILE A N 1
ATOM 1644 C CA . ILE A 1 211 ? 12.972 -0.783 6.475 1.00 85.88 211 ILE A CA 1
ATOM 1645 C C . ILE A 1 211 ? 12.246 0.559 6.459 1.00 85.88 211 ILE A C 1
ATOM 1647 O O . ILE A 1 211 ? 11.028 0.600 6.587 1.00 85.88 211 I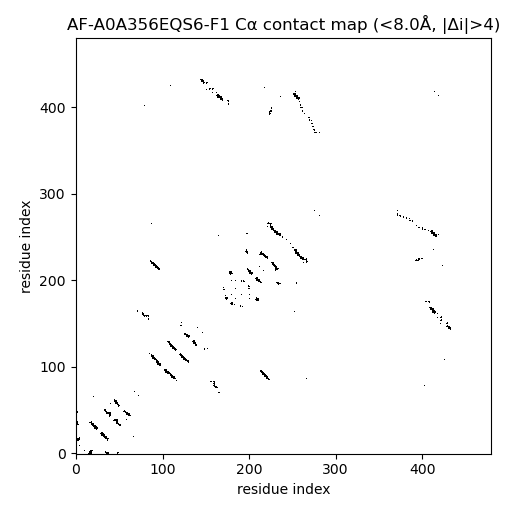LE A O 1
ATOM 1651 N N . LEU A 1 212 ? 12.984 1.639 6.228 1.00 88.56 212 LEU A N 1
ATOM 1652 C CA . LEU A 1 212 ? 12.458 2.988 6.034 1.00 88.56 212 LEU A CA 1
ATOM 1653 C C . LEU A 1 212 ? 12.598 3.424 4.573 1.00 88.56 212 LEU A C 1
ATOM 1655 O O . LEU A 1 212 ? 13.482 2.956 3.854 1.00 88.56 212 LEU A O 1
ATOM 1659 N N . SER A 1 213 ? 11.747 4.345 4.136 1.00 92.25 213 SER A N 1
ATOM 1660 C CA . SER A 1 213 ? 11.811 4.997 2.819 1.00 92.25 213 SER A CA 1
ATOM 1661 C C . SER A 1 213 ? 12.410 6.397 2.925 1.00 92.25 213 SER A C 1
ATOM 1663 O O . SER A 1 213 ? 12.243 7.081 3.925 1.00 92.25 213 SER A O 1
ATOM 1665 N N . ASN A 1 214 ? 13.051 6.904 1.873 1.00 90.00 214 ASN A N 1
ATOM 1666 C CA . ASN A 1 214 ? 13.489 8.309 1.849 1.00 90.00 214 ASN A CA 1
ATOM 1667 C C . ASN A 1 214 ? 12.350 9.331 1.672 1.00 90.00 214 ASN A C 1
ATOM 1669 O O . ASN A 1 214 ? 12.600 10.530 1.789 1.00 90.00 214 ASN A O 1
ATOM 1673 N N . ARG A 1 215 ? 11.124 8.885 1.375 1.00 86.94 215 ARG A N 1
ATOM 1674 C CA . ARG A 1 215 ? 9.950 9.732 1.105 1.00 86.94 215 ARG A CA 1
ATOM 1675 C C . ARG A 1 215 ? 8.781 9.418 2.042 1.00 86.94 215 ARG A C 1
ATOM 1677 O O . ARG A 1 215 ? 7.643 9.360 1.597 1.00 86.94 215 ARG A O 1
ATOM 1684 N N . GLY A 1 216 ? 9.032 9.196 3.324 1.00 90.00 216 GLY A N 1
ATOM 1685 C CA . GLY A 1 216 ? 7.957 8.943 4.282 1.00 90.00 216 GLY A CA 1
ATOM 1686 C C . GLY A 1 216 ? 7.211 7.627 4.048 1.00 90.00 216 GLY A C 1
ATOM 1687 O O . GLY A 1 216 ? 7.611 6.791 3.233 1.00 90.00 216 GLY A O 1
ATOM 1688 N N . GLU A 1 217 ? 6.124 7.435 4.783 1.00 93.12 217 GLU A N 1
ATOM 1689 C CA . GLU A 1 217 ? 5.347 6.194 4.824 1.00 93.12 217 GLU A CA 1
ATOM 1690 C C . GLU A 1 217 ? 3.854 6.501 4.944 1.00 93.12 217 GLU A C 1
ATOM 1692 O O . GLU A 1 217 ? 3.463 7.442 5.635 1.00 93.12 217 GLU A O 1
ATOM 1697 N N . ILE A 1 218 ? 3.018 5.694 4.291 1.00 96.56 218 ILE A N 1
ATOM 1698 C CA . ILE A 1 218 ? 1.561 5.758 4.431 1.00 96.56 218 ILE A CA 1
ATOM 1699 C C . ILE A 1 218 ? 1.053 4.428 4.961 1.00 96.56 218 ILE A C 1
ATOM 1701 O O . ILE A 1 218 ? 1.367 3.368 4.417 1.00 96.56 218 ILE A O 1
ATOM 1705 N N . ARG A 1 219 ? 0.242 4.496 6.013 1.00 97.56 219 ARG A N 1
ATOM 1706 C CA . ARG A 1 219 ? -0.464 3.362 6.594 1.00 97.56 219 ARG A CA 1
ATOM 1707 C C . ARG A 1 219 ? -1.951 3.478 6.325 1.00 97.56 219 ARG A C 1
ATOM 1709 O O . ARG A 1 219 ? -2.533 4.536 6.540 1.00 97.56 219 ARG A O 1
ATOM 1716 N N . VAL A 1 220 ? -2.557 2.393 5.867 1.00 98.25 220 VAL A N 1
ATOM 1717 C CA . VAL A 1 220 ? -3.978 2.345 5.517 1.00 98.25 220 VAL A CA 1
ATOM 1718 C C . VAL A 1 220 ? -4.637 1.216 6.290 1.00 98.25 220 VAL A C 1
ATOM 1720 O O . VAL A 1 220 ? -4.395 0.045 6.002 1.00 98.25 220 VAL A O 1
ATOM 1723 N N . LEU A 1 221 ? -5.454 1.570 7.276 1.00 98.31 221 LEU A N 1
ATOM 1724 C CA . LEU A 1 221 ? -6.185 0.634 8.119 1.00 98.31 221 LEU A CA 1
ATOM 1725 C C . LEU A 1 221 ? -7.546 0.302 7.504 1.00 98.31 221 LEU A C 1
ATOM 1727 O O . LEU A 1 221 ? -8.347 1.193 7.213 1.00 98.31 221 LEU A O 1
ATOM 1731 N N . MET A 1 222 ? -7.825 -0.993 7.393 1.00 98.00 222 MET A N 1
ATOM 1732 C CA . MET A 1 222 ? -9.076 -1.542 6.879 1.00 98.00 222 MET A CA 1
ATOM 1733 C C . MET A 1 222 ? -9.984 -2.066 7.999 1.00 98.00 222 MET A C 1
ATOM 1735 O O . MET A 1 222 ? -9.532 -2.422 9.090 1.00 98.00 222 MET A O 1
ATOM 1739 N N . ASN A 1 223 ? -11.278 -2.197 7.705 1.00 96.31 223 ASN A N 1
ATOM 1740 C CA . ASN A 1 223 ? -12.289 -2.735 8.625 1.00 96.31 223 ASN A CA 1
ATOM 1741 C C . ASN A 1 223 ? -12.096 -4.216 9.016 1.00 96.31 223 ASN A C 1
ATOM 1743 O O . ASN A 1 223 ? -12.653 -4.669 10.018 1.00 96.31 223 ASN A O 1
ATOM 1747 N N . ASP A 1 224 ? -11.320 -4.984 8.249 1.00 96.25 224 ASP A N 1
ATOM 1748 C CA . ASP A 1 224 ? -10.953 -6.371 8.574 1.00 96.25 224 ASP A CA 1
ATOM 1749 C C . ASP A 1 224 ? -9.656 -6.475 9.401 1.00 96.25 224 ASP A C 1
ATOM 1751 O O . ASP A 1 224 ? -9.190 -7.574 9.707 1.00 96.25 224 ASP A O 1
ATOM 1755 N N . GLY A 1 225 ? -9.086 -5.335 9.806 1.00 96.94 225 GLY A N 1
ATOM 1756 C CA . GLY A 1 225 ? -7.871 -5.265 10.612 1.00 96.94 225 GLY A CA 1
ATOM 1757 C C . GLY A 1 225 ? -6.576 -5.438 9.820 1.00 96.94 225 GLY A C 1
ATOM 1758 O O . GLY A 1 225 ? -5.513 -5.516 10.434 1.00 96.94 225 GLY A O 1
ATOM 1759 N N . VAL A 1 226 ? -6.627 -5.492 8.485 1.00 98.19 226 VAL A N 1
ATOM 1760 C CA . VAL A 1 226 ? -5.426 -5.338 7.656 1.00 98.19 226 VAL A CA 1
ATOM 1761 C C . VAL A 1 226 ? -4.984 -3.876 7.694 1.00 98.19 226 VAL A C 1
ATOM 1763 O O . VAL A 1 226 ? -5.769 -2.979 7.403 1.00 98.19 226 VAL A O 1
ATOM 1766 N N . GLU A 1 227 ? -3.722 -3.631 8.029 1.00 97.94 227 GLU A N 1
ATOM 1767 C CA . GLU A 1 227 ? -3.068 -2.335 7.871 1.00 97.94 227 GLU A CA 1
ATOM 1768 C C . GLU A 1 227 ? -2.016 -2.449 6.766 1.00 97.94 227 GLU A C 1
ATOM 1770 O O . GLU A 1 227 ? -1.015 -3.147 6.928 1.00 97.94 227 GLU A O 1
ATOM 1775 N N . TYR A 1 228 ? -2.246 -1.805 5.622 1.00 97.31 228 TYR A N 1
ATOM 1776 C CA . TYR A 1 228 ? -1.238 -1.709 4.566 1.00 97.31 228 TYR A CA 1
ATOM 1777 C C . TYR A 1 228 ? -0.194 -0.683 4.961 1.00 97.31 228 TYR A C 1
ATOM 1779 O O . TYR A 1 228 ? -0.546 0.396 5.420 1.00 97.31 228 TYR A O 1
ATOM 1787 N N . VAL A 1 229 ? 1.074 -0.993 4.720 1.00 95.75 229 VAL A N 1
ATOM 1788 C CA . VAL A 1 229 ? 2.188 -0.072 4.918 1.00 95.75 229 VAL A CA 1
ATOM 1789 C C . VAL A 1 229 ? 2.894 0.135 3.583 1.00 95.75 229 VAL A C 1
ATOM 1791 O O . VAL A 1 229 ? 3.520 -0.780 3.040 1.00 95.75 229 VAL A O 1
ATOM 1794 N N . LEU A 1 230 ? 2.750 1.343 3.046 1.00 95.81 230 LEU A N 1
ATOM 1795 C CA . LEU A 1 230 ? 3.243 1.777 1.746 1.00 95.81 230 LEU A CA 1
ATOM 1796 C C . LEU A 1 230 ? 4.455 2.684 1.950 1.00 95.81 230 LEU A C 1
ATOM 1798 O O . LEU A 1 230 ? 4.351 3.779 2.505 1.00 95.81 230 LEU A O 1
ATOM 1802 N N . ARG A 1 231 ? 5.615 2.220 1.487 1.00 94.25 231 ARG A N 1
ATOM 1803 C CA . ARG A 1 231 ? 6.886 2.948 1.560 1.00 94.25 231 ARG A CA 1
ATOM 1804 C C . ARG A 1 231 ? 7.339 3.333 0.169 1.00 94.25 231 ARG A C 1
ATOM 1806 O O . ARG A 1 231 ? 7.539 2.468 -0.687 1.00 94.25 231 ARG A O 1
ATOM 1813 N N . PHE A 1 232 ? 7.520 4.628 -0.049 1.00 92.69 232 PHE A N 1
ATOM 1814 C CA . PHE A 1 232 ? 7.880 5.173 -1.351 1.00 92.69 232 PHE A CA 1
ATOM 1815 C C . PHE A 1 232 ? 9.386 5.379 -1.442 1.00 92.69 232 PHE A C 1
ATOM 1817 O O . PHE A 1 232 ? 9.984 6.089 -0.638 1.00 92.69 232 PHE A O 1
ATOM 1824 N N . GLY A 1 233 ? 9.998 4.721 -2.414 1.00 91.25 233 GLY A N 1
ATOM 1825 C CA . GLY A 1 233 ? 11.423 4.794 -2.667 1.00 91.25 233 GLY A CA 1
ATOM 1826 C C . GLY A 1 233 ? 11.801 5.883 -3.668 1.00 91.25 233 GLY A C 1
ATOM 1827 O O . GLY A 1 233 ? 11.039 6.787 -4.029 1.00 91.25 233 GLY A O 1
ATOM 1828 N N . GLY A 1 234 ? 13.030 5.755 -4.151 1.00 89.12 234 GLY A N 1
ATOM 1829 C CA . GLY A 1 234 ? 13.601 6.594 -5.185 1.00 89.12 234 GLY A CA 1
ATOM 1830 C C . GLY A 1 234 ? 12.956 6.392 -6.555 1.00 89.12 234 GLY A C 1
ATOM 1831 O O . GLY A 1 234 ? 12.049 5.586 -6.772 1.00 89.12 234 GLY A O 1
ATOM 1832 N N . ILE A 1 235 ? 13.482 7.160 -7.497 1.00 88.38 235 ILE A N 1
ATOM 1833 C CA . ILE A 1 235 ? 13.112 7.136 -8.906 1.00 88.38 235 ILE A CA 1
ATOM 1834 C C . ILE A 1 235 ? 13.496 5.785 -9.530 1.00 88.38 235 ILE A C 1
ATOM 1836 O O . ILE A 1 235 ? 14.616 5.306 -9.350 1.00 88.38 235 ILE A O 1
ATOM 1840 N N . ALA A 1 236 ? 12.570 5.187 -10.274 1.00 83.88 236 ALA A N 1
ATOM 1841 C CA . ALA A 1 236 ? 12.765 3.985 -11.068 1.00 83.88 236 ALA A CA 1
ATOM 1842 C C . ALA A 1 236 ? 12.889 4.347 -12.559 1.00 83.88 236 ALA A C 1
ATOM 1844 O O . ALA A 1 236 ? 12.034 5.040 -13.107 1.00 83.88 236 ALA A O 1
ATOM 1845 N N . GLY A 1 237 ? 13.943 3.843 -13.209 1.00 69.81 237 GLY A N 1
ATOM 1846 C CA . GLY A 1 237 ? 14.253 4.101 -14.622 1.00 69.81 237 GLY A CA 1
ATOM 1847 C C . GLY A 1 237 ? 15.207 5.279 -14.852 1.00 69.81 237 GLY A C 1
ATOM 1848 O O . GLY A 1 237 ? 15.447 6.093 -13.959 1.00 69.81 237 GLY A O 1
ATOM 1849 N N . ASP A 1 238 ? 15.773 5.358 -16.059 1.00 50.06 238 ASP A N 1
ATOM 1850 C CA . ASP A 1 238 ? 16.294 6.618 -16.583 1.00 50.06 238 ASP A CA 1
ATOM 1851 C C . ASP A 1 238 ? 15.101 7.444 -17.091 1.00 50.06 238 ASP A C 1
ATOM 1853 O O . ASP A 1 238 ? 14.103 6.910 -17.563 1.00 50.06 238 ASP A O 1
ATOM 1857 N N . GLY A 1 239 ? 15.115 8.761 -16.914 1.00 44.25 239 GLY A N 1
ATOM 1858 C CA . GLY A 1 239 ? 13.989 9.628 -17.285 1.00 44.25 239 GLY A CA 1
ATOM 1859 C C . GLY A 1 239 ? 13.792 9.802 -18.800 1.00 44.25 239 GLY A C 1
ATOM 1860 O O . GLY A 1 239 ? 13.538 10.923 -19.234 1.00 44.25 239 GLY A O 1
ATOM 1861 N N . SER A 1 240 ? 13.943 8.743 -19.600 1.00 36.59 240 SER A N 1
ATOM 1862 C CA . SER A 1 240 ? 13.846 8.747 -21.061 1.00 36.59 240 SER A CA 1
ATOM 1863 C C . SER A 1 240 ? 12.852 7.707 -21.570 1.00 36.59 240 SER A C 1
ATOM 1865 O O . SER A 1 240 ? 13.213 6.690 -22.152 1.00 36.59 240 SER A O 1
ATOM 1867 N N . THR A 1 241 ? 11.567 7.998 -21.410 1.00 38.03 241 THR A N 1
ATOM 1868 C CA . THR A 1 241 ? 10.560 7.536 -22.368 1.00 38.03 241 THR A CA 1
ATOM 1869 C C . THR A 1 241 ? 10.105 8.760 -23.152 1.00 38.03 241 THR A C 1
ATOM 1871 O O . THR A 1 241 ? 9.510 9.683 -22.599 1.00 38.03 241 THR A O 1
ATOM 1874 N N . GLU A 1 242 ? 10.471 8.824 -24.434 1.00 33.16 242 GLU A N 1
ATOM 1875 C CA . GLU A 1 242 ? 9.881 9.804 -25.344 1.00 33.16 242 GLU A CA 1
ATOM 1876 C C . GLU A 1 242 ? 8.448 9.366 -25.649 1.00 33.16 242 GLU A C 1
ATOM 1878 O O . GLU A 1 242 ? 8.217 8.275 -26.169 1.00 33.16 242 GLU A O 1
ATOM 1883 N N . ALA A 1 243 ? 7.482 10.207 -25.286 1.00 35.62 243 ALA A N 1
ATOM 1884 C CA . ALA A 1 243 ? 6.102 10.048 -25.711 1.00 35.62 243 ALA A CA 1
ATOM 1885 C C . ALA A 1 243 ? 5.959 10.556 -27.155 1.00 35.62 243 ALA A C 1
ATOM 1887 O O . ALA A 1 243 ? 6.239 11.725 -27.431 1.00 35.62 243 ALA A O 1
ATOM 1888 N N . GLU A 1 244 ? 5.476 9.705 -28.065 1.00 38.53 244 GLU A N 1
ATOM 1889 C CA . GLU A 1 244 ? 4.994 10.103 -29.395 1.00 38.53 244 GLU A CA 1
ATOM 1890 C C . GLU A 1 244 ? 3.641 10.837 -29.290 1.00 38.53 244 GLU A C 1
ATOM 1892 O O . GLU A 1 244 ? 2.640 10.359 -29.800 1.00 38.53 244 GLU A O 1
ATOM 1897 N N . ASP A 1 245 ? 3.583 11.961 -28.574 1.00 36.81 245 ASP A N 1
ATOM 1898 C CA . ASP A 1 245 ? 2.581 13.022 -28.783 1.00 36.81 245 ASP A CA 1
ATOM 1899 C C . ASP A 1 245 ? 2.813 14.162 -27.783 1.00 36.81 245 ASP A C 1
ATOM 1901 O O . ASP A 1 245 ? 2.178 14.217 -26.739 1.00 36.81 245 ASP A O 1
ATOM 1905 N N . GLY A 1 246 ? 3.770 15.051 -28.081 1.00 35.84 246 GLY A N 1
ATOM 1906 C CA . GLY A 1 246 ? 3.765 16.502 -27.793 1.00 35.84 246 GLY A CA 1
ATOM 1907 C C . GLY A 1 246 ? 3.364 17.083 -26.419 1.00 35.84 246 GLY A C 1
ATOM 1908 O O . GLY A 1 246 ? 3.380 18.304 -26.278 1.00 35.84 246 GLY A O 1
ATOM 1909 N N . ALA A 1 247 ? 3.039 16.287 -25.406 1.00 33.94 247 ALA A N 1
ATOM 1910 C CA . ALA A 1 247 ? 2.623 16.690 -24.073 1.00 33.94 247 ALA A CA 1
ATOM 1911 C C . ALA A 1 247 ? 3.535 15.982 -23.070 1.00 33.94 247 ALA A C 1
ATOM 1913 O O . ALA A 1 247 ? 3.281 14.871 -22.614 1.00 33.94 247 ALA A O 1
ATOM 1914 N N . ALA A 1 248 ? 4.656 16.628 -22.760 1.00 32.75 248 ALA A N 1
ATOM 1915 C CA . ALA A 1 248 ? 5.617 16.121 -21.798 1.00 32.75 248 ALA A CA 1
ATOM 1916 C C . ALA A 1 248 ? 5.042 16.181 -20.374 1.00 32.75 248 ALA A C 1
ATOM 1918 O O . ALA A 1 248 ? 5.190 17.188 -19.683 1.00 32.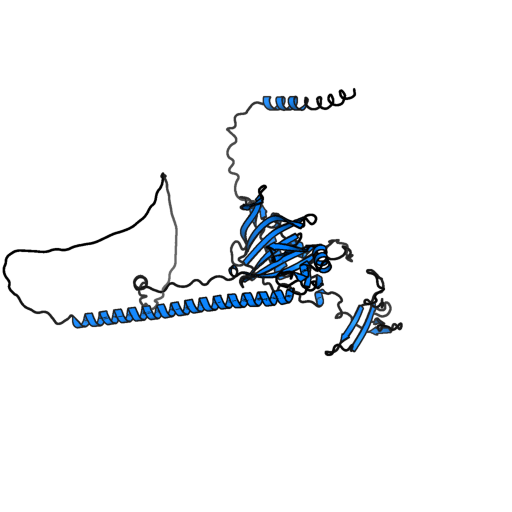75 248 ALA A O 1
ATOM 1919 N N . THR A 1 249 ? 4.474 15.084 -19.882 1.00 35.75 249 THR A N 1
ATOM 1920 C CA . THR A 1 249 ? 4.648 14.739 -18.472 1.00 35.75 249 THR A CA 1
ATOM 1921 C C . THR A 1 249 ? 5.901 13.878 -18.397 1.00 35.75 249 THR A C 1
ATOM 1923 O O . THR A 1 249 ? 5.905 12.709 -18.762 1.00 35.75 249 THR A O 1
ATOM 1926 N N . LYS A 1 250 ? 7.018 14.474 -17.963 1.00 44.31 250 LYS A N 1
ATOM 1927 C CA . LYS A 1 250 ? 8.204 13.720 -17.533 1.00 44.31 250 LYS A CA 1
ATOM 1928 C C . LYS A 1 250 ? 7.820 12.934 -16.274 1.00 44.31 250 LYS A C 1
ATOM 1930 O O . LYS A 1 250 ? 8.103 13.364 -15.160 1.00 44.31 250 LYS A O 1
ATOM 1935 N N . GLY A 1 251 ? 7.073 11.851 -16.455 1.00 54.16 251 GLY A N 1
ATOM 1936 C CA . GLY A 1 251 ? 6.589 10.988 -15.393 1.00 54.16 251 GLY A CA 1
ATOM 1937 C C . GLY A 1 251 ? 7.727 10.096 -14.952 1.00 54.16 251 GLY A C 1
ATOM 1938 O O . GLY A 1 251 ? 8.030 9.094 -15.588 1.00 54.16 251 GLY A O 1
ATOM 1939 N N . VAL A 1 252 ? 8.408 10.502 -13.895 1.00 78.56 252 VAL A N 1
ATOM 1940 C CA . VAL A 1 252 ? 9.468 9.700 -13.315 1.00 78.56 252 VAL A CA 1
ATOM 1941 C C . VAL A 1 252 ? 8.825 8.597 -12.474 1.00 78.56 252 VAL A C 1
ATOM 1943 O O . VAL A 1 252 ? 8.200 8.894 -11.465 1.00 78.56 252 VAL A O 1
ATOM 1946 N N . ASN A 1 253 ? 8.942 7.330 -12.869 1.00 88.88 253 ASN A N 1
ATOM 1947 C CA . ASN A 1 253 ? 8.369 6.240 -12.077 1.00 88.88 253 ASN A CA 1
ATOM 1948 C C . ASN A 1 253 ? 9.066 6.131 -10.712 1.00 88.88 253 ASN A C 1
ATOM 1950 O O . ASN A 1 253 ? 10.202 6.580 -10.544 1.00 88.88 253 ASN A O 1
ATOM 1954 N N . ARG A 1 254 ? 8.411 5.516 -9.725 1.00 90.94 254 ARG A N 1
ATOM 1955 C CA . ARG A 1 254 ? 8.959 5.350 -8.370 1.00 90.94 254 ARG A CA 1
ATOM 1956 C C . ARG A 1 254 ? 8.858 3.929 -7.873 1.00 90.94 254 ARG A C 1
ATOM 1958 O O . ARG A 1 254 ? 7.886 3.234 -8.153 1.00 90.94 254 ARG A O 1
ATOM 1965 N N . TYR A 1 255 ? 9.847 3.531 -7.081 1.00 93.62 255 TYR A N 1
ATOM 1966 C CA . TYR A 1 255 ? 9.778 2.281 -6.342 1.00 93.62 255 TYR A CA 1
ATOM 1967 C C . TYR A 1 255 ? 8.761 2.374 -5.202 1.00 93.62 255 TYR A C 1
ATOM 1969 O O . TYR A 1 255 ? 8.702 3.364 -4.477 1.00 93.62 255 TYR A O 1
ATOM 1977 N N . LEU A 1 256 ? 8.007 1.302 -5.008 1.00 93.75 256 LEU A N 1
ATOM 1978 C CA . LEU A 1 256 ? 7.053 1.108 -3.932 1.00 93.75 256 LEU A CA 1
ATOM 1979 C C . LEU A 1 256 ? 7.374 -0.209 -3.222 1.00 93.75 256 LEU A C 1
ATOM 1981 O O . LEU A 1 256 ? 7.514 -1.269 -3.844 1.00 93.75 256 LEU A O 1
ATOM 1985 N N . PHE A 1 257 ? 7.471 -0.137 -1.901 1.00 92.50 257 PHE A N 1
ATOM 1986 C CA . PHE A 1 257 ? 7.594 -1.288 -1.022 1.00 92.50 257 PHE A CA 1
ATOM 1987 C C . PHE A 1 257 ? 6.315 -1.417 -0.201 1.00 92.50 257 PHE A C 1
ATOM 1989 O O . PHE A 1 257 ? 5.965 -0.515 0.559 1.00 92.50 257 PHE A O 1
ATOM 1996 N N . VAL A 1 258 ? 5.623 -2.543 -0.373 1.00 93.38 258 VAL A N 1
ATOM 1997 C CA . VAL A 1 258 ? 4.333 -2.819 0.269 1.00 93.38 258 VAL A CA 1
ATOM 1998 C C . VAL A 1 258 ? 4.485 -3.963 1.255 1.00 93.38 258 VAL A C 1
ATOM 2000 O O . VAL A 1 258 ? 5.054 -5.004 0.915 1.00 93.38 258 VAL A O 1
ATOM 2003 N N . THR A 1 259 ? 3.934 -3.777 2.448 1.00 92.56 259 THR A N 1
ATOM 2004 C CA . THR A 1 259 ? 3.724 -4.829 3.449 1.00 92.56 259 THR A CA 1
ATOM 2005 C C . THR A 1 259 ? 2.391 -4.633 4.141 1.00 92.56 259 THR A C 1
ATOM 2007 O O . THR A 1 259 ? 1.738 -3.607 3.970 1.00 92.56 259 THR A O 1
ATOM 2010 N N . THR A 1 260 ? 1.991 -5.613 4.937 1.00 94.88 260 THR A N 1
ATOM 2011 C CA . THR A 1 260 ? 0.783 -5.551 5.753 1.00 94.88 260 THR A CA 1
ATOM 2012 C C . THR A 1 260 ? 1.066 -5.973 7.183 1.00 94.88 260 THR A C 1
ATOM 2014 O O . THR A 1 260 ? 1.889 -6.855 7.443 1.00 94.88 260 THR A O 1
ATOM 2017 N N . GLU A 1 261 ? 0.366 -5.343 8.113 1.00 95.00 261 GLU A N 1
ATOM 2018 C CA . GLU A 1 261 ? 0.388 -5.645 9.537 1.00 95.00 261 GLU A CA 1
ATOM 2019 C C . GLU A 1 261 ? -1.044 -5.908 10.012 1.00 95.00 261 GLU A C 1
ATOM 2021 O O . GLU A 1 261 ? -2.010 -5.405 9.441 1.00 95.00 261 GLU A O 1
ATOM 2026 N N . PHE A 1 262 ? -1.202 -6.743 11.041 1.00 97.38 262 PHE A N 1
ATOM 2027 C CA . PHE A 1 262 ? -2.516 -6.971 11.637 1.00 97.38 262 PHE A CA 1
ATOM 2028 C C . PHE A 1 262 ? -2.755 -5.963 12.758 1.00 97.38 262 PHE A C 1
ATOM 2030 O O . PHE A 1 262 ? -2.066 -5.995 13.779 1.00 97.38 262 PHE A O 1
ATOM 2037 N N . ASN A 1 263 ? -3.774 -5.125 12.594 1.00 97.31 263 ASN A N 1
ATOM 2038 C CA . ASN A 1 263 ? -4.178 -4.120 13.562 1.00 97.31 263 ASN A CA 1
ATOM 2039 C C . ASN A 1 263 ? -5.635 -4.368 14.011 1.00 97.31 263 ASN A C 1
ATOM 2041 O O . ASN A 1 263 ? -6.583 -4.041 13.292 1.00 97.31 263 ASN A O 1
ATOM 2045 N N . PRO A 1 264 ? -5.861 -4.906 15.226 1.00 95.88 264 PRO A N 1
ATOM 2046 C CA . PRO A 1 264 ? -7.202 -5.251 15.694 1.00 95.88 264 PRO A CA 1
ATOM 2047 C C . PRO A 1 264 ? -8.117 -4.034 15.891 1.00 95.88 264 PRO A C 1
ATOM 2049 O O . PRO A 1 264 ? -9.324 -4.218 15.998 1.00 95.88 264 PRO A O 1
ATOM 2052 N N . ARG A 1 265 ? -7.590 -2.796 15.910 1.00 95.12 265 ARG A N 1
ATOM 2053 C CA . ARG A 1 265 ? -8.417 -1.574 15.970 1.00 95.12 265 ARG A CA 1
ATOM 2054 C C . ARG A 1 265 ? -9.266 -1.372 14.713 1.00 95.12 265 ARG A C 1
ATOM 2056 O O . ARG A 1 265 ? -10.271 -0.663 14.769 1.00 95.12 265 ARG A O 1
ATOM 2063 N N . GLY A 1 266 ? -8.882 -2.010 13.605 1.00 93.88 266 GLY A N 1
ATOM 2064 C CA . GLY A 1 266 ? -9.690 -2.057 12.390 1.00 93.88 266 GLY A CA 1
ATOM 2065 C C . GLY A 1 266 ? -11.013 -2.799 12.585 1.00 93.88 266 GLY A C 1
ATOM 2066 O O . GLY A 1 266 ? -12.004 -2.460 11.950 1.00 93.88 266 GLY A O 1
ATOM 2067 N N . ILE A 1 267 ? -11.071 -3.751 13.522 1.00 95.31 267 ILE A N 1
ATOM 2068 C CA . ILE A 1 267 ? -12.252 -4.581 13.758 1.00 95.31 267 ILE A CA 1
ATOM 2069 C C . ILE A 1 267 ? -13.041 -4.014 14.941 1.00 95.31 267 ILE A C 1
ATOM 2071 O O . ILE A 1 267 ? -12.571 -3.987 16.079 1.00 95.31 267 ILE A O 1
ATOM 2075 N N . SER A 1 268 ? -14.276 -3.583 14.683 1.00 92.31 268 SER A N 1
ATOM 2076 C CA . SER A 1 268 ? -15.170 -3.081 15.731 1.00 92.31 268 SER A CA 1
ATOM 2077 C C . SER A 1 268 ? -15.464 -4.165 16.773 1.00 92.31 268 SER A C 1
ATOM 2079 O O . SER A 1 268 ? -15.888 -5.272 16.430 1.00 92.31 268 SER A O 1
ATOM 2081 N N . GLN A 1 269 ? -15.258 -3.834 18.049 1.00 91.25 269 GLN A N 1
ATOM 2082 C CA . GLN A 1 269 ? -15.589 -4.726 19.158 1.00 91.25 269 GLN A CA 1
ATOM 2083 C C . GLN A 1 269 ? -17.111 -4.886 19.282 1.00 91.25 269 GLN A C 1
ATOM 2085 O O . GLN A 1 269 ? -17.843 -3.917 19.067 1.00 91.25 269 GLN A O 1
ATOM 2090 N N . PRO A 1 270 ? -17.605 -6.086 19.627 1.00 91.88 270 PRO A N 1
ATOM 2091 C CA . PRO A 1 270 ? -19.031 -6.312 19.782 1.00 91.88 270 PRO A CA 1
ATOM 2092 C C . PRO A 1 270 ? -19.573 -5.590 21.019 1.00 91.88 270 PRO A C 1
ATOM 2094 O O . PRO A 1 270 ? -19.013 -5.696 22.111 1.00 91.88 270 PRO A O 1
ATOM 2097 N N . GLU A 1 271 ? -20.713 -4.918 20.870 1.00 91.50 271 GLU A N 1
ATOM 2098 C CA . GLU A 1 271 ? -21.497 -4.440 22.009 1.00 91.50 271 GLU A CA 1
ATOM 2099 C C . GLU A 1 271 ? -22.219 -5.630 22.654 1.00 91.50 271 GLU A C 1
ATOM 2101 O O . GLU A 1 271 ? -22.995 -6.327 21.994 1.00 91.50 271 GLU A O 1
ATOM 2106 N N . LEU A 1 272 ? -21.943 -5.892 23.933 1.00 90.81 272 LEU A N 1
ATOM 2107 C CA . LEU A 1 272 ? -22.539 -7.001 24.682 1.00 90.81 272 LEU A CA 1
ATOM 2108 C C . LEU A 1 272 ? -23.673 -6.487 25.566 1.00 90.81 272 LEU A C 1
ATOM 2110 O O . LEU A 1 272 ? -23.505 -5.524 26.316 1.00 90.81 272 LEU A O 1
ATOM 2114 N N . GLU A 1 273 ? -24.822 -7.151 25.506 1.00 90.06 273 GLU A N 1
ATOM 2115 C CA . GLU A 1 273 ? -25.971 -6.798 26.334 1.00 90.06 273 GLU A CA 1
ATOM 2116 C C . GLU A 1 273 ? -25.747 -7.269 27.782 1.00 90.06 273 GLU A C 1
ATOM 2118 O O . GLU A 1 273 ? -25.375 -8.426 28.008 1.00 90.06 273 GLU A O 1
ATOM 2123 N N . PRO A 1 274 ? -25.960 -6.415 28.799 1.00 89.12 274 PRO A N 1
ATOM 2124 C CA . PRO A 1 274 ? -25.791 -6.822 30.187 1.00 89.12 274 PRO A CA 1
ATOM 2125 C C . PRO A 1 274 ? -26.874 -7.827 30.601 1.00 89.12 274 PRO A C 1
ATOM 2127 O O . PRO A 1 274 ? -28.041 -7.712 30.222 1.00 89.12 274 PRO A O 1
ATOM 2130 N N . LEU A 1 275 ? -26.503 -8.802 31.436 1.00 87.50 275 LEU A N 1
ATOM 2131 C CA . LEU A 1 275 ? -27.450 -9.809 31.914 1.00 87.50 275 LEU A CA 1
ATOM 2132 C C . LEU A 1 275 ? -28.539 -9.175 32.795 1.00 87.50 275 LEU A C 1
ATOM 2134 O O . LEU A 1 275 ? -28.223 -8.414 33.716 1.00 87.50 275 LEU A O 1
ATOM 2138 N N . PRO A 1 276 ? -29.824 -9.515 32.581 1.00 82.62 276 PRO A N 1
ATOM 2139 C CA . PRO A 1 276 ? -30.915 -8.923 33.330 1.00 82.62 276 PRO A CA 1
ATOM 2140 C C . PRO A 1 276 ? -30.845 -9.338 34.801 1.00 82.62 276 PRO A C 1
ATOM 2142 O O . PRO A 1 276 ? -30.568 -10.486 35.170 1.00 82.62 276 PRO A O 1
ATOM 2145 N N . THR A 1 277 ? -31.121 -8.375 35.666 1.00 79.50 277 THR A N 1
ATOM 2146 C CA . THR A 1 277 ? -31.232 -8.525 37.117 1.00 79.50 277 THR A CA 1
ATOM 2147 C C . THR A 1 277 ? -32.703 -8.506 37.527 1.00 79.50 277 THR A C 1
ATOM 2149 O O . THR A 1 277 ? -33.563 -7.989 36.818 1.00 79.50 277 THR A O 1
ATOM 2152 N N . ALA A 1 278 ? -33.021 -9.032 38.711 1.00 70.94 278 ALA A N 1
ATOM 2153 C CA . ALA A 1 278 ? -34.396 -9.013 39.222 1.00 70.94 278 ALA A CA 1
ATOM 2154 C C . ALA A 1 278 ? -34.975 -7.586 39.386 1.00 70.94 278 ALA A C 1
ATOM 2156 O O . ALA A 1 278 ? -36.189 -7.432 39.499 1.00 70.94 278 ALA A O 1
ATOM 2157 N N . ALA A 1 279 ? -34.122 -6.553 39.400 1.00 65.75 279 ALA A N 1
ATOM 2158 C CA . ALA A 1 279 ? -34.517 -5.146 39.415 1.00 65.75 279 ALA A CA 1
ATOM 2159 C C . ALA A 1 279 ? -34.863 -4.615 38.010 1.00 65.75 279 ALA A C 1
ATOM 2161 O O . ALA A 1 279 ? -35.909 -3.999 37.838 1.00 65.75 279 ALA A O 1
ATOM 2162 N N . THR A 1 280 ? -34.055 -4.930 36.991 1.00 61.16 280 THR A N 1
ATOM 2163 C CA . THR A 1 280 ? -34.242 -4.443 35.605 1.00 61.16 280 THR A CA 1
ATOM 2164 C C . THR A 1 280 ? -35.456 -5.054 34.896 1.00 61.16 280 THR A C 1
ATOM 2166 O O . THR A 1 280 ? -36.013 -4.444 33.988 1.00 61.16 280 THR A O 1
ATOM 2169 N N . VAL A 1 281 ? -35.933 -6.224 35.336 1.00 59.78 281 VAL A N 1
ATOM 2170 C CA . VAL A 1 281 ? -37.165 -6.849 34.811 1.00 59.78 281 VAL A CA 1
ATOM 2171 C C . VAL A 1 281 ? -38.443 -6.200 35.369 1.00 59.78 281 VAL A C 1
ATOM 2173 O O . VAL A 1 281 ? -39.494 -6.286 34.743 1.00 59.78 281 VAL A O 1
ATOM 2176 N N . LYS A 1 282 ? -38.374 -5.500 36.511 1.00 57.28 282 LYS A N 1
ATOM 2177 C CA . LYS A 1 282 ? -39.536 -4.800 37.092 1.00 57.28 282 LYS A CA 1
ATOM 2178 C C . LYS A 1 282 ? -39.837 -3.452 36.432 1.00 57.28 282 LYS A C 1
ATOM 2180 O O . LYS A 1 282 ? -40.958 -2.973 36.562 1.00 57.28 282 LYS A O 1
ATOM 2185 N N . GLU A 1 283 ? -38.863 -2.852 35.752 1.00 49.03 283 GLU A N 1
ATOM 2186 C CA . GLU A 1 283 ? -38.983 -1.517 35.144 1.00 49.03 283 GLU A CA 1
ATOM 2187 C C . GLU A 1 283 ? -39.493 -1.535 33.696 1.00 49.03 283 GLU A C 1
ATOM 2189 O O . GLU A 1 283 ? -39.863 -0.489 33.168 1.00 49.03 283 GLU A O 1
ATOM 2194 N N . GLN A 1 284 ? -39.569 -2.698 33.041 1.00 42.38 284 GLN A N 1
ATOM 2195 C CA . GLN A 1 284 ? -40.159 -2.781 31.704 1.00 42.38 284 GLN A CA 1
ATOM 2196 C C . GLN A 1 284 ? -41.689 -2.917 31.807 1.00 42.38 284 GLN A C 1
ATOM 2198 O O . GLN A 1 284 ? -42.172 -3.814 32.506 1.00 42.38 284 GLN A O 1
ATOM 2203 N N . PRO A 1 285 ? -42.483 -2.059 31.132 1.00 38.22 285 PRO A N 1
ATOM 2204 C CA . PRO A 1 285 ? -43.930 -2.179 31.173 1.00 38.22 285 PRO A CA 1
ATOM 2205 C C . PRO A 1 285 ? -44.337 -3.505 30.532 1.00 38.22 285 PRO A C 1
ATOM 2207 O O . PRO A 1 285 ? -43.925 -3.819 29.414 1.00 38.22 285 PRO A O 1
ATOM 2210 N N . LYS A 1 286 ? -45.174 -4.277 31.234 1.00 36.59 286 LYS A N 1
ATOM 2211 C CA . LYS A 1 286 ? -45.880 -5.427 30.662 1.00 36.59 286 LYS A CA 1
ATOM 2212 C C . LYS A 1 286 ? -46.620 -4.944 29.416 1.00 36.59 286 LYS A C 1
ATOM 2214 O O . LYS A 1 286 ? -47.604 -4.219 29.544 1.00 36.59 286 LYS A O 1
ATOM 2219 N N . VAL A 1 287 ? -46.152 -5.333 28.231 1.00 32.91 287 VAL A N 1
ATOM 2220 C CA . VAL A 1 287 ? -46.873 -5.114 26.974 1.00 32.91 287 VAL A CA 1
ATOM 2221 C C . VAL A 1 287 ? -48.200 -5.859 27.091 1.00 32.91 287 VAL A C 1
ATOM 2223 O O . VAL A 1 287 ? -48.268 -7.085 26.983 1.00 32.91 287 VAL A O 1
ATOM 2226 N N . VAL A 1 288 ? -49.258 -5.108 27.386 1.00 32.44 288 VAL A N 1
ATOM 2227 C CA . VAL A 1 288 ? -50.633 -5.570 27.252 1.00 32.44 288 VAL A CA 1
ATOM 2228 C C . VAL A 1 288 ? -50.834 -5.861 25.769 1.00 32.44 288 VAL A C 1
ATOM 2230 O O . VAL A 1 288 ? -50.636 -4.996 24.920 1.00 32.44 288 VAL A O 1
ATOM 2233 N N . LYS A 1 289 ? -51.180 -7.110 25.452 1.00 37.22 289 LYS A N 1
ATOM 2234 C CA . LYS A 1 289 ? -51.662 -7.497 24.127 1.00 37.22 289 LYS A CA 1
ATOM 2235 C C . LYS A 1 289 ? -52.975 -6.757 23.862 1.00 37.22 289 LYS A C 1
ATOM 2237 O O . LYS A 1 289 ? -54.026 -7.243 24.270 1.00 37.22 289 LYS A O 1
ATOM 2242 N N . GLU A 1 290 ? -52.925 -5.629 23.167 1.00 31.48 290 GLU A N 1
ATOM 2243 C CA . GLU A 1 290 ? -54.097 -5.042 22.518 1.00 31.48 290 GLU A CA 1
ATOM 2244 C C . GLU A 1 290 ? -53.971 -5.182 20.999 1.00 31.48 290 GLU A C 1
ATOM 2246 O O . GLU A 1 290 ? -52.964 -4.833 20.385 1.00 31.48 290 GLU A O 1
ATOM 2251 N N . GLN A 1 291 ? -55.000 -5.790 20.411 1.00 27.80 291 GLN A N 1
ATOM 2252 C CA . GLN A 1 291 ? -55.202 -5.885 18.970 1.00 27.80 291 GLN A CA 1
ATOM 2253 C C . GLN A 1 291 ? -55.520 -4.497 18.385 1.00 27.80 291 GLN A C 1
ATOM 2255 O O . GLN A 1 291 ? -56.111 -3.669 19.078 1.00 27.80 291 GLN A O 1
ATOM 2260 N N . PRO A 1 292 ? -55.178 -4.238 17.111 1.00 30.16 292 PRO A N 1
ATOM 2261 C CA . PRO A 1 292 ? -55.287 -2.910 16.526 1.00 30.16 292 PRO A CA 1
ATOM 2262 C C . PRO A 1 292 ? -56.734 -2.586 16.140 1.00 30.16 292 PRO A C 1
ATOM 2264 O O . PRO A 1 292 ? -57.422 -3.404 15.525 1.00 30.16 292 PRO A O 1
ATOM 2267 N N . LYS A 1 293 ? -57.168 -1.356 16.432 1.00 25.42 293 LYS A N 1
ATOM 2268 C CA . LYS A 1 293 ? -58.317 -0.723 15.779 1.00 25.42 293 LYS A CA 1
ATOM 2269 C C . LYS A 1 293 ? -57.826 0.515 15.027 1.00 25.42 293 LYS A C 1
ATOM 2271 O O . LYS A 1 293 ? -57.122 1.344 15.592 1.00 25.42 293 LYS A O 1
ATOM 2276 N N . VAL A 1 294 ? -58.159 0.561 13.742 1.00 27.98 294 VAL A N 1
ATOM 2277 C CA . VAL A 1 294 ? -57.817 1.604 12.765 1.00 27.98 294 VAL A CA 1
ATOM 2278 C C . VAL A 1 294 ? -58.877 2.711 12.794 1.00 27.98 294 VAL A C 1
ATOM 2280 O O . VAL A 1 294 ? -60.054 2.366 12.818 1.00 27.98 294 VAL A O 1
ATOM 2283 N N . GLU A 1 295 ? -58.439 3.976 12.780 1.00 25.61 295 GLU A N 1
ATOM 2284 C CA . GLU A 1 295 ? -59.035 5.197 12.164 1.00 25.61 295 GLU A CA 1
ATOM 2285 C C . GLU A 1 295 ? -58.235 6.402 12.715 1.00 25.61 295 GLU A C 1
ATOM 2287 O O . GLU A 1 295 ? -58.214 6.622 13.922 1.00 25.61 295 GLU A O 1
ATOM 2292 N N . GLU A 1 296 ? -57.256 6.955 11.991 1.00 25.09 296 GLU A N 1
ATOM 2293 C CA . GLU A 1 296 ? -57.344 8.007 10.952 1.00 25.09 296 GLU A CA 1
ATOM 2294 C C . GLU A 1 296 ? -57.735 9.397 11.507 1.00 25.09 296 GLU A C 1
ATOM 2296 O O . GLU A 1 296 ? -58.888 9.631 11.836 1.00 25.09 296 GLU A O 1
ATOM 2301 N N . GLU A 1 297 ? -56.747 10.294 11.666 1.00 25.78 297 GLU A N 1
ATOM 2302 C CA . GLU A 1 297 ? -56.663 11.628 11.024 1.00 25.78 297 GLU A CA 1
ATOM 2303 C C . GLU A 1 297 ? -55.507 12.478 11.614 1.00 25.78 297 GLU A C 1
ATOM 2305 O O . GLU A 1 297 ? -55.246 12.506 12.815 1.00 25.78 297 GLU A O 1
ATOM 2310 N N . GLN A 1 298 ? -54.775 13.132 10.709 1.00 23.41 298 GLN A N 1
ATOM 2311 C CA . GLN A 1 298 ? -53.709 14.129 10.910 1.00 23.41 298 GLN A CA 1
ATOM 2312 C C . GLN A 1 298 ? -54.310 15.567 10.943 1.00 23.41 298 GLN A C 1
ATOM 2314 O O . GLN A 1 298 ? -55.512 15.698 10.738 1.00 23.41 298 GLN A O 1
ATOM 2319 N N . PRO A 1 299 ? -53.519 16.665 10.892 1.00 39.66 299 PRO A N 1
ATOM 2320 C CA . PRO A 1 299 ? -52.446 17.166 11.766 1.00 39.66 299 PRO A CA 1
ATOM 2321 C C . PRO A 1 299 ? -52.694 18.668 12.117 1.00 39.66 299 PRO A C 1
ATOM 2323 O O . PRO A 1 299 ? -53.819 19.137 12.018 1.00 39.66 299 PRO A O 1
ATOM 2326 N N . GLU A 1 300 ? -51.619 19.411 12.443 1.00 25.42 300 GLU A N 1
ATOM 2327 C CA . GLU A 1 300 ? -51.471 20.886 12.568 1.00 25.42 300 GLU A CA 1
ATOM 2328 C C . GLU A 1 300 ? -51.532 21.461 13.999 1.00 25.42 300 GLU A C 1
ATOM 2330 O O . GLU A 1 300 ? -52.374 21.076 14.793 1.00 25.42 300 GLU A O 1
ATOM 2335 N N . THR A 1 301 ? -50.741 22.448 14.444 1.00 22.36 301 THR A N 1
ATOM 2336 C CA . THR A 1 301 ? -49.412 23.022 14.127 1.00 22.36 301 THR A CA 1
ATOM 2337 C C . THR A 1 301 ? -49.100 24.070 15.227 1.00 22.36 301 THR A C 1
ATOM 2339 O O . THR A 1 301 ? -50.022 24.642 15.797 1.00 22.36 301 THR A O 1
ATOM 2342 N N . VAL A 1 302 ? -47.807 24.407 15.401 1.00 25.58 302 VAL A N 1
ATOM 2343 C CA . VAL A 1 302 ? -47.267 25.776 15.647 1.00 25.58 302 VAL A CA 1
ATOM 2344 C C . VAL A 1 302 ? -47.154 26.350 17.089 1.00 25.58 302 VAL A C 1
ATOM 2346 O O . VAL A 1 302 ? -48.143 26.705 17.714 1.00 25.58 302 VAL A O 1
ATOM 2349 N N . LYS A 1 303 ? -45.867 26.579 17.460 1.00 23.25 303 LYS A N 1
ATOM 2350 C CA . LYS A 1 303 ? -45.227 27.717 18.195 1.00 23.25 303 LYS A CA 1
ATOM 2351 C C . LYS A 1 303 ? -45.635 27.957 19.669 1.00 23.25 303 LYS A C 1
ATOM 2353 O O . LYS A 1 303 ? -46.734 27.638 20.070 1.00 23.25 303 LYS A O 1
ATOM 2358 N N . GLU A 1 304 ? -44.816 28.488 20.582 1.00 24.66 304 GLU A N 1
ATOM 2359 C CA . GLU A 1 304 ? -43.653 29.385 20.521 1.00 24.66 304 GLU A CA 1
ATOM 2360 C C . GLU A 1 304 ? -42.942 29.405 21.902 1.00 24.66 304 GLU A C 1
ATOM 2362 O O . GLU A 1 304 ? -43.560 29.162 22.936 1.00 24.66 304 GLU A O 1
ATOM 2367 N N . GLN A 1 305 ? -41.644 29.718 21.899 1.00 24.23 305 GLN A N 1
ATOM 2368 C CA . GLN A 1 305 ? -40.781 30.114 23.037 1.00 24.23 305 GLN A CA 1
ATOM 2369 C C . GLN A 1 305 ? -41.109 31.559 23.511 1.00 24.23 305 GLN A C 1
ATOM 2371 O O . GLN A 1 305 ? -41.784 32.249 22.746 1.00 24.23 305 GLN A O 1
ATOM 2376 N N . PRO A 1 306 ? -40.673 32.073 24.699 1.00 31.84 306 PRO A N 1
ATOM 2377 C CA . PRO A 1 306 ? -39.260 32.444 25.021 1.00 31.84 306 PRO A CA 1
ATOM 2378 C C . PRO A 1 306 ? -38.824 32.207 26.505 1.00 31.84 306 PRO A C 1
ATOM 2380 O O . PRO A 1 306 ? -39.669 32.027 27.374 1.00 31.84 306 PRO A O 1
ATOM 2383 N N . LYS A 1 307 ? -37.536 31.952 26.836 1.00 24.20 307 LYS A N 1
ATOM 2384 C CA . LYS A 1 307 ? -36.387 32.868 27.163 1.00 24.20 307 LYS A CA 1
ATOM 2385 C C . LYS A 1 307 ? -36.687 33.835 28.342 1.00 24.20 307 LYS A C 1
ATOM 2387 O O . LYS A 1 307 ? -37.740 34.450 28.322 1.00 24.20 307 LYS A O 1
ATOM 2392 N N . ALA A 1 308 ? -35.877 34.028 29.397 1.00 26.22 308 ALA A N 1
ATOM 2393 C CA . ALA A 1 308 ? -34.425 34.281 29.493 1.00 26.22 308 ALA A CA 1
ATOM 2394 C C . ALA A 1 308 ? -33.908 34.118 30.965 1.00 26.22 308 ALA A C 1
ATOM 2396 O O . ALA A 1 308 ? -34.709 34.231 31.889 1.00 26.22 308 ALA A O 1
ATOM 2397 N N . GLU A 1 309 ? -32.672 33.632 31.188 1.00 24.58 309 GLU A N 1
ATOM 2398 C CA . GLU A 1 309 ? -31.421 34.349 31.613 1.00 24.58 309 GLU A CA 1
ATOM 2399 C C . GLU A 1 309 ? -31.122 34.244 33.132 1.00 24.58 309 GLU A C 1
ATOM 2401 O O . GLU A 1 309 ? -31.975 34.557 33.952 1.00 24.58 309 GLU A O 1
ATOM 2406 N N . GLU A 1 310 ? -30.052 33.528 33.533 1.00 26.11 310 GLU A N 1
ATOM 2407 C CA . GLU A 1 310 ? -28.668 33.996 33.870 1.00 26.11 310 GLU A CA 1
ATOM 2408 C C . GLU A 1 310 ? -28.607 34.499 35.335 1.00 26.11 310 GLU A C 1
ATOM 2410 O O . GLU A 1 310 ? -29.551 35.120 35.795 1.00 26.11 310 GLU A O 1
ATOM 2415 N N . LYS A 1 311 ? -27.628 34.311 36.229 1.00 25.39 311 LYS A N 1
ATOM 2416 C CA . LYS A 1 311 ? -26.192 33.961 36.318 1.00 25.39 311 LYS A CA 1
ATOM 2417 C C . LYS A 1 311 ? -25.985 33.702 37.848 1.00 25.39 311 LYS A C 1
ATOM 2419 O O . LYS A 1 311 ? -26.776 34.206 38.639 1.00 25.39 311 LYS A O 1
ATOM 2424 N N . ALA A 1 312 ? -25.032 32.961 38.405 1.00 25.77 312 ALA A N 1
ATOM 2425 C CA . ALA A 1 312 ? -23.600 33.229 38.407 1.00 25.77 312 ALA A CA 1
ATOM 2426 C C . ALA A 1 312 ? -22.850 32.207 39.290 1.00 25.77 312 ALA A C 1
ATOM 2428 O O . ALA A 1 312 ? -23.439 31.432 40.042 1.00 25.77 312 ALA A O 1
ATOM 2429 N N . GLU A 1 313 ? -21.535 32.266 39.137 1.00 26.97 313 GLU A N 1
ATOM 2430 C CA . GLU A 1 313 ? -20.479 31.324 39.475 1.00 26.97 313 GLU A CA 1
ATOM 2431 C C 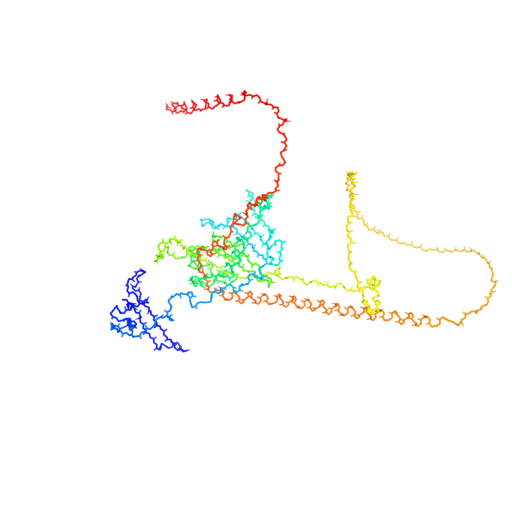. GLU A 1 313 ? -20.154 31.103 40.967 1.00 26.97 313 GLU A C 1
ATOM 2433 O O . GLU A 1 313 ? -20.443 31.901 41.857 1.00 26.97 313 GLU A O 1
ATOM 2438 N N . THR A 1 314 ? -19.469 29.973 41.155 1.00 23.42 314 THR A N 1
ATOM 2439 C CA . THR A 1 314 ? -18.594 29.496 42.244 1.00 23.42 314 THR A CA 1
ATOM 2440 C C . THR A 1 314 ? -17.409 30.449 42.531 1.00 23.42 314 THR A C 1
ATOM 2442 O O . THR A 1 314 ? -17.197 31.357 41.728 1.00 23.42 314 THR A O 1
ATOM 2445 N N . PRO A 1 315 ? -16.595 30.289 43.606 1.00 34.03 315 PRO A N 1
ATOM 2446 C CA . PRO A 1 315 ? -15.521 29.258 43.691 1.00 34.03 315 PRO A CA 1
ATOM 2447 C C . PRO A 1 315 ? -15.293 28.793 45.169 1.00 34.03 315 PRO A C 1
ATOM 2449 O O . PRO A 1 315 ? -15.975 29.270 46.067 1.00 34.03 315 PRO A O 1
ATOM 2452 N N . ASP A 1 316 ? -14.429 27.877 45.611 1.00 25.67 316 ASP A N 1
ATOM 2453 C CA . ASP A 1 316 ? -13.388 27.018 45.052 1.00 25.67 316 ASP A CA 1
ATOM 2454 C C . ASP A 1 316 ? -13.047 25.924 46.103 1.00 25.67 316 ASP A C 1
ATOM 2456 O O . ASP A 1 316 ? -13.214 26.125 47.305 1.00 25.67 316 ASP A O 1
ATOM 2460 N N . SER A 1 317 ? -12.443 24.842 45.614 1.00 24.64 317 SER A N 1
ATOM 2461 C CA . SER A 1 317 ? -11.345 24.063 46.208 1.00 24.64 317 SER A CA 1
ATOM 2462 C C . SER A 1 317 ? -11.487 23.070 47.390 1.00 24.64 317 SER A C 1
ATOM 2464 O O . SER A 1 317 ? -11.530 23.418 48.564 1.00 24.64 317 SER A O 1
ATOM 2466 N N . VAL A 1 318 ? -11.288 21.793 47.000 1.00 25.84 318 VAL A N 1
ATOM 2467 C CA . VAL A 1 318 ? -10.228 20.844 47.445 1.00 25.84 318 VAL A CA 1
ATOM 2468 C C . VAL A 1 318 ? -10.279 20.279 48.887 1.00 25.84 318 VAL A C 1
ATOM 2470 O O . VAL A 1 318 ? -9.903 20.955 49.834 1.00 25.84 318 VAL A O 1
ATOM 2473 N N . LYS A 1 319 ? -10.567 18.967 49.051 1.00 26.67 319 LYS A N 1
ATOM 2474 C CA . LYS A 1 319 ? -9.598 17.831 49.204 1.00 26.67 319 LYS A CA 1
ATOM 2475 C C . LYS A 1 319 ? -10.250 16.557 49.808 1.00 26.67 319 LYS A C 1
ATOM 2477 O O . LYS A 1 319 ? -10.919 16.605 50.830 1.00 26.67 319 LYS A O 1
ATOM 2482 N N . LYS A 1 320 ? -9.954 15.409 49.180 1.00 23.53 320 LYS A N 1
ATOM 2483 C CA . LYS A 1 320 ? -10.001 13.994 49.656 1.00 23.53 320 LYS A CA 1
ATOM 2484 C C . LYS A 1 320 ? -9.116 13.832 50.937 1.00 23.53 320 LYS A C 1
ATOM 2486 O O . LYS A 1 320 ? -8.206 14.660 51.035 1.00 23.53 320 LYS A O 1
ATOM 2491 N N . PRO A 1 321 ? -9.242 12.837 51.870 1.00 30.45 321 PRO A N 1
ATOM 2492 C CA . PRO A 1 321 ? -9.377 11.391 51.589 1.00 30.45 321 PRO A CA 1
ATOM 2493 C C . PRO A 1 321 ? -10.089 10.462 52.620 1.00 30.45 321 PRO A C 1
ATOM 2495 O O . PRO A 1 321 ? -10.557 10.917 53.652 1.00 30.45 321 PRO A O 1
ATOM 2498 N N . GLU A 1 322 ? -10.196 9.172 52.226 1.00 24.44 322 GLU A N 1
ATOM 2499 C CA . GLU A 1 322 ? -10.018 7.876 52.956 1.00 24.44 322 GLU A CA 1
ATOM 2500 C C . GLU A 1 322 ? -10.216 7.798 54.490 1.00 24.44 322 GLU A C 1
ATOM 2502 O O . GLU A 1 322 ? -9.911 8.736 55.200 1.00 24.44 322 GLU A O 1
ATOM 2507 N N . SER A 1 323 ? -10.515 6.683 55.170 1.00 22.50 323 SER A N 1
ATOM 2508 C CA . SER A 1 323 ? -10.878 5.270 54.940 1.00 22.50 323 SER A CA 1
ATOM 2509 C C . SER A 1 323 ? -10.875 4.612 56.351 1.00 22.50 323 SER A C 1
ATOM 2511 O O . SER A 1 323 ? -10.221 5.136 57.251 1.00 22.50 323 SER A O 1
ATOM 2513 N N . LYS A 1 324 ? -11.492 3.425 56.488 1.00 24.17 324 LYS A N 1
ATOM 2514 C CA . LYS A 1 324 ? -11.324 2.392 57.551 1.00 24.17 324 LYS A CA 1
ATOM 2515 C C . LYS A 1 324 ? -12.053 2.566 58.906 1.00 24.17 324 LYS A C 1
ATOM 2517 O O . LYS A 1 324 ? -11.765 3.480 59.664 1.00 24.17 324 LYS A O 1
ATOM 2522 N N . GLU A 1 325 ? -12.999 1.636 59.151 1.00 26.56 325 GLU A N 1
ATOM 2523 C CA . GLU A 1 325 ? -13.073 0.614 60.240 1.00 26.56 325 GLU 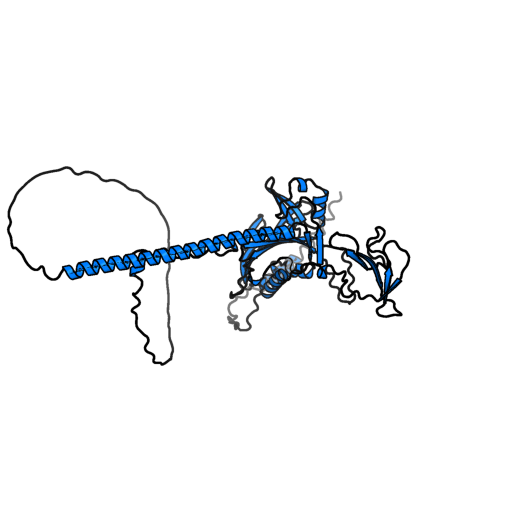A CA 1
ATOM 2524 C C . GLU A 1 325 ? -12.337 0.885 61.582 1.00 26.56 325 GLU A C 1
ATOM 2526 O O . GLU A 1 325 ? -11.285 1.516 61.522 1.00 26.56 325 GLU A O 1
ATOM 2531 N N . PRO A 1 326 ? -12.704 0.302 62.767 1.00 32.19 326 PRO A N 1
ATOM 2532 C CA . PRO A 1 326 ? -13.407 -0.988 62.972 1.00 32.19 326 PRO A CA 1
ATOM 2533 C C . PRO A 1 326 ? -14.236 -1.145 64.303 1.00 32.19 326 PRO A C 1
ATOM 2535 O O . PRO A 1 326 ? -14.424 -0.206 65.068 1.00 32.19 326 PRO A O 1
ATOM 2538 N N . VAL A 1 327 ? -14.620 -2.407 64.578 1.00 25.58 327 VAL A N 1
ATOM 2539 C CA . VAL A 1 327 ? -14.817 -3.146 65.862 1.00 25.58 327 VAL A CA 1
ATOM 2540 C C . VAL A 1 327 ? -16.050 -2.942 66.782 1.00 25.58 327 VAL A C 1
ATOM 2542 O O . VAL A 1 327 ? -16.175 -1.968 67.516 1.00 25.58 327 VAL A O 1
ATOM 2545 N N . GLU A 1 328 ? -16.855 -4.014 66.876 1.00 30.25 328 GLU A N 1
ATOM 2546 C CA . GLU A 1 328 ? -17.482 -4.571 68.104 1.00 30.25 328 GLU A CA 1
ATOM 2547 C C . GLU A 1 328 ? -16.415 -4.851 69.204 1.00 30.25 328 GLU A C 1
ATOM 2549 O O . GLU A 1 328 ? -15.262 -5.030 68.808 1.00 30.25 328 GLU A O 1
ATOM 2554 N N . PRO A 1 329 ? -16.683 -5.006 70.538 1.00 33.69 329 PRO A N 1
ATOM 2555 C CA . PRO A 1 329 ? -17.652 -5.982 71.075 1.00 33.69 329 PRO A CA 1
ATOM 2556 C C . PRO A 1 329 ? -18.218 -5.754 72.512 1.00 33.69 329 PRO A C 1
ATOM 2558 O O . PRO A 1 329 ? -17.841 -4.842 73.241 1.00 33.69 329 PRO A O 1
ATOM 2561 N N . LYS A 1 330 ? -19.029 -6.739 72.932 1.00 29.59 330 LYS A N 1
ATOM 2562 C CA . LYS A 1 330 ? -19.267 -7.273 74.298 1.00 29.59 330 LYS A CA 1
ATOM 2563 C C . LYS A 1 330 ? -20.532 -6.868 75.064 1.00 29.59 330 LYS A C 1
ATOM 2565 O O . LYS A 1 330 ? -20.672 -5.790 75.624 1.00 29.59 330 LYS A O 1
ATOM 2570 N N . THR A 1 331 ? -21.363 -7.896 75.196 1.00 24.42 331 THR A N 1
ATOM 2571 C CA . THR A 1 331 ? -22.340 -8.203 76.243 1.00 24.42 331 THR A CA 1
ATOM 2572 C C . THR A 1 331 ? -21.680 -8.635 77.561 1.00 24.42 331 THR A C 1
ATOM 2574 O O . THR A 1 331 ? -20.753 -9.446 77.527 1.00 24.42 331 THR A O 1
ATOM 2577 N N . ASP A 1 332 ? -22.248 -8.222 78.698 1.00 27.14 332 ASP A N 1
ATOM 2578 C CA . ASP A 1 332 ? -22.361 -9.042 79.916 1.00 27.14 332 ASP A CA 1
ATOM 2579 C C . ASP A 1 332 ? -23.630 -8.642 80.712 1.00 27.14 332 ASP A C 1
ATOM 2581 O O . ASP A 1 332 ? -24.097 -7.507 80.637 1.00 27.14 332 ASP A O 1
ATOM 2585 N N . SER A 1 333 ? -24.224 -9.625 81.385 1.00 25.78 333 SER A N 1
ATOM 2586 C CA . SER A 1 333 ? -25.540 -9.670 82.065 1.00 25.78 333 SER A CA 1
ATOM 2587 C C . SER A 1 333 ? -25.452 -9.189 83.541 1.00 25.78 333 SER A C 1
ATOM 2589 O O . SER A 1 333 ? -24.373 -8.763 83.945 1.00 25.78 333 SER A O 1
ATOM 2591 N N . PRO A 1 334 ? -26.434 -9.387 84.462 1.00 39.88 334 PRO A N 1
ATOM 2592 C CA . PRO A 1 334 ? -27.913 -9.455 84.412 1.00 39.88 334 PRO A CA 1
ATOM 2593 C C . PRO A 1 334 ? -28.612 -8.696 85.594 1.00 39.88 334 PRO A C 1
ATOM 2595 O O . PRO A 1 334 ? -27.957 -8.215 86.514 1.00 39.88 334 PRO A O 1
ATOM 2598 N N . ALA A 1 335 ? -29.960 -8.719 85.625 1.00 24.48 335 ALA A N 1
ATOM 2599 C CA . ALA A 1 335 ? -30.823 -9.078 86.784 1.00 24.48 335 ALA A CA 1
ATOM 2600 C C . ALA A 1 335 ? -32.001 -8.133 87.144 1.00 24.48 335 ALA A C 1
ATOM 2602 O O . ALA A 1 335 ? -31.815 -6.937 87.348 1.00 24.48 335 ALA A O 1
ATOM 2603 N N . LYS A 1 336 ? -33.144 -8.803 87.423 1.00 26.47 336 LYS A N 1
ATOM 2604 C CA . LYS A 1 336 ? -34.302 -8.449 88.291 1.00 26.47 336 LYS A CA 1
ATOM 2605 C C . LYS A 1 336 ? -35.317 -7.418 87.767 1.00 26.47 336 LYS A C 1
ATOM 2607 O O . LYS A 1 336 ? -34.930 -6.403 87.221 1.00 26.47 336 LYS A O 1
ATOM 2612 N N . ASP A 1 337 ? -36.633 -7.550 87.949 1.00 26.36 337 ASP A N 1
ATOM 2613 C CA . ASP A 1 337 ? -37.526 -8.493 88.651 1.00 26.36 337 ASP A CA 1
ATOM 2614 C C . ASP A 1 337 ? -38.977 -8.179 88.191 1.00 26.36 337 ASP A C 1
ATOM 2616 O O . ASP A 1 337 ? -39.231 -7.034 87.825 1.00 26.36 337 ASP A O 1
ATOM 2620 N N . ALA A 1 338 ? -39.891 -9.156 88.314 1.00 29.38 338 ALA A N 1
ATOM 2621 C CA . ALA A 1 338 ? -41.359 -9.040 88.466 1.00 29.38 338 ALA A CA 1
ATOM 2622 C C . ALA A 1 338 ? -42.217 -8.309 87.399 1.00 29.38 338 ALA A C 1
ATOM 2624 O O . ALA A 1 338 ? -41.896 -7.227 86.943 1.00 29.38 338 ALA A O 1
ATOM 2625 N N . SER A 1 339 ? -43.450 -8.703 87.066 1.00 26.75 339 SER A N 1
ATOM 2626 C CA . SER A 1 339 ? -44.283 -9.907 87.222 1.00 26.75 339 SER A CA 1
ATOM 2627 C C . SER A 1 339 ? -45.648 -9.586 86.568 1.00 26.75 339 SER A C 1
ATOM 2629 O O . SER A 1 339 ? -46.068 -8.433 86.646 1.00 26.75 339 SER A O 1
ATOM 2631 N N . LYS A 1 340 ? -46.363 -10.629 86.097 1.00 29.45 340 LYS A N 1
ATOM 2632 C CA . LYS A 1 340 ? -47.837 -10.740 85.883 1.00 29.45 340 LYS A CA 1
ATOM 2633 C C . LYS A 1 340 ? -48.495 -9.990 84.712 1.00 29.45 340 LYS A C 1
ATOM 2635 O O . LYS A 1 340 ? -48.131 -8.867 84.416 1.00 29.45 340 LYS A O 1
ATOM 2640 N N . GLU A 1 341 ? -49.560 -10.472 84.067 1.00 26.97 341 GLU A N 1
ATOM 2641 C CA . GLU A 1 341 ? -50.295 -11.751 83.972 1.00 26.97 341 GLU A CA 1
ATOM 2642 C C . GLU A 1 341 ? -51.183 -11.632 82.704 1.00 26.97 341 GLU A C 1
ATOM 2644 O O . GLU A 1 341 ? -51.622 -10.537 82.357 1.00 26.97 341 GLU A O 1
ATOM 2649 N N . ASN A 1 342 ? -51.423 -12.762 82.033 1.00 33.91 342 ASN A N 1
ATOM 2650 C CA . ASN A 1 342 ? -52.378 -13.025 80.930 1.00 33.91 342 ASN A CA 1
ATOM 2651 C C . ASN A 1 342 ? -53.860 -12.895 81.417 1.00 33.91 342 ASN A C 1
ATOM 2653 O O . ASN A 1 342 ? -54.015 -12.725 82.629 1.00 33.91 342 ASN A O 1
ATOM 2657 N N . PRO A 1 343 ? -54.955 -13.047 80.609 1.00 40.62 343 PRO A N 1
ATOM 2658 C CA . PRO A 1 343 ? -55.064 -13.916 79.418 1.00 40.62 343 PRO A CA 1
ATOM 2659 C C . PRO A 1 343 ? -56.053 -13.531 78.273 1.00 40.62 343 PRO A C 1
ATOM 2661 O O . PRO A 1 343 ? -56.859 -12.613 78.375 1.00 40.62 343 PRO A O 1
ATOM 2664 N N . ASP A 1 344 ? -55.950 -14.333 77.204 1.00 27.80 344 ASP A N 1
ATOM 2665 C CA . ASP A 1 344 ? -56.970 -14.858 76.270 1.00 27.80 344 ASP A CA 1
ATOM 2666 C C . ASP A 1 344 ? -58.071 -13.983 75.640 1.00 27.80 344 ASP A C 1
ATOM 2668 O O . ASP A 1 344 ? -58.980 -13.502 76.312 1.00 27.80 344 ASP A O 1
ATOM 2672 N N . ALA A 1 345 ? -58.123 -14.026 74.300 1.00 29.70 345 ALA A N 1
ATOM 2673 C CA . ALA A 1 345 ? -59.335 -14.445 73.589 1.00 29.70 345 ALA A CA 1
ATOM 2674 C C . ALA A 1 345 ? -59.012 -15.019 72.194 1.00 29.70 345 ALA A C 1
ATOM 2676 O O . ALA A 1 345 ? -58.307 -14.428 71.379 1.00 29.70 345 ALA A O 1
ATOM 2677 N N . GLU A 1 346 ? -59.569 -16.201 71.969 1.00 31.30 346 GLU A N 1
ATOM 2678 C CA . GLU A 1 346 ? -59.450 -17.121 70.846 1.00 31.30 346 GLU A CA 1
ATOM 2679 C C . GLU A 1 346 ? -60.199 -16.677 69.563 1.00 31.30 346 GLU A C 1
ATOM 2681 O O . GLU A 1 346 ? -61.314 -16.170 69.622 1.00 31.30 346 GLU A O 1
ATOM 2686 N N . LYS A 1 347 ? -59.611 -17.063 68.419 1.00 30.44 347 LYS A N 1
ATOM 2687 C CA . LYS A 1 347 ? -60.218 -17.673 67.210 1.00 30.44 347 LYS A CA 1
ATOM 2688 C C . LYS A 1 347 ? -61.104 -16.910 66.204 1.00 30.44 347 LYS A C 1
ATOM 2690 O O . LYS A 1 347 ? -62.113 -16.294 66.517 1.00 30.44 347 LYS A O 1
ATOM 2695 N N . ALA A 1 348 ? -60.795 -17.299 64.956 1.00 30.30 348 ALA A N 1
ATOM 2696 C CA . ALA A 1 348 ? -61.663 -17.553 63.801 1.00 30.30 348 ALA A CA 1
ATOM 2697 C C . ALA A 1 348 ? -61.880 -16.405 62.807 1.00 30.30 348 ALA A C 1
ATOM 2699 O O . ALA A 1 348 ? -62.853 -15.677 62.928 1.00 30.30 348 ALA A O 1
ATOM 2700 N N . VAL A 1 349 ? -61.053 -16.365 61.749 1.00 31.28 349 VAL A N 1
ATOM 2701 C CA . VAL A 1 349 ? -61.531 -16.478 60.354 1.00 31.28 349 VAL A CA 1
ATOM 2702 C C . VAL A 1 349 ? -60.395 -17.055 59.492 1.00 31.28 349 VAL A C 1
ATOM 2704 O O . VAL A 1 349 ? -59.459 -16.353 59.123 1.00 31.28 349 VAL A O 1
ATOM 2707 N N . GLU A 1 350 ? -60.465 -18.343 59.180 1.00 40.81 350 GLU A N 1
ATOM 2708 C CA . GLU A 1 350 ? -59.640 -19.000 58.165 1.00 40.81 350 GLU A CA 1
ATOM 2709 C C . GLU A 1 350 ? -60.635 -19.620 57.184 1.00 40.81 350 GLU A C 1
ATOM 2711 O O . GLU A 1 350 ? -61.238 -20.630 57.521 1.00 40.81 350 GLU A O 1
ATOM 2716 N N . ASP A 1 351 ? -60.917 -18.942 56.062 1.00 37.34 351 ASP A N 1
ATOM 2717 C CA . ASP A 1 351 ? -61.493 -19.571 54.855 1.00 37.34 351 ASP A CA 1
ATOM 2718 C C . ASP A 1 351 ? -61.494 -18.617 53.636 1.00 37.34 351 ASP A C 1
ATOM 2720 O O . ASP A 1 351 ? -62.541 -18.273 53.083 1.00 37.34 351 ASP A O 1
ATOM 2724 N N . LYS A 1 352 ? -60.318 -18.076 53.265 1.00 40.09 352 LYS A N 1
ATOM 2725 C CA . LYS A 1 352 ? -60.109 -17.377 51.969 1.00 40.09 352 LYS A CA 1
ATOM 2726 C C . LYS A 1 352 ? -58.642 -17.127 51.570 1.00 40.09 352 LYS A C 1
ATOM 2728 O O . LYS A 1 352 ? -58.408 -16.504 50.537 1.00 40.09 352 LYS A O 1
ATOM 2733 N N . SER A 1 353 ? -57.656 -17.573 52.353 1.00 42.84 353 SER A N 1
ATOM 2734 C CA . SER A 1 353 ? -56.234 -17.220 52.168 1.00 42.84 353 SER A CA 1
ATOM 2735 C C . SER A 1 353 ? -55.400 -18.232 51.369 1.00 42.84 353 SER A C 1
ATOM 2737 O O . SER A 1 353 ? -54.322 -17.871 50.903 1.00 42.84 353 SER A O 1
ATOM 2739 N N . GLU A 1 354 ? -55.871 -19.463 51.145 1.00 42.31 354 GLU A N 1
ATOM 2740 C CA . GLU A 1 354 ? -55.078 -20.470 50.413 1.00 42.31 354 GLU A CA 1
ATOM 2741 C C . GLU A 1 354 ? -55.013 -20.191 48.899 1.00 42.31 354 GLU A C 1
ATOM 2743 O O . GLU A 1 354 ? -53.968 -20.366 48.275 1.00 42.31 354 GLU A O 1
ATOM 2748 N N . SER A 1 355 ? -56.069 -19.615 48.312 1.00 48.00 355 SER A N 1
ATOM 2749 C CA . SER A 1 355 ? -56.121 -19.309 46.872 1.00 48.00 355 SER A CA 1
ATOM 2750 C C . SER A 1 355 ? -55.177 -18.179 46.424 1.00 48.00 355 SER A C 1
ATOM 2752 O O . SER A 1 355 ? -54.882 -18.093 45.230 1.00 48.00 355 SER A O 1
ATOM 2754 N N . SER A 1 356 ? -54.712 -17.297 47.320 1.00 55.81 356 SER A N 1
ATOM 2755 C CA . SER A 1 356 ? -53.821 -16.183 46.948 1.00 55.81 356 SER A CA 1
ATOM 2756 C C . SER A 1 356 ? -52.335 -16.519 47.090 1.00 55.81 356 SER A C 1
ATOM 2758 O O . SER A 1 356 ? -51.520 -15.952 46.367 1.00 55.81 356 SER A O 1
ATOM 2760 N N . ALA A 1 357 ? -51.967 -17.440 47.987 1.00 57.19 357 ALA A N 1
ATOM 2761 C CA . ALA A 1 357 ? -50.574 -17.837 48.206 1.00 57.19 357 ALA A CA 1
ATOM 2762 C C . ALA A 1 357 ? -50.038 -18.736 47.075 1.00 57.19 357 ALA A C 1
ATOM 2764 O O . ALA A 1 357 ? -48.919 -18.531 46.602 1.00 57.19 357 ALA A O 1
ATOM 2765 N N . GLU A 1 358 ? -50.852 -19.672 46.576 1.00 61.03 358 GLU A N 1
ATOM 2766 C CA . GLU A 1 358 ? -50.503 -20.509 45.417 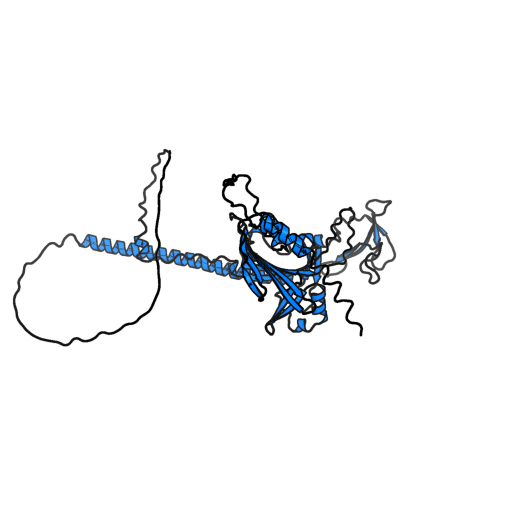1.00 61.03 358 GLU A CA 1
ATOM 2767 C C . GLU A 1 358 ? -50.392 -19.698 44.116 1.00 61.03 358 GLU A C 1
ATOM 2769 O O . GLU A 1 358 ? -49.497 -19.935 43.301 1.00 61.03 358 GLU A O 1
ATOM 2774 N N . ALA A 1 359 ? -51.258 -18.697 43.927 1.00 62.75 359 ALA A N 1
ATOM 2775 C CA . ALA A 1 359 ? -51.203 -17.807 42.768 1.00 62.75 359 ALA A CA 1
ATOM 2776 C C . ALA A 1 359 ? -49.944 -16.914 42.771 1.00 62.75 359 ALA A C 1
ATOM 2778 O O . ALA A 1 359 ? -49.332 -16.714 41.720 1.00 62.75 359 ALA A O 1
ATOM 2779 N N . ASP A 1 360 ? -49.522 -16.421 43.941 1.00 71.00 360 ASP A N 1
ATOM 2780 C CA . ASP A 1 360 ? -48.316 -15.596 44.106 1.00 71.00 360 ASP A CA 1
ATOM 2781 C C . ASP A 1 360 ? -47.021 -16.409 43.912 1.00 71.00 360 ASP A C 1
ATOM 2783 O O . ASP A 1 360 ? -46.083 -15.953 43.251 1.00 71.00 360 ASP A O 1
ATOM 2787 N N . ALA A 1 361 ? -46.987 -17.654 44.403 1.00 73.94 361 ALA A N 1
ATOM 2788 C CA . ALA A 1 361 ? -45.874 -18.577 44.177 1.00 73.94 361 ALA A CA 1
ATOM 2789 C C . ALA A 1 361 ? -45.700 -18.909 42.685 1.00 73.94 361 ALA A C 1
ATOM 2791 O O . ALA A 1 361 ? -44.593 -18.813 42.151 1.00 73.94 361 ALA A O 1
ATOM 2792 N N . LYS A 1 362 ? -46.804 -19.201 41.985 1.00 77.50 362 LYS A N 1
ATOM 2793 C CA . LYS A 1 362 ? -46.797 -19.500 40.547 1.00 77.50 362 LYS A CA 1
ATOM 2794 C C . LYS A 1 362 ? -46.397 -18.290 39.696 1.00 77.50 362 LYS A C 1
ATOM 2796 O O . LYS A 1 362 ? -45.697 -18.442 38.697 1.00 77.50 362 LYS A O 1
ATOM 2801 N N . ALA A 1 363 ? -46.787 -17.080 40.103 1.00 75.88 363 ALA A N 1
ATOM 2802 C CA . ALA A 1 363 ? -46.365 -15.842 39.448 1.00 75.88 363 ALA A CA 1
ATOM 2803 C C . ALA A 1 363 ? -44.861 -15.561 39.632 1.00 75.88 363 ALA A C 1
ATOM 2805 O O . ALA A 1 363 ? -44.199 -15.127 38.689 1.00 75.88 363 ALA A O 1
ATOM 2806 N N . LYS A 1 364 ? -44.300 -15.842 40.817 1.00 78.75 364 LYS A N 1
ATOM 2807 C CA . LYS A 1 364 ? -42.854 -15.729 41.082 1.00 78.75 364 LYS A CA 1
ATOM 2808 C C . LYS A 1 364 ? -42.035 -16.755 40.307 1.00 78.75 364 LYS A C 1
ATOM 2810 O O . LYS A 1 364 ? -40.972 -16.413 39.796 1.00 78.75 364 LYS A O 1
ATOM 2815 N N . GLU A 1 365 ? -42.523 -17.986 40.197 1.00 80.69 365 GLU A N 1
ATOM 2816 C CA . GLU A 1 365 ? -41.880 -19.039 39.409 1.00 80.69 365 GLU A CA 1
ATOM 2817 C C . GLU A 1 365 ? -41.891 -18.705 37.911 1.00 80.69 365 GLU A C 1
ATOM 2819 O O . GLU A 1 365 ? -40.849 -18.779 37.266 1.00 80.69 365 GLU A O 1
ATOM 2824 N N . ALA A 1 366 ? -43.022 -18.229 37.379 1.00 81.06 366 ALA A N 1
ATOM 2825 C CA . ALA A 1 366 ? -43.119 -17.771 35.993 1.00 81.06 366 ALA A CA 1
ATOM 2826 C C . ALA A 1 366 ? -42.187 -16.579 35.704 1.00 81.06 366 ALA A C 1
ATOM 2828 O O . ALA A 1 366 ? -41.485 -16.585 34.698 1.00 81.06 366 ALA A O 1
ATOM 2829 N N . ALA A 1 367 ? -42.114 -15.594 36.608 1.00 81.31 367 ALA A N 1
ATOM 2830 C CA . ALA A 1 367 ? -41.206 -14.454 36.470 1.00 81.31 367 ALA A CA 1
ATOM 2831 C C . ALA A 1 367 ? -39.724 -14.862 36.553 1.00 81.31 367 ALA A C 1
ATOM 2833 O O . ALA A 1 367 ? -38.881 -14.292 35.862 1.00 81.31 367 ALA A O 1
ATOM 2834 N N . LYS A 1 368 ? -39.391 -15.859 37.384 1.00 84.25 368 LYS A N 1
ATOM 2835 C CA . LYS A 1 368 ? -38.041 -16.427 37.457 1.00 84.25 368 LYS A CA 1
ATOM 2836 C C . LYS A 1 368 ? -37.691 -17.188 36.176 1.00 84.25 368 LYS A C 1
ATOM 2838 O O . LYS A 1 368 ? -36.603 -16.985 35.650 1.00 84.25 368 LYS A O 1
ATOM 2843 N N . ALA A 1 369 ? -38.614 -17.995 35.656 1.00 86.12 369 ALA A N 1
ATOM 2844 C CA . ALA A 1 369 ? -38.432 -18.730 34.408 1.00 86.12 369 ALA A CA 1
ATOM 2845 C C . ALA A 1 369 ? -38.275 -17.789 33.200 1.00 86.12 369 ALA A C 1
ATOM 2847 O O . ALA A 1 369 ? -37.416 -18.017 32.357 1.00 86.12 369 ALA A O 1
ATOM 2848 N N . GLU A 1 370 ? -39.046 -16.700 33.131 1.00 85.38 370 GLU A N 1
ATOM 2849 C CA . GLU A 1 370 ? -38.906 -15.671 32.090 1.00 85.38 370 GLU A CA 1
ATOM 2850 C C . GLU A 1 370 ? -37.556 -14.940 32.188 1.00 85.38 370 GLU A C 1
ATOM 2852 O O . GLU A 1 370 ? -36.892 -14.699 31.179 1.00 85.38 370 GLU A O 1
ATOM 2857 N N . LEU A 1 371 ? -37.107 -14.637 33.409 1.00 86.00 371 LEU A N 1
ATOM 2858 C CA . LEU A 1 371 ? -35.806 -14.020 33.661 1.00 86.00 371 LEU A CA 1
ATOM 2859 C C . LEU A 1 371 ? -34.642 -14.956 33.297 1.00 86.00 371 LEU A C 1
ATOM 2861 O O . LEU A 1 371 ? -33.663 -14.492 32.718 1.00 86.00 371 LEU A O 1
ATOM 2865 N N . GLU A 1 372 ? -34.749 -16.254 33.586 1.00 87.75 372 GLU A N 1
ATOM 2866 C CA . GLU A 1 372 ? -33.783 -17.277 33.160 1.00 87.75 372 GLU A CA 1
ATOM 2867 C C . GLU A 1 372 ? -33.768 -17.434 31.635 1.00 87.75 372 GLU A C 1
ATOM 2869 O O . GLU A 1 372 ? -32.707 -17.336 31.033 1.00 87.75 372 GLU A O 1
ATOM 2874 N N . GLN A 1 373 ? -34.928 -17.540 30.977 1.00 88.75 373 GLN A N 1
ATOM 2875 C CA . GLN A 1 373 ? -35.002 -17.602 29.510 1.00 88.75 373 GLN A CA 1
ATOM 2876 C C . GLN A 1 373 ? -34.384 -16.371 28.839 1.00 88.75 373 GLN A C 1
ATOM 2878 O O . GLN A 1 373 ? -33.691 -16.490 27.826 1.00 88.75 373 GLN A O 1
ATOM 2883 N N . ARG A 1 374 ? -34.610 -15.181 29.403 1.00 88.19 374 ARG A N 1
ATOM 2884 C CA . ARG A 1 374 ? -34.023 -13.939 28.896 1.00 88.19 374 ARG A CA 1
ATOM 2885 C C . ARG A 1 374 ? -32.511 -13.887 29.115 1.00 88.19 374 ARG A C 1
ATOM 2887 O O . ARG A 1 374 ? -31.803 -13.428 28.223 1.00 88.19 374 ARG A O 1
ATOM 2894 N N . ARG A 1 375 ? -32.011 -14.367 30.261 1.00 89.88 375 ARG A N 1
ATOM 2895 C CA . ARG A 1 375 ? -30.566 -14.523 30.509 1.00 89.88 375 ARG A CA 1
ATOM 2896 C C . ARG A 1 375 ? -29.943 -15.481 29.511 1.00 89.88 375 ARG A C 1
ATOM 2898 O O . ARG A 1 375 ? -29.004 -15.086 28.837 1.00 89.88 375 ARG A O 1
ATOM 2905 N N . ASP A 1 376 ? -30.519 -16.665 29.348 1.00 91.12 376 ASP A N 1
ATOM 2906 C CA . ASP A 1 376 ? -30.035 -17.671 28.405 1.00 91.12 376 ASP A CA 1
ATOM 2907 C C . ASP A 1 376 ? -30.005 -17.133 26.967 1.00 91.12 376 ASP A C 1
ATOM 2909 O O . ASP A 1 376 ? -29.088 -17.435 26.204 1.00 91.12 376 ASP A O 1
ATOM 2913 N N . GLY A 1 377 ? -31.007 -16.336 26.579 1.00 92.38 377 GLY A N 1
ATOM 2914 C CA . GLY A 1 377 ? -31.053 -15.666 25.279 1.00 92.38 377 GLY A CA 1
ATOM 2915 C C . GLY A 1 377 ? -29.921 -14.652 25.097 1.00 92.38 377 GLY A C 1
ATOM 2916 O O . GLY A 1 377 ? -29.202 -14.715 24.101 1.00 92.38 377 GLY A O 1
ATOM 2917 N N . ILE A 1 378 ? -29.730 -13.764 26.077 1.00 92.75 378 ILE A N 1
ATOM 2918 C CA . ILE A 1 378 ? -28.676 -12.739 26.055 1.00 92.75 378 ILE A CA 1
ATOM 2919 C C . ILE A 1 378 ? -27.283 -13.375 26.112 1.00 92.75 378 ILE A C 1
ATOM 2921 O O . ILE A 1 378 ? -26.396 -12.960 25.376 1.00 92.75 378 ILE A O 1
ATOM 2925 N N . GLU A 1 379 ? -27.076 -14.411 26.926 1.00 93.06 379 GLU A N 1
ATOM 2926 C CA . GLU A 1 379 ? -25.804 -15.140 26.991 1.00 93.06 379 GLU A CA 1
ATOM 2927 C C . GLU A 1 379 ? -25.457 -15.788 25.652 1.00 93.06 379 GLU A C 1
ATOM 2929 O O . GLU A 1 379 ? -24.324 -15.663 25.187 1.00 93.06 379 GLU A O 1
ATOM 2934 N N . LYS A 1 380 ? -26.426 -16.444 25.000 1.00 95.12 380 LYS A N 1
ATOM 2935 C CA . LYS A 1 380 ? -26.224 -17.041 23.671 1.00 95.12 380 LYS A CA 1
ATOM 2936 C C . LYS A 1 380 ? -25.899 -15.989 22.618 1.00 95.12 380 LYS A C 1
ATOM 2938 O O . LYS A 1 380 ? -24.995 -16.206 21.818 1.00 95.12 380 LYS A O 1
ATOM 2943 N N . GLU A 1 381 ? -26.613 -14.869 22.621 1.00 94.69 381 GLU A N 1
ATOM 2944 C CA . GLU A 1 381 ? -26.395 -13.783 21.666 1.00 94.69 381 GLU A CA 1
ATOM 2945 C C . GLU A 1 381 ? -25.042 -13.094 21.886 1.00 94.69 381 GLU A C 1
ATOM 2947 O O . GLU A 1 381 ? -24.279 -12.920 20.938 1.00 94.69 381 GLU A O 1
ATOM 2952 N N . ASN A 1 382 ? -24.682 -12.788 23.134 1.00 95.44 382 ASN A N 1
ATOM 2953 C CA . ASN A 1 382 ? -23.366 -12.252 23.479 1.00 95.44 382 ASN A CA 1
ATOM 2954 C C . ASN A 1 382 ? -22.246 -13.212 23.077 1.00 95.44 382 ASN A C 1
ATOM 2956 O O . ASN A 1 382 ? -21.249 -12.783 22.499 1.00 95.44 382 ASN A O 1
ATOM 2960 N N . LYS A 1 383 ? -22.422 -14.513 23.337 1.00 96.12 383 LYS A N 1
ATOM 2961 C CA . LYS A 1 383 ? -21.472 -15.545 22.922 1.00 96.12 383 LYS A CA 1
ATOM 2962 C C . LYS A 1 383 ? -21.326 -15.589 21.401 1.00 96.12 383 LYS A C 1
ATOM 2964 O O . LYS A 1 383 ? -20.203 -15.593 20.914 1.00 96.12 383 LYS A O 1
ATOM 2969 N N . ARG A 1 384 ? -22.430 -15.543 20.648 1.00 96.50 384 ARG A N 1
ATOM 2970 C CA . ARG A 1 384 ? -22.404 -15.470 19.177 1.00 96.50 384 ARG A CA 1
ATOM 2971 C C . ARG A 1 384 ? -21.626 -14.242 18.693 1.00 96.50 384 ARG A C 1
ATOM 2973 O O . ARG A 1 384 ? -20.756 -14.376 17.840 1.00 96.50 384 ARG A O 1
ATOM 2980 N N . ARG A 1 385 ? -21.891 -13.058 19.260 1.00 96.19 385 ARG A N 1
ATOM 2981 C CA . ARG A 1 385 ? -21.173 -11.815 18.915 1.00 96.19 385 ARG A CA 1
ATOM 2982 C C . ARG A 1 385 ? -19.674 -11.898 19.226 1.00 96.19 385 ARG A C 1
ATOM 2984 O O . ARG A 1 385 ? -18.867 -11.369 18.467 1.00 96.19 385 ARG A O 1
ATOM 2991 N N . GLN A 1 386 ? -19.296 -12.559 20.322 1.00 96.06 386 GLN A N 1
ATOM 2992 C CA . GLN A 1 386 ? -17.893 -12.811 20.669 1.00 96.06 386 GLN A CA 1
ATOM 2993 C C . GLN A 1 386 ? -17.226 -13.778 19.687 1.00 96.06 386 GLN A C 1
ATOM 2995 O O . GLN A 1 386 ? -16.150 -13.468 19.184 1.00 96.06 386 GLN A O 1
ATOM 3000 N N . GLU A 1 387 ? -17.871 -14.902 19.369 1.00 97.06 387 GLU A N 1
ATOM 3001 C CA . GLU A 1 387 ? -17.359 -15.886 18.406 1.00 97.06 387 GLU A CA 1
ATOM 3002 C C . GLU A 1 387 ? -17.170 -15.263 17.013 1.00 97.06 387 GLU A C 1
ATOM 3004 O O . GLU A 1 387 ? -16.135 -15.461 16.379 1.00 97.06 387 GLU A O 1
ATOM 3009 N N . GLU A 1 388 ? -18.116 -14.435 16.557 1.00 96.62 388 GLU A N 1
ATOM 3010 C CA . GLU A 1 388 ? -17.993 -13.689 15.296 1.00 96.62 388 GLU A CA 1
ATOM 3011 C C . GLU A 1 388 ? -16.831 -12.692 15.312 1.00 96.62 388 GLU A C 1
ATOM 3013 O O . GLU A 1 388 ? -16.124 -12.539 14.314 1.00 96.62 388 GLU A O 1
ATOM 3018 N N . TYR A 1 389 ? -16.611 -12.010 16.437 1.00 96.56 389 TYR A N 1
ATOM 3019 C CA . TYR A 1 389 ? -15.474 -11.110 16.596 1.00 96.56 389 TYR A CA 1
ATOM 3020 C C . TYR A 1 389 ? -14.142 -11.871 16.570 1.00 96.56 389 TYR A C 1
ATOM 3022 O O . TYR A 1 389 ? -13.233 -11.486 15.836 1.00 96.56 389 TYR A O 1
ATOM 3030 N N . GLU A 1 390 ? -14.027 -12.981 17.302 1.00 97.00 390 GLU A N 1
ATOM 3031 C CA . GLU A 1 390 ? -12.836 -13.840 17.284 1.00 97.00 390 GLU A CA 1
ATOM 3032 C C . GLU A 1 390 ? -12.553 -14.402 15.887 1.00 97.00 390 GLU A C 1
ATOM 3034 O O . GLU A 1 390 ? -11.396 -14.435 15.457 1.00 97.00 390 GLU A O 1
ATOM 3039 N N . GLN A 1 391 ? -13.599 -14.779 15.147 1.00 97.75 391 GLN A N 1
ATOM 3040 C CA . GLN A 1 391 ? -13.470 -15.217 13.764 1.00 97.75 391 GLN A CA 1
ATOM 3041 C C . GLN A 1 391 ? -12.918 -14.100 12.870 1.00 97.75 391 GLN A C 1
ATOM 3043 O O . GLN A 1 391 ? -11.951 -14.333 12.149 1.00 97.75 391 GLN A O 1
ATOM 3048 N N . LYS A 1 392 ? -13.439 -12.869 12.975 1.00 97.50 392 LYS A N 1
ATOM 3049 C CA . LYS A 1 392 ? -12.904 -11.714 12.230 1.00 97.50 392 LYS A CA 1
ATOM 3050 C C . LYS A 1 392 ? -11.434 -11.449 12.550 1.00 97.50 392 LYS A C 1
ATOM 3052 O O . LYS A 1 392 ? -10.652 -11.178 11.642 1.00 97.50 392 LYS A O 1
ATOM 3057 N N . LEU A 1 393 ? -11.029 -11.571 13.818 1.00 97.88 393 LEU A N 1
ATOM 3058 C CA . LEU A 1 393 ? -9.621 -11.442 14.210 1.00 97.88 393 LEU A CA 1
ATOM 3059 C C . LEU A 1 393 ? -8.745 -12.520 13.552 1.00 97.88 393 LEU A C 1
ATOM 3061 O O . LEU A 1 393 ? -7.613 -12.239 13.153 1.00 97.88 393 LEU A O 1
ATOM 3065 N N . ALA A 1 394 ? -9.233 -13.759 13.471 1.00 98.12 394 ALA A N 1
ATOM 3066 C CA . ALA A 1 394 ? -8.515 -14.858 12.832 1.00 98.12 394 ALA A CA 1
ATOM 3067 C C . ALA A 1 394 ? -8.414 -14.666 11.309 1.00 98.12 394 ALA A C 1
ATOM 3069 O O . ALA A 1 394 ? -7.327 -14.822 10.746 1.00 98.12 394 ALA A O 1
ATOM 3070 N N . ASP A 1 395 ? -9.512 -14.274 10.664 1.00 97.88 395 ASP A N 1
ATOM 3071 C CA . ASP A 1 395 ? -9.578 -14.027 9.224 1.00 97.88 395 ASP A CA 1
ATOM 3072 C C . ASP A 1 395 ? -8.680 -12.851 8.814 1.00 97.88 395 ASP A C 1
ATOM 3074 O O . ASP A 1 395 ? -7.911 -12.976 7.860 1.00 97.88 395 ASP A O 1
ATOM 3078 N N . GLY A 1 396 ? -8.672 -11.756 9.584 1.00 97.44 396 GLY A N 1
ATOM 3079 C CA . GLY A 1 396 ? -7.778 -10.619 9.351 1.00 97.44 396 GLY A CA 1
ATOM 3080 C C . GLY A 1 396 ? -6.297 -11.007 9.427 1.00 97.44 396 GLY A C 1
ATOM 3081 O O . GLY A 1 396 ? -5.519 -10.696 8.525 1.00 97.44 396 GLY A O 1
ATOM 3082 N N . LYS A 1 397 ? -5.892 -11.784 10.444 1.00 97.25 397 LYS A N 1
ATOM 3083 C CA . LYS A 1 397 ? -4.511 -12.304 10.550 1.00 97.25 397 LYS A CA 1
ATOM 3084 C C . LYS A 1 397 ? -4.132 -13.195 9.372 1.00 97.25 397 LYS A C 1
ATOM 3086 O O . LYS A 1 397 ? -3.007 -13.122 8.877 1.00 97.25 397 LYS A O 1
ATOM 3091 N N . LYS A 1 398 ? -5.059 -14.050 8.933 1.00 97.50 398 LYS A N 1
ATOM 3092 C CA . LYS A 1 398 ? -4.855 -14.911 7.768 1.00 97.50 398 LYS A CA 1
ATOM 3093 C C . LYS A 1 398 ? -4.674 -14.073 6.501 1.00 97.50 398 LYS A C 1
ATOM 3095 O O . LYS A 1 398 ? -3.734 -14.326 5.752 1.00 97.50 398 LYS A O 1
ATOM 3100 N N . ARG A 1 399 ? -5.506 -13.047 6.302 1.00 96.75 399 ARG A N 1
ATOM 3101 C CA . ARG A 1 399 ? -5.410 -12.141 5.153 1.00 96.75 399 ARG A CA 1
ATOM 3102 C C . ARG A 1 399 ? -4.077 -11.396 5.111 1.00 96.75 399 ARG A C 1
ATOM 3104 O O . ARG A 1 399 ? -3.455 -11.353 4.056 1.00 96.75 399 ARG A O 1
ATOM 3111 N N . VAL A 1 400 ? -3.593 -10.888 6.247 1.00 95.81 400 VAL A N 1
ATOM 3112 C CA . VAL A 1 400 ? -2.252 -10.276 6.352 1.00 95.81 400 VAL A CA 1
ATOM 3113 C C . VAL A 1 400 ? -1.160 -11.251 5.902 1.00 95.81 400 VAL A C 1
ATOM 3115 O O . VAL A 1 400 ? -0.285 -10.890 5.118 1.00 95.81 400 VAL A O 1
ATOM 3118 N N . ALA A 1 401 ? -1.218 -12.513 6.337 1.00 94.06 401 ALA A N 1
ATOM 3119 C CA . ALA A 1 401 ? -0.238 -13.516 5.923 1.00 94.06 401 ALA A CA 1
ATOM 3120 C C . ALA A 1 401 ? -0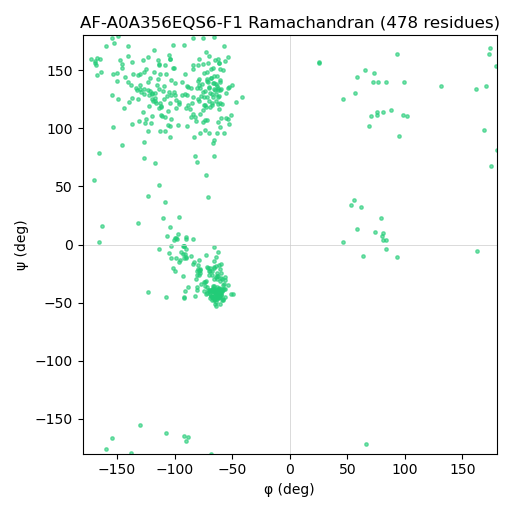.284 -13.802 4.407 1.00 94.06 401 ALA A C 1
ATOM 3122 O O . ALA A 1 401 ? 0.766 -13.912 3.773 1.00 94.06 401 ALA A O 1
ATOM 3123 N N . GLU A 1 402 ? -1.480 -13.892 3.818 1.00 94.44 402 GLU A N 1
ATOM 3124 C CA . GLU A 1 402 ? -1.669 -14.092 2.373 1.00 94.44 402 GLU A CA 1
ATOM 3125 C C . GLU A 1 402 ? -1.154 -12.897 1.552 1.00 94.44 402 GLU A C 1
ATOM 3127 O O . GLU A 1 402 ? -0.451 -13.084 0.555 1.00 94.44 402 GLU A O 1
ATOM 3132 N N . LEU A 1 403 ? -1.440 -11.670 1.996 1.00 94.50 403 LEU A N 1
ATOM 3133 C CA . LEU A 1 403 ? -0.967 -10.439 1.359 1.00 94.50 403 LEU A CA 1
ATOM 3134 C C . LEU A 1 403 ? 0.555 -10.291 1.469 1.00 94.50 403 LEU A C 1
ATOM 3136 O O . LEU A 1 403 ? 1.220 -10.034 0.467 1.00 94.50 403 LEU A O 1
ATOM 3140 N N . ASN A 1 404 ? 1.149 -10.542 2.637 1.00 92.00 404 ASN A N 1
ATOM 3141 C CA . ASN A 1 404 ? 2.607 -10.504 2.781 1.00 92.00 404 ASN A CA 1
ATOM 3142 C C . ASN A 1 404 ? 3.300 -11.571 1.931 1.00 92.00 404 ASN A C 1
ATOM 3144 O O . ASN A 1 404 ? 4.325 -11.275 1.321 1.00 92.00 404 ASN A O 1
ATOM 3148 N N . ALA A 1 405 ? 2.737 -12.778 1.808 1.00 90.38 405 ALA A N 1
ATOM 3149 C CA . ALA A 1 405 ? 3.265 -13.793 0.894 1.00 90.38 405 ALA A CA 1
ATOM 3150 C C . ALA A 1 405 ? 3.235 -13.320 -0.572 1.00 90.38 405 ALA A C 1
ATOM 3152 O O . ALA A 1 405 ? 4.181 -13.562 -1.320 1.00 90.38 405 ALA A O 1
ATOM 3153 N N . ARG A 1 406 ? 2.184 -12.595 -0.972 1.00 89.88 406 ARG A N 1
ATOM 3154 C CA . ARG A 1 406 ? 2.068 -11.971 -2.299 1.00 89.88 406 ARG A CA 1
ATOM 3155 C C . ARG A 1 406 ? 3.100 -10.856 -2.511 1.00 89.88 406 ARG A C 1
ATOM 3157 O O . ARG A 1 406 ? 3.665 -10.755 -3.597 1.00 89.88 406 ARG A O 1
ATOM 3164 N N . PHE A 1 407 ? 3.378 -10.042 -1.492 1.00 90.50 407 PHE A N 1
ATOM 3165 C CA . PHE A 1 407 ? 4.328 -8.924 -1.581 1.00 90.50 407 PHE A CA 1
ATOM 3166 C C . PHE A 1 407 ? 5.795 -9.309 -1.330 1.00 90.50 407 PHE A C 1
ATOM 3168 O O . PHE A 1 407 ? 6.691 -8.495 -1.571 1.00 90.50 407 PHE A O 1
ATOM 3175 N N . ALA A 1 408 ? 6.058 -10.531 -0.861 1.00 87.25 408 ALA A N 1
ATOM 3176 C CA . ALA A 1 408 ? 7.357 -10.973 -0.353 1.00 87.25 408 ALA A CA 1
ATOM 3177 C C . ALA A 1 408 ? 8.513 -10.804 -1.346 1.00 87.25 408 ALA A C 1
ATOM 3179 O O . ALA A 1 408 ? 9.606 -10.414 -0.949 1.00 87.25 408 ALA A O 1
ATOM 3180 N N . ASP A 1 409 ? 8.256 -11.053 -2.629 1.00 87.25 409 ASP A N 1
ATOM 3181 C CA . ASP A 1 409 ? 9.304 -11.219 -3.638 1.00 87.25 409 ASP A CA 1
ATOM 3182 C C . ASP A 1 409 ? 9.628 -9.947 -4.427 1.00 87.25 409 ASP A C 1
ATOM 3184 O O . ASP A 1 409 ? 10.630 -9.924 -5.144 1.00 87.25 409 ASP A O 1
ATOM 3188 N N . TRP A 1 410 ? 8.799 -8.905 -4.341 1.00 89.75 410 TRP A N 1
ATOM 3189 C CA . TRP A 1 410 ? 8.792 -7.824 -5.330 1.00 89.75 410 TRP A CA 1
ATOM 3190 C C . TRP A 1 410 ? 8.850 -6.435 -4.700 1.00 89.75 410 TRP A C 1
ATOM 3192 O O . TRP A 1 410 ? 8.103 -6.125 -3.773 1.00 89.75 410 TRP A O 1
ATOM 3202 N N . TYR A 1 411 ? 9.716 -5.583 -5.244 1.00 90.12 411 TYR A N 1
ATOM 3203 C CA . TYR A 1 411 ? 9.471 -4.147 -5.304 1.00 90.12 411 TYR A CA 1
ATOM 3204 C C . TYR A 1 411 ? 8.536 -3.875 -6.471 1.00 90.12 411 TYR A C 1
ATOM 3206 O O . TYR A 1 411 ? 8.693 -4.458 -7.547 1.00 90.12 411 TYR A O 1
ATOM 3214 N N . TYR A 1 412 ? 7.618 -2.949 -6.266 1.00 92.38 412 TYR A N 1
ATOM 3215 C CA . TYR A 1 412 ? 6.712 -2.484 -7.300 1.00 92.38 412 TYR A CA 1
ATOM 3216 C C . TYR A 1 412 ? 7.215 -1.158 -7.847 1.00 92.38 412 TYR A C 1
ATOM 3218 O O . TYR A 1 412 ? 7.903 -0.418 -7.146 1.00 92.38 412 TYR A O 1
ATOM 3226 N N . ILE A 1 413 ? 6.906 -0.866 -9.100 1.00 91.94 413 ILE A N 1
ATOM 3227 C CA . ILE A 1 413 ? 7.186 0.423 -9.716 1.00 91.94 413 ILE A CA 1
ATOM 3228 C C . ILE A 1 413 ? 5.845 1.043 -10.086 1.00 91.94 413 ILE A C 1
ATOM 3230 O O . ILE A 1 413 ? 5.064 0.424 -10.801 1.00 91.94 413 ILE A O 1
ATOM 3234 N N . ILE A 1 414 ? 5.574 2.245 -9.588 1.00 91.69 414 ILE A N 1
ATOM 3235 C CA . ILE A 1 414 ? 4.348 3.008 -9.856 1.00 91.69 414 ILE A CA 1
ATOM 3236 C C . ILE A 1 414 ? 4.680 4.279 -10.638 1.00 91.69 414 ILE A C 1
ATOM 3238 O O . ILE A 1 414 ? 5.822 4.749 -10.612 1.00 91.69 414 ILE A O 1
ATOM 3242 N N . SER A 1 415 ? 3.694 4.845 -11.331 1.00 90.12 415 SER A N 1
ATOM 3243 C CA . SER A 1 415 ? 3.869 6.123 -12.022 1.00 90.12 415 SER A CA 1
ATOM 3244 C C . SER A 1 415 ? 3.971 7.292 -11.034 1.00 90.12 415 SER A C 1
ATOM 3246 O O . SER A 1 415 ? 3.455 7.231 -9.915 1.00 90.12 415 SER A O 1
ATOM 3248 N N . GLU A 1 416 ? 4.600 8.393 -11.460 1.00 88.06 416 GLU A N 1
ATOM 3249 C CA . GLU A 1 416 ? 4.655 9.627 -10.657 1.00 88.06 416 GLU A CA 1
ATOM 3250 C C . GLU A 1 416 ? 3.256 10.160 -10.324 1.00 88.06 416 GLU A C 1
ATOM 3252 O O . GLU A 1 416 ? 3.053 10.708 -9.246 1.00 88.06 416 GLU A O 1
ATOM 3257 N N . SER A 1 417 ? 2.289 10.004 -11.235 1.00 89.75 417 SER A N 1
ATOM 3258 C CA . SER A 1 417 ? 0.924 10.492 -11.027 1.00 89.75 417 SER A CA 1
ATOM 3259 C C . SER A 1 417 ? 0.228 9.745 -9.891 1.00 89.75 417 SER A C 1
ATOM 3261 O O . SER A 1 417 ? -0.286 10.382 -8.980 1.00 89.75 417 SER A O 1
ATOM 3263 N N . VAL A 1 418 ? 0.297 8.407 -9.891 1.00 91.38 418 VAL A N 1
ATOM 3264 C CA . VAL A 1 418 ? -0.254 7.573 -8.810 1.00 91.38 418 VAL A CA 1
ATOM 3265 C C . VAL A 1 418 ? 0.454 7.886 -7.493 1.00 91.38 418 VAL A C 1
ATOM 3267 O O . VAL A 1 418 ? -0.187 8.013 -6.453 1.00 91.38 418 VAL A O 1
ATOM 3270 N N . TYR A 1 419 ? 1.776 8.082 -7.531 1.00 92.25 419 TYR A N 1
ATOM 3271 C CA . TYR A 1 419 ? 2.522 8.517 -6.354 1.00 92.25 419 TYR A CA 1
ATOM 3272 C C . TYR A 1 419 ? 2.000 9.845 -5.791 1.00 92.25 419 TYR A C 1
ATOM 3274 O O . TYR A 1 419 ? 1.789 9.923 -4.591 1.00 92.25 419 TYR A O 1
ATOM 3282 N N . GLN A 1 420 ? 1.763 10.866 -6.617 1.00 92.06 420 GLN A N 1
ATOM 3283 C CA . GLN A 1 420 ? 1.290 12.180 -6.156 1.00 92.06 420 GLN A CA 1
ATOM 3284 C C . GLN A 1 420 ? -0.156 12.175 -5.650 1.00 92.06 420 GLN A C 1
ATOM 3286 O O . GLN A 1 420 ? -0.519 13.019 -4.835 1.00 92.06 420 GLN A O 1
ATOM 3291 N N . GLU A 1 421 ? -0.988 11.252 -6.130 1.00 94.25 421 GLU A N 1
ATOM 3292 C CA . GLU A 1 421 ? -2.355 11.084 -5.632 1.00 94.25 421 GLU A CA 1
ATOM 3293 C C . GLU A 1 421 ? -2.388 10.413 -4.257 1.00 94.25 421 GLU A C 1
ATOM 3295 O O . GLU A 1 421 ? -3.256 10.731 -3.448 1.00 94.25 421 GLU A O 1
ATOM 3300 N N . ILE A 1 422 ? -1.436 9.517 -3.978 1.00 94.69 422 ILE A N 1
ATOM 3301 C CA . ILE A 1 422 ? -1.375 8.785 -2.710 1.00 94.69 422 ILE A CA 1
ATOM 3302 C C . ILE A 1 422 ? -0.511 9.518 -1.676 1.00 94.69 422 ILE A C 1
ATOM 3304 O O . ILE A 1 422 ? -0.894 9.641 -0.517 1.00 94.69 422 ILE A O 1
ATOM 3308 N N . HIS A 1 423 ? 0.662 10.008 -2.079 1.00 92.44 423 HIS A N 1
ATOM 3309 C CA . HIS A 1 423 ? 1.645 10.677 -1.224 1.00 92.44 423 HIS A CA 1
ATOM 3310 C C . HIS A 1 423 ? 1.270 12.140 -0.980 1.00 92.44 423 HIS A C 1
ATOM 3312 O O . HIS A 1 423 ? 1.879 13.062 -1.518 1.00 92.44 423 HIS A O 1
ATOM 3318 N N . LEU A 1 424 ? 0.222 12.339 -0.182 1.00 94.25 424 LEU A N 1
ATOM 3319 C CA . LEU A 1 424 ? -0.293 13.662 0.156 1.00 94.25 424 LEU A CA 1
ATOM 3320 C C . LEU A 1 424 ? 0.452 14.273 1.346 1.00 94.25 424 LEU A C 1
ATOM 3322 O O . LEU A 1 424 ? 0.652 13.623 2.372 1.00 94.25 424 LEU A O 1
ATOM 3326 N N . GLY A 1 425 ? 0.816 15.552 1.232 1.00 92.25 425 GLY A N 1
ATOM 3327 C CA . GLY A 1 425 ? 1.322 16.342 2.353 1.00 92.25 425 GLY A CA 1
ATOM 3328 C C . GLY A 1 425 ? 0.208 17.098 3.079 1.00 92.25 425 GLY A C 1
ATOM 3329 O O . GLY A 1 425 ? -0.917 17.210 2.592 1.00 92.25 425 GLY A O 1
ATOM 3330 N N . ARG A 1 426 ? 0.531 17.713 4.224 1.00 92.75 426 ARG A N 1
ATOM 3331 C CA . ARG A 1 426 ? -0.420 18.536 5.000 1.00 92.75 426 ARG A CA 1
ATOM 3332 C C . ARG A 1 426 ? -1.161 19.570 4.144 1.00 92.75 426 ARG A C 1
ATOM 3334 O O . ARG A 1 426 ? -2.369 19.734 4.279 1.00 92.75 426 ARG A O 1
ATOM 3341 N N . SER A 1 427 ? -0.441 20.243 3.247 1.00 93.25 427 SER A N 1
ATOM 3342 C CA . SER A 1 427 ? -0.987 21.267 2.346 1.00 93.25 427 SER A CA 1
ATOM 3343 C C . SER A 1 427 ? -1.957 20.728 1.294 1.00 93.25 427 SER A C 1
ATOM 3345 O O . SER A 1 427 ? -2.759 21.492 0.768 1.00 93.25 427 SER A O 1
ATOM 3347 N N . ASP A 1 428 ? -1.884 19.438 0.959 1.00 95.44 428 ASP A N 1
ATOM 3348 C CA . ASP A 1 428 ? -2.864 18.797 0.081 1.00 95.44 428 ASP A CA 1
ATOM 3349 C C . ASP A 1 428 ? -4.134 18.423 0.848 1.00 95.44 428 ASP A C 1
ATOM 3351 O O . ASP A 1 428 ? -5.235 18.517 0.303 1.00 95.44 428 ASP A O 1
ATOM 3355 N N . LEU A 1 429 ? -3.969 18.007 2.107 1.00 95.94 429 LEU A N 1
ATOM 3356 C CA . LEU A 1 429 ? -5.023 17.480 2.974 1.00 95.94 429 LEU A CA 1
ATOM 3357 C C . LEU A 1 429 ? -5.873 18.569 3.621 1.00 95.94 429 LEU A C 1
ATOM 3359 O O . LEU A 1 429 ? -7.025 18.309 3.960 1.00 95.94 429 LEU A O 1
ATOM 3363 N N . ILE A 1 430 ? -5.323 19.767 3.807 1.00 95.62 430 ILE A N 1
ATOM 3364 C CA . ILE A 1 430 ? -5.984 20.883 4.483 1.00 95.62 430 ILE A CA 1
ATOM 3365 C C . ILE A 1 430 ? -6.048 22.069 3.529 1.00 95.62 430 ILE A C 1
ATOM 3367 O O . ILE A 1 430 ? -5.038 22.485 2.964 1.00 95.62 430 ILE A O 1
ATOM 3371 N N . LYS A 1 431 ? -7.243 22.634 3.368 1.00 95.69 431 LYS A N 1
ATOM 3372 C CA . LYS A 1 431 ? -7.488 23.812 2.535 1.00 95.69 431 LYS A CA 1
ATOM 3373 C C . LYS A 1 431 ? -8.231 24.897 3.322 1.00 95.69 431 LYS A C 1
ATOM 3375 O O . LYS A 1 431 ? -8.899 24.588 4.312 1.00 95.69 431 LYS A O 1
ATOM 3380 N N . PRO A 1 432 ? -8.166 26.165 2.887 1.00 94.50 432 PRO A N 1
ATOM 3381 C CA . PRO A 1 432 ? -9.035 27.202 3.421 1.00 94.50 432 PRO A CA 1
ATOM 3382 C C . PRO A 1 432 ? -10.504 26.855 3.166 1.00 94.50 432 PRO A C 1
ATOM 3384 O O . PRO A 1 432 ? -10.855 26.391 2.079 1.00 94.50 432 PRO A O 1
ATOM 3387 N N . LYS A 1 433 ? -11.366 27.124 4.146 1.00 92.94 433 LYS A N 1
ATOM 3388 C CA . LYS A 1 433 ? -12.816 27.074 3.965 1.00 92.94 433 LYS A CA 1
ATOM 3389 C C . LYS A 1 433 ? -13.216 28.071 2.890 1.00 92.94 433 LYS A C 1
ATOM 3391 O O . LYS A 1 433 ? -12.811 29.236 2.932 1.00 92.94 433 LYS A O 1
ATOM 3396 N N . GLU A 1 434 ? -14.046 27.631 1.954 1.00 83.31 434 GLU A N 1
ATOM 3397 C CA . GLU A 1 434 ? -14.699 28.556 1.038 1.00 83.31 434 GLU A CA 1
ATOM 3398 C C . GLU A 1 434 ? -15.614 29.471 1.856 1.00 83.31 434 GLU A C 1
ATOM 3400 O O . GLU A 1 434 ? -16.469 29.012 2.621 1.00 83.31 434 GLU A O 1
ATOM 3405 N N . ALA A 1 435 ? -15.402 30.783 1.743 1.00 67.50 435 ALA A N 1
ATOM 3406 C CA . ALA A 1 435 ? -16.293 31.747 2.360 1.00 67.50 435 ALA A CA 1
ATOM 3407 C C . ALA A 1 435 ? -17.680 31.547 1.745 1.00 67.50 435 ALA A C 1
ATOM 3409 O O . ALA A 1 435 ? -17.862 31.744 0.544 1.00 67.50 435 ALA A O 1
ATOM 3410 N N . LYS A 1 436 ? -18.662 31.149 2.561 1.00 47.75 436 LYS A N 1
ATOM 3411 C CA . LYS A 1 436 ? -20.059 31.190 2.138 1.00 47.75 436 LYS A CA 1
ATOM 3412 C C . LYS A 1 436 ? -20.378 32.648 1.810 1.00 47.75 436 LYS A C 1
ATOM 3414 O O . LYS A 1 436 ? -20.445 33.478 2.714 1.00 47.75 436 LYS A O 1
ATOM 3419 N N . GLU A 1 437 ? -20.540 32.967 0.528 1.00 43.84 437 GLU A N 1
ATOM 3420 C CA . GLU A 1 437 ? -21.159 34.219 0.091 1.00 43.84 437 GLU A CA 1
ATOM 3421 C C . GLU A 1 437 ? -22.559 34.280 0.718 1.00 43.84 437 GLU A C 1
ATOM 3423 O O . GLU A 1 437 ? -23.495 33.641 0.241 1.00 43.84 437 GLU A O 1
ATOM 3428 N N . GLY A 1 438 ? -22.692 34.966 1.857 1.00 46.78 438 GLY A N 1
ATOM 3429 C CA . GLY A 1 438 ? -23.961 35.012 2.582 1.00 46.78 438 GLY A CA 1
ATOM 3430 C C . GLY A 1 438 ? -23.934 35.462 4.042 1.00 46.78 438 GLY A C 1
ATOM 3431 O O . GLY A 1 438 ? -25.013 35.626 4.601 1.00 46.78 438 GLY A O 1
ATOM 3432 N N . GLU A 1 439 ? -22.781 35.702 4.673 1.00 38.09 439 GLU A N 1
ATOM 3433 C CA . GLU A 1 439 ? -22.754 36.462 5.932 1.00 38.09 439 GLU A CA 1
ATOM 3434 C C . GLU A 1 439 ? -22.424 37.927 5.642 1.00 38.09 439 GLU A C 1
ATOM 3436 O O . GLU A 1 439 ? -21.289 38.300 5.337 1.00 38.09 439 GLU A O 1
ATOM 3441 N N . GLU A 1 440 ? -23.475 38.751 5.686 1.00 36.94 440 GLU A N 1
ATOM 3442 C CA . GLU A 1 440 ? -23.404 40.206 5.714 1.00 36.94 440 GLU A CA 1
ATOM 3443 C C . GLU A 1 440 ? -22.282 40.669 6.646 1.00 36.94 440 GLU A C 1
ATOM 3445 O O . GLU A 1 440 ? -22.229 40.326 7.830 1.00 36.94 440 GLU A O 1
ATOM 3450 N N . LYS A 1 441 ? -21.404 41.518 6.106 1.00 37.81 441 LYS A N 1
ATOM 3451 C CA . LYS A 1 441 ? -20.542 42.382 6.904 1.00 37.81 441 LYS A CA 1
ATOM 3452 C C . LYS A 1 441 ? -21.421 43.154 7.887 1.00 37.81 441 LYS A C 1
ATOM 3454 O O . LYS A 1 441 ? -22.043 44.146 7.516 1.00 37.81 441 LYS A O 1
ATOM 3459 N N . ALA A 1 442 ? -21.413 42.747 9.150 1.00 35.41 442 ALA A N 1
ATOM 3460 C CA . ALA A 1 442 ? -21.741 43.645 10.240 1.00 35.41 442 ALA A CA 1
ATOM 3461 C C . ALA A 1 442 ? -20.634 44.711 10.300 1.00 35.41 442 ALA A C 1
ATOM 3463 O O . ALA A 1 442 ? -19.616 44.547 10.976 1.00 35.41 442 ALA A O 1
ATOM 3464 N N . GLU A 1 443 ? -20.806 45.784 9.527 1.00 35.41 443 GLU A N 1
ATOM 3465 C CA . GLU A 1 443 ? -20.070 47.029 9.704 1.00 35.41 443 GLU A CA 1
ATOM 3466 C C . GLU A 1 443 ? -20.277 47.501 11.147 1.00 35.41 443 GLU A C 1
ATOM 3468 O O . GLU A 1 443 ? -21.364 47.925 11.539 1.00 35.41 443 GLU A O 1
ATOM 3473 N N . LYS A 1 444 ? -19.225 47.418 11.966 1.00 34.00 444 LYS A N 1
ATOM 3474 C CA . LYS A 1 444 ? -19.127 48.272 13.149 1.00 34.00 444 LYS A CA 1
ATOM 3475 C C . LYS A 1 444 ? -18.680 49.663 12.681 1.00 34.00 444 LYS A C 1
ATOM 3477 O O . LYS A 1 444 ? -17.751 49.729 11.873 1.00 34.00 444 LYS A O 1
ATOM 3482 N N . PRO A 1 445 ? -19.303 50.756 13.158 1.00 34.72 445 PRO A N 1
ATOM 3483 C CA . PRO A 1 445 ? -18.975 52.100 12.698 1.00 34.72 445 PRO A CA 1
ATOM 3484 C C . PRO A 1 445 ? -17.524 52.458 13.029 1.00 34.72 445 PRO A C 1
ATOM 3486 O O . PRO A 1 445 ? -17.071 52.275 14.160 1.00 34.72 445 PRO A O 1
ATOM 3489 N N . LEU A 1 446 ? -16.816 52.994 12.034 1.00 38.12 446 LEU A N 1
ATOM 3490 C CA . LEU A 1 446 ? -15.603 53.784 12.221 1.00 38.12 446 LEU A CA 1
ATOM 3491 C C . LEU A 1 446 ? -15.989 55.078 12.953 1.00 38.12 446 LEU A C 1
ATOM 3493 O O . LEU A 1 446 ? -16.340 56.055 12.309 1.00 38.12 446 LEU A O 1
ATOM 3497 N N . ASP A 1 447 ? -15.964 55.073 14.281 1.00 40.88 447 ASP A N 1
ATOM 3498 C CA . ASP A 1 447 ? -15.864 56.290 15.093 1.00 40.88 447 ASP A CA 1
ATOM 3499 C C . ASP A 1 447 ? -15.501 55.892 16.527 1.00 40.88 447 ASP A C 1
ATOM 3501 O O . ASP A 1 447 ? -16.366 55.761 17.382 1.00 40.88 447 ASP A O 1
ATOM 3505 N N . GLU A 1 448 ? -14.215 55.595 16.749 1.00 40.25 448 GLU A N 1
ATOM 3506 C CA . GLU A 1 448 ? -13.480 55.789 18.016 1.00 40.25 448 GLU A CA 1
ATOM 3507 C C . GLU A 1 448 ? -12.063 55.193 17.899 1.00 40.25 448 GLU A C 1
ATOM 3509 O O . GLU A 1 448 ? -11.702 54.213 18.545 1.00 40.25 448 GLU A O 1
ATOM 3514 N N . LEU A 1 449 ? -11.209 55.797 17.065 1.00 37.62 449 LEU A N 1
ATOM 3515 C CA . LEU A 1 449 ? -9.759 55.696 17.251 1.00 37.62 449 LEU A CA 1
ATOM 3516 C C . LEU A 1 449 ? -9.138 57.091 17.169 1.00 37.62 449 LEU A C 1
ATOM 3518 O O . LEU A 1 449 ? -9.034 57.718 16.119 1.00 37.62 449 LEU A O 1
ATOM 3522 N N . ASN A 1 450 ? -8.751 57.552 18.352 1.00 38.72 450 ASN A N 1
ATOM 3523 C CA . ASN A 1 450 ? -7.933 58.715 18.656 1.00 38.72 450 ASN A CA 1
ATOM 3524 C C . ASN A 1 450 ? -6.675 58.772 17.749 1.00 38.72 450 ASN A C 1
ATOM 3526 O O . ASN A 1 450 ? -5.899 57.811 17.754 1.00 38.72 450 ASN A O 1
ATOM 3530 N N . PRO A 1 451 ? -6.434 59.847 16.973 1.00 41.16 451 PRO A N 1
ATOM 3531 C CA . PRO A 1 451 ? -5.272 59.926 16.094 1.00 41.16 451 PRO A CA 1
ATOM 3532 C C . PRO A 1 451 ? -3.999 60.207 16.905 1.00 41.16 451 PRO A C 1
ATOM 3534 O O . PRO A 1 451 ? -3.746 61.331 17.339 1.00 41.16 451 PRO A O 1
ATOM 3537 N N . LEU A 1 452 ? -3.164 59.183 17.085 1.00 35.84 452 LEU A N 1
ATOM 3538 C CA . LEU A 1 452 ? -1.770 59.379 17.481 1.00 35.84 452 LEU A CA 1
ATOM 3539 C C . LEU A 1 452 ? -1.007 60.055 16.330 1.00 35.84 452 LEU A C 1
ATOM 3541 O O . LEU A 1 452 ? -1.106 59.667 15.168 1.00 35.84 452 LEU A O 1
ATOM 3545 N N . ALA A 1 453 ? -0.303 61.122 16.698 1.00 45.12 453 ALA A N 1
ATOM 3546 C CA . ALA A 1 453 ? 0.174 62.204 15.850 1.00 45.12 453 ALA A CA 1
ATOM 3547 C C . ALA A 1 453 ? 1.160 61.805 14.719 1.00 45.12 453 ALA A C 1
ATOM 3549 O O . ALA A 1 453 ? 1.921 60.845 14.869 1.00 45.12 453 ALA A O 1
ATOM 3550 N N . PRO A 1 454 ? 1.252 62.609 13.634 1.00 45.84 454 PRO A N 1
ATOM 3551 C CA . PRO A 1 454 ? 2.147 62.380 12.489 1.00 45.84 454 PRO A CA 1
ATOM 3552 C C . PRO A 1 454 ? 3.660 62.471 12.783 1.00 45.84 454 PRO A C 1
ATOM 3554 O O . PRO A 1 454 ? 4.469 62.253 11.885 1.00 45.84 454 PRO A O 1
ATOM 3557 N N . GLU A 1 455 ? 4.081 62.778 14.012 1.00 49.62 455 GLU A N 1
ATOM 3558 C CA . GLU A 1 455 ? 5.496 63.041 14.329 1.00 49.62 455 GLU A CA 1
ATOM 3559 C C . GLU A 1 455 ? 6.365 61.778 14.476 1.00 49.62 455 GLU A C 1
ATOM 3561 O O . GLU A 1 455 ? 7.592 61.853 14.442 1.00 49.62 455 GLU A O 1
ATOM 3566 N N . MET A 1 456 ? 5.760 60.591 14.581 1.00 47.78 456 MET A N 1
ATOM 3567 C CA . MET A 1 456 ? 6.505 59.326 14.690 1.00 47.78 456 MET A CA 1
ATOM 3568 C C . MET A 1 456 ? 7.051 58.821 13.342 1.00 47.78 456 MET A C 1
ATOM 3570 O O . MET A 1 456 ? 8.032 58.080 13.322 1.00 47.78 456 MET A O 1
ATOM 3574 N N . PHE A 1 457 ? 6.465 59.242 12.215 1.00 49.25 457 PHE A N 1
ATOM 3575 C CA . PHE A 1 457 ? 6.891 58.801 10.879 1.00 49.25 457 PHE A CA 1
ATOM 3576 C C . PHE A 1 457 ? 8.109 59.574 10.342 1.00 49.25 457 PHE A C 1
ATOM 3578 O O . PHE A 1 457 ? 8.928 58.999 9.626 1.00 49.25 457 PHE A O 1
ATOM 3585 N N . GLU A 1 458 ? 8.284 60.841 10.730 1.00 53.03 458 GLU A N 1
ATOM 3586 C CA . GLU A 1 458 ? 9.476 61.637 10.382 1.00 53.03 458 GLU A CA 1
ATOM 3587 C C . GLU A 1 458 ? 10.719 61.165 11.161 1.00 53.03 458 GLU A C 1
ATOM 3589 O O . GLU A 1 458 ? 11.805 61.032 10.596 1.00 53.03 458 GLU A O 1
ATOM 3594 N N . ARG A 1 459 ? 10.550 60.758 12.428 1.00 53.22 459 ARG A N 1
ATOM 3595 C CA . ARG A 1 459 ? 11.654 60.257 13.269 1.00 53.22 459 ARG A CA 1
ATOM 3596 C C . ARG A 1 459 ? 12.233 58.917 12.800 1.00 53.22 459 ARG A C 1
ATOM 3598 O O . ARG A 1 459 ? 13.406 58.638 13.043 1.00 53.22 459 ARG A O 1
ATOM 3605 N N . LEU A 1 460 ? 11.438 58.095 12.109 1.00 49.97 460 LEU A N 1
ATOM 3606 C CA . LEU A 1 460 ? 11.903 56.824 11.544 1.00 49.97 460 LEU A CA 1
ATOM 3607 C C . LEU A 1 460 ? 12.698 57.021 10.239 1.00 49.97 460 LEU A C 1
ATOM 3609 O O . LEU A 1 460 ? 13.568 56.213 9.922 1.00 49.97 460 LEU A O 1
ATOM 3613 N N . LYS A 1 461 ? 12.442 58.112 9.504 1.00 52.59 461 LYS A N 1
ATOM 3614 C CA . LYS A 1 461 ? 13.154 58.446 8.260 1.00 52.59 461 LYS A CA 1
ATOM 3615 C C . LYS A 1 461 ? 14.546 59.031 8.510 1.00 52.59 461 LYS A C 1
ATOM 3617 O O . LYS A 1 461 ? 15.462 58.731 7.749 1.00 52.59 461 LYS A O 1
ATOM 3622 N N . GLU A 1 462 ? 14.738 59.796 9.585 1.00 51.75 462 GLU A N 1
ATOM 3623 C CA . GLU A 1 462 ? 16.069 60.297 9.969 1.00 51.75 462 GLU A CA 1
ATOM 3624 C C . GLU A 1 462 ? 16.980 59.197 10.548 1.00 51.75 462 GLU A C 1
ATOM 3626 O O . GLU A 1 462 ? 18.187 59.211 10.311 1.00 51.75 462 GLU A O 1
ATOM 3631 N N . GLY A 1 463 ? 16.422 58.186 11.228 1.00 50.47 463 GLY A N 1
ATOM 3632 C CA . GLY A 1 463 ? 17.194 57.073 11.803 1.00 50.47 463 GLY A CA 1
ATOM 3633 C C . GLY A 1 463 ? 17.780 56.085 10.783 1.00 50.47 463 GLY A C 1
ATOM 3634 O O . GLY A 1 463 ? 18.739 55.381 11.096 1.00 50.47 463 GLY A O 1
ATOM 3635 N N . LEU A 1 464 ? 17.242 56.049 9.561 1.00 51.81 464 LEU A N 1
ATOM 3636 C CA . LEU A 1 464 ? 17.701 55.172 8.475 1.00 51.81 464 LEU A CA 1
ATOM 3637 C C . LEU A 1 464 ? 18.793 55.796 7.597 1.00 51.81 464 LEU A C 1
ATOM 3639 O O . LEU A 1 464 ? 19.434 55.076 6.846 1.00 51.81 464 LEU A O 1
ATOM 3643 N N . LYS A 1 465 ? 19.061 57.103 7.716 1.00 48.72 465 LYS A N 1
ATOM 3644 C CA . LYS A 1 465 ? 20.105 57.781 6.925 1.00 48.72 465 LYS A CA 1
ATOM 3645 C C . LYS A 1 465 ? 21.479 57.821 7.610 1.00 48.72 465 LYS A C 1
ATOM 3647 O O . LYS A 1 465 ? 22.463 58.155 6.969 1.00 48.72 465 LYS A O 1
ATOM 3652 N N . GLY A 1 466 ? 21.554 57.474 8.899 1.00 49.84 466 GLY A N 1
ATOM 3653 C CA . GLY A 1 466 ? 22.788 57.512 9.701 1.00 49.84 466 GLY A CA 1
ATOM 3654 C C . GLY A 1 466 ? 23.492 56.165 9.902 1.00 49.84 466 GLY A C 1
ATOM 3655 O O . GLY A 1 466 ? 24.454 56.106 10.666 1.00 49.84 466 GLY A O 1
ATOM 3656 N N . LYS A 1 467 ? 23.007 55.079 9.282 1.00 45.47 467 LYS A N 1
ATOM 3657 C CA . LYS A 1 467 ? 23.619 53.742 9.403 1.00 45.47 467 LYS A CA 1
ATOM 3658 C C . LYS A 1 467 ? 24.513 53.363 8.219 1.00 45.47 467 LYS A C 1
ATOM 3660 O O . LYS A 1 467 ? 25.442 52.593 8.426 1.00 45.47 467 LYS A O 1
ATOM 3665 N N . ASP A 1 468 ? 24.309 53.979 7.056 1.00 50.19 468 ASP A N 1
ATOM 3666 C CA . ASP A 1 468 ? 25.097 53.693 5.849 1.00 50.19 468 ASP A CA 1
ATOM 3667 C C . ASP A 1 468 ? 26.440 54.456 5.793 1.00 50.19 468 ASP A C 1
ATOM 3669 O O . ASP A 1 468 ? 27.334 54.056 5.061 1.00 50.19 468 ASP A O 1
ATOM 3673 N N . GLU A 1 469 ? 26.653 55.493 6.618 1.00 49.28 469 GLU A N 1
ATOM 3674 C CA . GLU A 1 469 ? 27.938 56.230 6.693 1.00 49.28 469 GLU A CA 1
ATOM 3675 C C . GLU A 1 469 ? 28.921 55.680 7.751 1.00 49.28 469 GLU A C 1
ATOM 3677 O O . GLU A 1 469 ? 30.027 56.197 7.895 1.00 49.28 469 GLU A O 1
ATOM 3682 N N . LYS A 1 470 ? 28.554 54.632 8.509 1.00 48.31 470 LYS A N 1
ATOM 3683 C CA . LYS A 1 470 ? 29.419 54.052 9.559 1.00 48.31 470 LYS A CA 1
ATOM 3684 C C . LYS A 1 470 ? 30.120 52.743 9.192 1.00 48.31 470 LYS A C 1
ATOM 3686 O O . LYS A 1 470 ? 31.049 52.376 9.900 1.00 48.31 470 LYS A O 1
ATOM 3691 N N . GLU A 1 471 ? 29.751 52.084 8.095 1.00 46.78 471 GLU A N 1
ATOM 3692 C CA . GLU A 1 471 ? 30.482 50.901 7.601 1.00 46.78 471 GLU A CA 1
ATOM 3693 C C . GLU A 1 471 ? 31.600 51.239 6.597 1.00 46.78 471 GLU A C 1
ATOM 3695 O O . GLU A 1 471 ? 32.418 50.375 6.287 1.00 46.78 471 GLU A O 1
ATOM 3700 N N . GLU A 1 472 ? 31.705 52.492 6.137 1.00 46.66 472 GLU A N 1
ATOM 3701 C CA . GLU A 1 472 ? 32.758 52.910 5.193 1.00 46.66 472 GLU A CA 1
ATOM 3702 C C . GLU A 1 472 ? 34.008 53.508 5.876 1.00 46.66 472 GLU A C 1
ATOM 3704 O O . GLU A 1 472 ? 35.023 53.707 5.220 1.00 46.66 472 GLU A O 1
ATOM 3709 N N . ILE A 1 473 ? 33.991 53.722 7.203 1.00 47.28 473 ILE A N 1
ATOM 3710 C CA . ILE A 1 473 ? 35.128 54.297 7.960 1.00 47.28 473 ILE A CA 1
ATOM 3711 C C . ILE A 1 473 ? 35.948 53.227 8.716 1.00 47.28 473 ILE A C 1
ATOM 3713 O O . ILE A 1 473 ? 37.125 53.434 8.988 1.00 47.28 473 ILE A O 1
ATOM 3717 N N . GLU A 1 474 ? 35.406 52.031 8.980 1.00 45.34 474 GLU A N 1
ATOM 3718 C CA . GLU A 1 474 ? 36.152 50.947 9.660 1.00 45.34 474 GLU A CA 1
ATOM 3719 C C . GLU A 1 474 ? 37.031 50.086 8.725 1.00 45.34 474 GLU A C 1
ATOM 3721 O O . GLU A 1 474 ? 37.658 49.127 9.174 1.00 45.34 474 GLU A O 1
ATOM 3726 N N . LYS A 1 475 ? 37.134 50.428 7.432 1.00 48.75 475 LYS A N 1
ATOM 3727 C CA . LYS A 1 475 ? 38.000 49.724 6.463 1.00 48.75 475 LYS A CA 1
ATOM 3728 C C . LYS A 1 475 ? 39.309 50.435 6.095 1.00 48.75 475 LYS A C 1
ATOM 3730 O O . LYS A 1 475 ? 40.091 49.840 5.361 1.00 48.75 475 LYS A O 1
ATOM 3735 N N . GLU A 1 476 ? 39.588 51.632 6.619 1.00 47.91 476 GLU A N 1
ATOM 3736 C CA . GLU A 1 476 ? 40.829 52.377 6.310 1.00 47.91 476 GLU A CA 1
ATOM 3737 C C . GLU A 1 476 ? 41.810 52.570 7.485 1.00 47.91 476 GLU A C 1
ATOM 3739 O O . GLU A 1 476 ? 42.927 53.024 7.261 1.00 47.91 476 GLU A O 1
ATOM 3744 N N . GLU A 1 477 ? 41.497 52.143 8.714 1.00 48.91 477 GLU A N 1
ATOM 3745 C CA . GLU A 1 477 ? 42.444 52.204 9.846 1.00 48.91 477 GLU A CA 1
ATOM 3746 C C . GLU A 1 477 ? 42.789 50.803 10.375 1.00 48.91 477 GLU A C 1
ATOM 3748 O O . GLU A 1 477 ? 42.383 50.381 11.456 1.00 48.91 477 GLU A O 1
ATOM 3753 N N . GLY A 1 478 ? 43.547 50.055 9.572 1.00 42.81 478 GLY A N 1
ATOM 3754 C CA . GLY A 1 478 ? 44.060 48.731 9.935 1.00 42.81 478 GLY A CA 1
ATOM 3755 C C . GLY A 1 478 ? 45.220 48.229 9.071 1.00 42.81 478 GLY A C 1
ATOM 3756 O O . GLY A 1 478 ? 45.510 47.038 9.096 1.00 42.81 478 GLY A O 1
ATOM 3757 N N . GLU A 1 479 ? 45.877 49.107 8.309 1.00 45.50 479 GLU A N 1
ATOM 3758 C CA . GLU A 1 479 ? 47.249 48.908 7.833 1.00 45.50 479 GLU A CA 1
ATOM 3759 C C . GLU A 1 479 ? 48.167 49.803 8.672 1.00 45.50 479 GLU A C 1
ATOM 3761 O O . GLU A 1 479 ? 48.232 51.011 8.450 1.00 45.50 479 GLU A O 1
ATOM 3766 N N . HIS A 1 480 ? 48.862 49.208 9.646 1.00 42.09 480 HIS A N 1
ATOM 3767 C CA . HIS A 1 480 ? 50.192 49.645 10.070 1.00 42.09 480 HIS A CA 1
ATOM 3768 C C . HIS A 1 480 ? 50.950 48.566 10.841 1.00 42.09 480 HIS A C 1
ATOM 3770 O O . HIS A 1 480 ? 50.347 47.932 11.737 1.00 42.09 480 HIS A O 1
#